Protein AF-A0A1U9ZYJ4-F1 (afdb_monomer)

Organism: NCBI:txid1909395

Foldseek 3Di:
DFDQDALLCLLVVLCVVLVHDLVQLCVQLVHDSVQNVCSNVLQAFPQFLLSLQSNCQSSVHASCSRLHAFGDDPDCLQHLLVVLLVLLLVLLVADLQHAPDQDADQLVVLLCCLVVPLLLCVLQQVSNRNSVPLSNSSRRLSNCCNDNPDLVSNLSSLLSLLSSLLSQLVSCVLRRVLVSNQSSLVSQCVSCVSNVDLLSNLSSLLSNLVSDGSYDDDPNDGSLNVSLVSLVVSLVSLVVVCVPVLSLVSNLSSLLSNLQSCLSVLNPPSNVVSLVVSLVSQVVDDQQLSPHVVNRHNLLSLLSVLQSVVSNVAADPVSVVSLVSHPLVSSPSRLVSSLSSLQSSLLRHLNDPVSNVVSLVSLVVSCVSNVNRSLSDSSNLSSLSNSQSVDPDPVSNVSSVVSNSSNSHDD

Secondary structure (DSSP, 8-state):
------HHHHHHHHHHHTT--HHHHHHHHT--HHHHHHHHTTSS----HHHHHHHHHHHTS-HHHHH------S-HHHHGGGGGHHHHHHHHHS-TTS-S-S----HHHHHHHIIIIIHHHHHTT-HHHHHHHHHHHHHHHHHHHHS-SSHHHHHHHHHHHHHHHHHHHHHHHHTT-HHHHHHHHHHHHHHHHHHT-HHHHHHHHHHHHHHS--S-EETTEEHHHHHHHHHHHHHHHHGGGTTSTTHHHHHHHHHHHHHHHHHHTT-HHHHHHHHHHHHHHHTSS-S-TTTSGGG-SHHHHHHHHHHHHHHHT--HHHHHHHHTT--GGGGTT-HHHHHHHHHHHHHHHHTSGGGHHHHHHHHHHHHHH-HHHHTT-HHHHHHHHHHHHT---HHHHHHHHHHHHHTT---

Structure (mmCIF, N/CA/C/O backbone):
data_AF-A0A1U9ZYJ4-F1
#
_entry.id   AF-A0A1U9ZYJ4-F1
#
loop_
_atom_site.group_PDB
_atom_site.id
_atom_site.type_symbol
_atom_site.label_atom_id
_atom_site.label_alt_id
_atom_site.label_comp_id
_atom_site.label_asym_id
_atom_site.label_entity_id
_atom_site.label_seq_id
_atom_site.pdbx_PDB_ins_code
_atom_site.Cartn_x
_atom_site.Cartn_y
_atom_site.Cartn_z
_atom_site.occupancy
_atom_site.B_iso_or_equiv
_atom_site.auth_seq_id
_atom_site.auth_comp_id
_atom_site.auth_asym_id
_atom_site.auth_atom_id
_atom_site.pdbx_PDB_model_num
ATOM 1 N N . MET A 1 1 ? -12.240 -23.732 6.004 1.00 37.50 1 MET A N 1
ATOM 2 C CA . MET A 1 1 ? -13.050 -23.161 7.099 1.00 37.50 1 MET A CA 1
ATOM 3 C C . MET A 1 1 ? -12.647 -21.702 7.177 1.00 37.50 1 MET A C 1
ATOM 5 O O . MET A 1 1 ? -11.498 -21.440 7.503 1.00 37.50 1 MET A O 1
ATOM 9 N N . TYR A 1 2 ? -13.490 -20.801 6.671 1.00 46.97 2 TYR A N 1
ATOM 10 C CA . TYR A 1 2 ? -13.140 -19.386 6.541 1.00 46.97 2 TYR A CA 1
ATOM 11 C C . TYR A 1 2 ? -13.144 -18.721 7.911 1.00 46.97 2 TYR A C 1
ATOM 13 O O . TYR A 1 2 ? -13.936 -19.072 8.781 1.00 46.97 2 TYR A O 1
ATOM 21 N N . ASP A 1 3 ? -12.188 -17.828 8.119 1.00 57.78 3 ASP A N 1
ATOM 22 C CA . ASP A 1 3 ? -11.904 -17.260 9.424 1.00 57.78 3 ASP A CA 1
ATOM 23 C C . ASP A 1 3 ? -12.904 -16.145 9.765 1.00 57.78 3 ASP A C 1
ATOM 25 O O . ASP A 1 3 ? -12.699 -14.967 9.476 1.00 57.78 3 ASP A O 1
ATOM 29 N N . GLU A 1 4 ? -14.023 -16.542 10.369 1.00 63.38 4 GLU A N 1
ATOM 30 C CA . GLU A 1 4 ? -15.103 -15.651 10.814 1.00 63.38 4 GLU A CA 1
ATOM 31 C C . GLU A 1 4 ? -14.743 -14.858 12.083 1.00 63.38 4 GLU A C 1
ATOM 33 O O . GLU A 1 4 ? -15.501 -14.003 12.544 1.00 63.38 4 GLU A O 1
ATOM 38 N N . THR A 1 5 ? -13.560 -15.090 12.648 1.00 77.62 5 THR A N 1
ATOM 39 C CA . THR A 1 5 ? -13.148 -14.518 13.928 1.00 77.62 5 THR A CA 1
ATOM 40 C C . THR A 1 5 ? -12.787 -13.031 13.782 1.00 77.62 5 THR A C 1
ATOM 42 O O . THR A 1 5 ? -12.220 -12.586 12.777 1.00 77.62 5 THR A O 1
ATOM 45 N N . THR A 1 6 ? -13.125 -12.211 14.780 1.00 84.62 6 THR A N 1
ATOM 46 C CA . THR A 1 6 ? -12.639 -10.821 14.868 1.00 84.62 6 THR A CA 1
ATOM 47 C C . THR A 1 6 ? -11.200 -10.792 15.385 1.00 84.62 6 THR A C 1
ATOM 49 O O . THR A 1 6 ? -10.755 -11.739 16.040 1.00 84.62 6 THR A O 1
ATOM 52 N N . ILE A 1 7 ? -10.466 -9.698 15.144 1.00 88.75 7 ILE A N 1
ATOM 53 C CA . ILE A 1 7 ? -9.084 -9.556 15.635 1.00 88.75 7 ILE A CA 1
ATOM 54 C C . ILE A 1 7 ? -9.054 -9.666 17.167 1.00 88.75 7 ILE A C 1
ATOM 56 O O . ILE A 1 7 ? -8.242 -10.403 17.723 1.00 88.75 7 ILE A O 1
ATOM 60 N N . GLY A 1 8 ? -9.993 -9.013 17.859 1.00 90.19 8 GLY A N 1
ATOM 61 C CA . GLY A 1 8 ? -10.134 -9.108 19.316 1.00 90.19 8 GLY A CA 1
ATOM 62 C C . GLY A 1 8 ? -10.382 -10.533 19.828 1.00 90.19 8 GLY A C 1
ATOM 63 O O . GLY A 1 8 ? -9.780 -10.960 20.817 1.00 90.19 8 GLY A O 1
ATOM 64 N N . ALA A 1 9 ? -11.216 -11.314 19.138 1.00 89.75 9 ALA A N 1
ATOM 65 C CA . ALA A 1 9 ? -11.446 -12.706 19.510 1.00 89.75 9 ALA A CA 1
ATOM 66 C C . ALA A 1 9 ? -10.196 -13.579 19.277 1.00 89.75 9 ALA A C 1
ATOM 68 O O . ALA A 1 9 ? -9.865 -14.395 20.144 1.00 89.75 9 ALA A O 1
ATOM 69 N N . ARG A 1 10 ? -9.439 -13.360 18.189 1.00 91.69 10 ARG A N 1
ATOM 70 C CA . ARG A 1 10 ? -8.139 -14.029 17.972 1.00 91.69 10 ARG A CA 1
ATOM 71 C C . ARG A 1 10 ? -7.115 -13.647 19.030 1.00 91.69 10 ARG A C 1
ATOM 73 O O . ARG A 1 10 ? -6.470 -14.535 19.580 1.00 91.69 10 ARG A O 1
ATOM 80 N N . LEU A 1 11 ? -7.026 -12.365 19.390 1.00 94.62 11 LEU A N 1
ATOM 81 C CA . LEU A 1 11 ? -6.168 -11.882 20.475 1.00 94.62 11 LEU A CA 1
ATOM 82 C C . LEU A 1 11 ? -6.418 -12.673 21.765 1.00 94.62 11 LEU A C 1
ATOM 84 O O . LEU A 1 11 ? -5.479 -13.185 22.376 1.00 94.62 11 LEU A O 1
ATOM 88 N N . ARG A 1 12 ? -7.692 -12.849 22.135 1.00 94.25 12 ARG A N 1
ATOM 89 C CA . ARG A 1 12 ? -8.087 -13.618 23.322 1.00 94.25 12 ARG A CA 1
ATOM 90 C C . ARG A 1 12 ? -7.686 -15.088 23.232 1.00 94.25 12 ARG A C 1
ATOM 92 O O . ARG A 1 12 ? -7.236 -15.655 24.231 1.00 94.25 12 ARG A O 1
ATOM 99 N N . ILE A 1 13 ? -7.870 -15.713 22.069 1.00 93.81 13 ILE A N 1
ATOM 100 C CA . ILE A 1 13 ? -7.485 -17.111 21.826 1.00 93.81 13 ILE A CA 1
ATOM 101 C C . ILE A 1 13 ? -5.969 -17.268 21.968 1.00 93.81 13 ILE A C 1
ATOM 103 O O . ILE A 1 13 ? -5.516 -18.107 22.745 1.00 93.81 13 ILE A O 1
ATOM 107 N N . LEU A 1 14 ? -5.190 -16.424 21.291 1.00 94.56 14 LEU A N 1
ATOM 108 C CA . LEU A 1 14 ? -3.728 -16.468 21.296 1.00 94.56 14 LEU A CA 1
ATOM 109 C C . LEU A 1 14 ? -3.147 -16.186 22.683 1.00 94.56 14 LEU A C 1
ATOM 111 O O . LEU A 1 14 ? -2.252 -16.905 23.131 1.00 94.56 14 LEU A O 1
ATOM 115 N N . ARG A 1 15 ? -3.692 -15.202 23.410 1.00 96.94 15 ARG A N 1
ATOM 116 C CA . ARG A 1 15 ? -3.285 -14.915 24.792 1.00 96.94 15 ARG A CA 1
ATOM 117 C C . ARG A 1 15 ? -3.524 -16.113 25.707 1.00 96.94 15 ARG A C 1
ATOM 119 O O . ARG A 1 15 ? -2.637 -16.480 26.478 1.00 96.94 15 ARG A O 1
ATOM 126 N N . LYS A 1 16 ? -4.704 -16.738 25.619 1.00 95.88 16 LYS A N 1
ATOM 127 C CA . LYS A 1 16 ? -5.028 -17.942 26.400 1.00 95.88 16 LYS A CA 1
ATOM 128 C C . LYS A 1 16 ? -4.141 -19.123 26.023 1.00 95.88 16 LYS A C 1
ATOM 130 O O . LYS A 1 16 ? -3.675 -19.820 26.916 1.00 95.88 16 LYS A O 1
ATOM 135 N N . TRP A 1 17 ? -3.874 -19.319 24.735 1.00 95.31 17 TRP A N 1
ATOM 136 C CA . TRP A 1 17 ? -2.960 -20.353 24.248 1.00 95.31 17 TRP A CA 1
ATOM 137 C C . TRP A 1 17 ? -1.530 -20.157 24.776 1.00 95.31 17 TRP A C 1
ATOM 139 O O . TRP A 1 17 ? -0.872 -21.126 25.145 1.00 95.31 17 TRP A O 1
ATOM 149 N N . ARG A 1 18 ? -1.073 -18.905 24.907 1.00 94.50 18 ARG A N 1
ATOM 150 C CA . ARG A 1 18 ? 0.198 -18.553 25.561 1.00 94.50 18 ARG A CA 1
ATOM 151 C C . ARG A 1 18 ? 0.157 -18.572 27.093 1.00 94.50 18 ARG A C 1
ATOM 153 O O . ARG A 1 18 ? 1.187 -18.321 27.710 1.00 94.50 18 ARG A O 1
ATOM 160 N N . GLY A 1 19 ? -0.992 -18.855 27.709 1.00 95.56 19 GLY A N 1
ATOM 161 C CA . GLY A 1 19 ? -1.145 -18.888 29.166 1.00 95.56 19 GLY A CA 1
ATOM 162 C C . GLY A 1 19 ? -0.957 -17.530 29.851 1.00 95.56 19 GLY A C 1
ATOM 163 O O . GLY A 1 19 ? -0.650 -17.495 31.038 1.00 95.56 19 GLY A O 1
ATOM 164 N N . MET A 1 20 ? -1.116 -16.418 29.125 1.00 97.38 20 MET A N 1
ATOM 165 C CA . MET A 1 20 ? -0.867 -15.071 29.647 1.00 97.38 20 MET A CA 1
ATOM 166 C C . MET A 1 20 ? -2.117 -14.444 30.284 1.00 97.38 20 MET A C 1
ATOM 168 O O . MET A 1 20 ? -3.226 -14.510 29.734 1.00 97.38 20 MET A O 1
ATOM 172 N N . THR A 1 21 ? -1.950 -13.756 31.414 1.00 97.56 21 THR A N 1
ATOM 173 C CA . THR A 1 21 ? -2.976 -12.840 31.942 1.00 97.56 21 THR A CA 1
ATOM 174 C C . THR A 1 21 ? -3.010 -11.535 31.136 1.00 97.56 21 THR A C 1
ATOM 176 O O . THR A 1 21 ? -2.126 -11.269 30.317 1.00 97.56 21 THR A O 1
ATOM 179 N N . LEU A 1 22 ? -4.045 -10.710 31.333 1.00 97.00 22 LEU A N 1
ATOM 180 C CA . LEU A 1 22 ? -4.110 -9.398 30.676 1.00 97.00 22 LEU A CA 1
ATOM 181 C C . LEU A 1 22 ? -3.010 -8.460 31.190 1.00 97.00 22 LEU A C 1
ATOM 183 O O . LEU A 1 22 ? -2.484 -7.669 30.416 1.00 97.00 22 LEU A O 1
ATOM 187 N N . GLU A 1 23 ? -2.636 -8.573 32.464 1.00 96.69 23 GLU A N 1
ATOM 188 C CA . GLU A 1 23 ? -1.552 -7.813 33.093 1.00 96.69 23 GLU A CA 1
ATOM 189 C C . GLU A 1 23 ? -0.198 -8.192 32.491 1.00 96.69 23 GLU A C 1
ATOM 191 O O . GLU A 1 23 ? 0.589 -7.315 32.147 1.00 96.69 23 GLU A O 1
ATOM 196 N N . GLN A 1 24 ? 0.057 -9.492 32.310 1.00 96.75 24 GLN A N 1
ATOM 197 C CA . GLN A 1 24 ? 1.294 -9.979 31.698 1.00 96.75 24 GLN A CA 1
ATOM 198 C C . GLN A 1 24 ? 1.418 -9.529 30.242 1.00 96.75 24 GLN A C 1
ATOM 200 O O . GLN A 1 24 ? 2.471 -9.033 29.844 1.00 96.75 24 GLN A O 1
ATOM 205 N N . LEU A 1 25 ? 0.346 -9.678 29.456 1.00 97.12 25 LEU A N 1
ATOM 206 C CA . LEU A 1 25 ? 0.345 -9.234 28.064 1.00 97.12 25 LEU A CA 1
ATOM 207 C C . LEU A 1 25 ? 0.477 -7.709 27.967 1.00 97.12 25 LEU A C 1
ATOM 209 O O . LEU A 1 25 ? 1.259 -7.219 27.159 1.00 97.12 25 LEU A O 1
ATOM 213 N N . GLY A 1 26 ? -0.249 -6.969 28.807 1.00 96.19 26 GLY A N 1
ATOM 214 C CA . GLY A 1 26 ? -0.197 -5.509 28.855 1.00 96.19 26 GLY A CA 1
ATOM 215 C C . GLY A 1 26 ? 1.185 -4.981 29.213 1.00 96.19 26 GLY A C 1
ATOM 216 O O . GLY A 1 26 ? 1.678 -4.084 28.539 1.00 96.19 26 GLY A O 1
ATOM 217 N N . GLY A 1 27 ? 1.849 -5.593 30.197 1.00 95.50 27 GLY A N 1
ATOM 218 C CA . GLY A 1 27 ? 3.217 -5.235 30.567 1.00 95.50 27 GLY A CA 1
ATOM 219 C C . GLY A 1 27 ? 4.244 -5.516 29.465 1.00 95.50 27 GLY A C 1
ATOM 220 O O . GLY A 1 27 ? 5.172 -4.736 29.296 1.00 95.50 27 GLY A O 1
ATOM 221 N N . GLN A 1 28 ? 4.083 -6.596 28.692 1.00 94.62 28 GLN A N 1
ATOM 222 C CA . GLN A 1 28 ? 5.009 -6.928 27.596 1.00 94.62 28 GLN A CA 1
ATOM 223 C C . GLN A 1 28 ? 4.763 -6.124 26.316 1.00 94.62 28 GLN A C 1
ATOM 225 O O . GLN A 1 28 ? 5.708 -5.863 25.578 1.00 94.62 28 GLN A O 1
ATOM 230 N N . ALA A 1 29 ? 3.510 -5.765 26.036 1.00 94.12 29 ALA A N 1
ATOM 231 C CA . ALA A 1 29 ? 3.133 -5.003 24.848 1.00 94.12 29 ALA A CA 1
ATOM 232 C C . ALA A 1 29 ? 3.083 -3.481 25.088 1.00 94.12 29 ALA A C 1
ATOM 234 O O . ALA A 1 29 ? 2.759 -2.751 24.157 1.00 94.12 29 ALA A O 1
ATOM 235 N N . ASP A 1 30 ? 3.354 -3.023 26.315 1.00 93.69 30 ASP A N 1
ATOM 236 C CA . ASP A 1 30 ? 3.187 -1.632 26.764 1.00 93.69 30 ASP A CA 1
ATOM 237 C C . ASP A 1 30 ? 1.775 -1.074 26.485 1.00 93.69 30 ASP A C 1
ATOM 239 O O . ASP A 1 30 ? 1.565 0.011 25.943 1.00 93.69 30 ASP A O 1
ATOM 243 N N . LEU A 1 31 ? 0.756 -1.871 26.823 1.00 95.31 31 LEU A N 1
ATOM 244 C CA . LEU A 1 31 ? -0.656 -1.537 26.628 1.00 95.31 31 LEU A CA 1
ATOM 245 C C . LEU A 1 31 ? -1.436 -1.691 27.930 1.00 95.31 31 LEU A C 1
ATOM 247 O O . LEU A 1 31 ? -1.264 -2.645 28.686 1.00 95.31 31 LEU A O 1
ATOM 251 N N . SER A 1 32 ? -2.374 -0.773 28.176 1.00 95.75 32 SER A N 1
ATOM 252 C CA . SER A 1 32 ? -3.202 -0.851 29.382 1.00 95.75 32 SER A CA 1
ATOM 253 C C . SER A 1 32 ? -4.103 -2.094 29.386 1.00 95.75 32 SER A C 1
ATOM 255 O O . SER A 1 32 ? -4.718 -2.452 28.378 1.00 95.75 32 SER A O 1
ATOM 257 N N . VAL A 1 33 ? -4.268 -2.699 30.565 1.00 95.81 33 VAL A N 1
ATOM 258 C CA . VAL A 1 33 ? -5.189 -3.831 30.792 1.00 95.81 33 VAL A CA 1
ATOM 259 C C . VAL A 1 33 ? -6.617 -3.489 30.358 1.00 95.81 33 VAL A C 1
ATOM 261 O O . VAL A 1 33 ? -7.308 -4.319 29.769 1.00 95.81 33 VAL A O 1
ATOM 264 N N . SER A 1 34 ? -7.050 -2.246 30.596 1.00 95.00 34 SER A N 1
ATOM 265 C CA . SER A 1 34 ? -8.363 -1.751 30.169 1.00 95.00 34 SER A CA 1
ATOM 266 C C . SER A 1 34 ? -8.511 -1.761 28.645 1.00 95.00 34 SER A C 1
ATOM 268 O O . SER A 1 34 ? -9.504 -2.278 28.129 1.00 95.00 34 SER A O 1
ATOM 270 N N . PHE A 1 35 ? -7.503 -1.270 27.910 1.00 94.50 35 PHE A N 1
ATOM 271 C CA . PHE A 1 35 ? -7.493 -1.327 26.447 1.00 94.50 35 PHE A CA 1
ATOM 272 C C . PHE A 1 35 ? -7.567 -2.773 25.946 1.00 94.50 35 PHE A C 1
ATOM 274 O O . PHE A 1 35 ? -8.428 -3.072 25.122 1.00 94.50 35 PHE A O 1
ATOM 281 N N . LEU A 1 36 ? -6.735 -3.675 26.481 1.00 95.06 36 LEU A N 1
ATOM 282 C CA . LEU A 1 36 ? -6.722 -5.087 26.080 1.00 95.06 36 LEU A CA 1
ATOM 283 C C . LEU A 1 36 ? -8.059 -5.783 26.366 1.00 95.06 36 LEU A C 1
ATOM 285 O O . LEU A 1 36 ? -8.604 -6.457 25.498 1.00 95.06 36 LEU A O 1
ATOM 289 N N . SER A 1 37 ? -8.635 -5.563 27.550 1.00 95.19 37 SER A N 1
ATOM 290 C CA . SER A 1 37 ? -9.953 -6.092 27.923 1.00 95.19 37 SER A CA 1
ATOM 291 C C . SER A 1 37 ? -11.067 -5.598 26.997 1.00 95.19 37 SER A C 1
ATOM 293 O O . SER A 1 37 ? -11.989 -6.344 26.662 1.00 95.19 37 SER A O 1
ATOM 295 N N . MET A 1 38 ? -11.017 -4.329 26.588 1.00 93.19 38 MET A N 1
ATOM 296 C CA . MET A 1 38 ? -11.969 -3.768 25.630 1.00 93.19 38 MET A CA 1
ATOM 297 C C . MET A 1 38 ? -11.747 -4.333 24.223 1.00 93.19 38 MET A C 1
ATOM 299 O O . MET A 1 38 ? -12.722 -4.689 23.567 1.00 93.19 38 MET A O 1
ATOM 303 N N . ALA A 1 39 ? -10.496 -4.467 23.781 1.00 93.62 39 ALA A N 1
ATOM 304 C CA . ALA A 1 39 ? -10.151 -5.021 22.474 1.00 93.62 39 ALA A CA 1
ATOM 305 C C . ALA A 1 39 ? -10.586 -6.490 22.339 1.00 93.62 39 ALA A C 1
ATOM 307 O O . ALA A 1 39 ? -11.262 -6.838 21.377 1.00 93.62 39 ALA A O 1
ATOM 308 N N . GLU A 1 40 ? -10.318 -7.340 23.338 1.00 94.56 40 GLU A N 1
ATOM 309 C CA . GLU A 1 40 ? -10.737 -8.754 23.328 1.00 94.56 40 GLU A CA 1
ATOM 310 C C . GLU A 1 40 ? -12.254 -8.960 23.279 1.00 94.56 40 GLU A C 1
ATOM 312 O O . GLU A 1 40 ? -12.729 -10.020 22.867 1.00 94.56 40 GLU A O 1
ATOM 317 N N . ARG A 1 41 ? -13.018 -7.960 23.723 1.00 91.38 41 ARG A N 1
ATOM 318 C CA . ARG A 1 41 ? -14.484 -7.954 23.682 1.00 91.38 41 ARG A CA 1
ATOM 319 C C . ARG A 1 41 ? -15.044 -7.271 22.433 1.00 91.38 41 ARG A C 1
ATOM 321 O O . ARG A 1 41 ? -16.250 -7.105 22.352 1.00 91.38 41 ARG A O 1
ATOM 328 N N . GLY A 1 42 ? -14.198 -6.827 21.501 1.00 86.12 42 GLY A N 1
ATOM 329 C CA . GLY A 1 42 ? -14.635 -6.080 20.315 1.00 86.12 42 GLY A CA 1
ATOM 330 C C . GLY A 1 42 ? -15.121 -4.659 20.621 1.00 86.12 42 GLY A C 1
ATOM 331 O O . GLY A 1 42 ? -15.692 -3.992 19.768 1.00 86.12 42 GLY A O 1
ATOM 332 N N . LEU A 1 43 ? -14.879 -4.152 21.831 1.00 89.12 43 LEU A N 1
ATOM 333 C CA . LEU A 1 43 ? -15.305 -2.819 22.257 1.00 89.12 43 LEU A CA 1
ATOM 334 C C . LEU A 1 43 ? -14.264 -1.736 21.954 1.00 89.12 43 LEU A C 1
ATOM 336 O O . LEU A 1 43 ? -14.493 -0.563 22.257 1.00 89.12 43 LEU A O 1
ATOM 340 N N . ARG A 1 44 ? -13.110 -2.094 21.389 1.00 89.06 44 ARG A N 1
ATOM 341 C CA . ARG A 1 44 ? -12.077 -1.155 20.946 1.00 89.06 44 ARG A CA 1
ATOM 342 C C . ARG A 1 44 ? -11.330 -1.751 19.759 1.00 89.06 44 ARG A C 1
ATOM 344 O O . ARG A 1 44 ? -10.894 -2.889 19.842 1.00 89.06 44 ARG A O 1
ATOM 351 N N . ALA A 1 45 ? -11.162 -0.961 18.701 1.00 86.31 45 ALA A N 1
ATOM 352 C CA . ALA A 1 45 ? -10.462 -1.398 17.500 1.00 86.31 45 ALA A CA 1
ATOM 353 C C . ALA A 1 45 ? -8.972 -1.603 17.748 1.00 86.31 45 ALA A C 1
ATOM 355 O O . ALA A 1 45 ? -8.302 -0.722 18.303 1.00 86.31 45 ALA A O 1
ATOM 356 N N . LEU A 1 46 ? -8.468 -2.744 17.282 1.00 89.19 46 LEU A N 1
ATOM 357 C CA . LEU A 1 46 ? -7.045 -3.023 17.166 1.00 89.19 46 LEU A CA 1
ATOM 358 C C . LEU A 1 46 ? -6.580 -2.786 15.723 1.00 89.19 46 LEU A C 1
ATOM 360 O O . LEU A 1 46 ? -6.371 -3.716 14.954 1.00 89.19 46 LEU A O 1
ATOM 364 N N . ASP A 1 47 ? -6.445 -1.512 15.351 1.00 83.94 47 ASP A N 1
ATOM 365 C CA . ASP A 1 47 ? -6.162 -1.081 13.973 1.00 83.94 47 ASP A CA 1
ATOM 366 C C . ASP A 1 47 ? -4.841 -0.298 13.811 1.00 83.94 47 ASP A C 1
ATOM 368 O O . ASP A 1 47 ? -4.476 0.088 12.694 1.00 83.94 47 ASP A O 1
ATOM 372 N N . ARG A 1 48 ? -4.131 -0.065 14.926 1.00 90.56 48 ARG A N 1
ATOM 373 C CA . ARG A 1 48 ? -2.790 0.537 14.973 1.00 90.56 48 ARG A CA 1
ATOM 374 C C . ARG A 1 48 ? -1.727 -0.540 14.779 1.00 90.56 48 ARG A C 1
ATOM 376 O O . ARG A 1 48 ? -1.693 -1.518 15.525 1.00 90.56 48 ARG A O 1
ATOM 383 N N . ARG A 1 49 ? -0.824 -0.329 13.824 1.00 88.56 49 ARG A N 1
ATOM 384 C CA . ARG A 1 49 ? 0.323 -1.196 13.522 1.00 88.56 49 ARG A CA 1
ATOM 385 C C . ARG A 1 49 ? 1.258 -1.329 14.714 1.00 88.56 49 ARG A C 1
ATOM 387 O O . ARG A 1 49 ? 1.705 -2.433 14.981 1.00 88.56 49 ARG A O 1
ATOM 394 N N . SER A 1 50 ? 1.488 -0.246 15.458 1.00 90.50 50 SER A N 1
ATOM 395 C CA . SER A 1 50 ? 2.306 -0.285 16.678 1.00 90.50 50 SER A CA 1
ATOM 396 C C . SER A 1 50 ? 1.739 -1.268 17.707 1.00 90.50 50 SER A C 1
ATOM 398 O O . SER A 1 50 ? 2.462 -2.110 18.230 1.00 90.50 50 SER A O 1
ATOM 400 N N . HIS A 1 51 ? 0.421 -1.232 17.935 1.00 93.56 51 HIS A N 1
ATOM 401 C CA . HIS A 1 51 ? -0.249 -2.146 18.860 1.00 93.56 51 HIS A CA 1
ATOM 402 C C . HIS A 1 51 ? -0.240 -3.590 18.343 1.00 93.56 51 HIS A C 1
ATOM 404 O O . HIS A 1 51 ? 0.033 -4.508 19.112 1.00 93.56 51 HIS A O 1
ATOM 410 N N . ILE A 1 52 ? -0.545 -3.800 17.056 1.00 92.56 52 ILE A N 1
ATOM 411 C CA . ILE A 1 52 ? -0.549 -5.132 16.430 1.00 92.56 52 ILE A CA 1
ATOM 412 C C . ILE A 1 52 ? 0.845 -5.762 16.530 1.00 92.56 52 ILE A C 1
ATOM 414 O O . ILE A 1 52 ? 0.963 -6.894 16.997 1.00 92.56 52 ILE A O 1
ATOM 418 N N . ALA A 1 53 ? 1.892 -5.014 16.175 1.00 89.25 53 ALA A N 1
ATOM 419 C CA . ALA A 1 53 ? 3.271 -5.481 16.225 1.00 89.25 53 ALA A CA 1
ATOM 420 C C . ALA A 1 53 ? 3.719 -5.802 17.659 1.00 89.25 53 ALA A C 1
ATOM 422 O O . ALA A 1 53 ? 4.292 -6.867 17.895 1.00 89.25 53 ALA A O 1
ATOM 423 N N . ALA A 1 54 ? 3.416 -4.927 18.627 1.00 91.12 54 ALA A N 1
ATOM 424 C CA . ALA A 1 54 ? 3.742 -5.142 20.037 1.00 91.12 54 ALA A CA 1
ATOM 425 C C . ALA A 1 54 ? 3.039 -6.386 20.609 1.00 91.12 54 ALA A C 1
ATOM 427 O O . ALA A 1 54 ? 3.671 -7.213 21.269 1.00 91.12 54 ALA A O 1
ATOM 428 N N . LEU A 1 55 ? 1.750 -6.569 20.305 1.00 94.75 55 LEU A N 1
ATOM 429 C CA . LEU A 1 55 ? 0.979 -7.736 20.742 1.00 94.75 55 LEU A CA 1
ATOM 430 C C . LEU A 1 55 ? 1.480 -9.029 20.097 1.00 94.75 55 LEU A C 1
ATOM 432 O O . LEU A 1 55 ? 1.651 -10.026 20.796 1.00 94.75 55 LEU A O 1
ATOM 436 N N . ALA A 1 56 ? 1.743 -9.027 18.791 1.00 92.38 56 ALA A N 1
ATOM 437 C CA . ALA A 1 56 ? 2.272 -10.191 18.087 1.00 92.38 56 ALA A CA 1
ATOM 438 C C . ALA A 1 56 ? 3.677 -10.572 18.590 1.00 92.38 56 ALA A C 1
ATOM 440 O O . ALA A 1 56 ? 3.956 -11.755 18.796 1.00 92.38 56 ALA A O 1
ATOM 441 N N . ALA A 1 57 ? 4.532 -9.584 18.883 1.00 90.62 57 ALA A N 1
ATOM 442 C CA . ALA A 1 57 ? 5.839 -9.808 19.496 1.00 90.62 57 ALA A CA 1
ATOM 443 C C . ALA A 1 57 ? 5.723 -10.415 20.907 1.00 90.62 57 ALA A C 1
ATOM 445 O O . ALA A 1 57 ? 6.356 -11.438 21.178 1.00 90.62 57 ALA A O 1
ATOM 446 N N . ALA A 1 58 ? 4.874 -9.851 21.776 1.00 92.88 58 ALA A N 1
ATOM 447 C CA . ALA A 1 58 ? 4.632 -10.369 23.127 1.00 92.88 58 ALA A CA 1
ATOM 448 C C . ALA A 1 58 ? 4.062 -11.801 23.102 1.00 92.88 58 ALA A C 1
ATOM 450 O O . ALA A 1 58 ? 4.508 -12.681 23.839 1.00 92.88 58 ALA A O 1
ATOM 451 N N . LEU A 1 59 ? 3.128 -12.070 22.187 1.00 93.44 59 LEU A N 1
ATOM 452 C CA . LEU A 1 59 ? 2.533 -13.393 21.987 1.00 93.44 59 LEU A CA 1
ATOM 453 C C . LEU A 1 59 ? 3.440 -14.357 21.212 1.00 93.44 59 LEU A C 1
ATOM 455 O O . LEU A 1 59 ? 3.133 -15.548 21.152 1.00 93.44 59 LEU A O 1
ATOM 459 N N . ARG A 1 60 ? 4.557 -13.891 20.642 1.00 90.69 60 ARG A N 1
ATOM 460 C CA . ARG A 1 60 ? 5.476 -14.674 19.798 1.00 90.69 60 ARG A CA 1
ATOM 461 C C . ARG A 1 60 ? 4.740 -15.393 18.666 1.00 90.69 60 ARG A C 1
ATOM 463 O O . ARG A 1 60 ? 4.825 -16.617 18.541 1.00 90.69 60 ARG A O 1
ATOM 470 N N . VAL A 1 61 ? 3.972 -14.631 17.903 1.00 90.31 61 VAL A N 1
ATOM 471 C CA . VAL A 1 61 ? 3.217 -15.074 16.721 1.00 90.31 61 VAL A CA 1
ATOM 472 C C . VAL A 1 61 ? 3.416 -14.068 15.590 1.00 90.31 61 VAL A C 1
ATOM 474 O O . VAL A 1 61 ? 3.977 -12.992 15.808 1.00 90.31 61 VAL A O 1
ATOM 477 N N . SER A 1 62 ? 2.988 -14.407 14.378 1.00 85.62 62 SER A N 1
ATOM 478 C CA . SER A 1 62 ? 2.984 -13.447 13.272 1.00 85.62 62 SER A CA 1
ATOM 479 C C . SER A 1 62 ? 1.816 -12.458 13.399 1.00 85.62 62 SER A C 1
ATOM 481 O O . SER A 1 62 ? 0.807 -12.756 14.040 1.00 85.62 62 SER A O 1
ATOM 483 N N . GLU A 1 63 ? 1.899 -11.290 12.749 1.00 85.75 63 GLU A N 1
ATOM 484 C CA . GLU A 1 63 ? 0.729 -10.393 12.651 1.00 85.75 63 GLU A CA 1
ATOM 485 C C . GLU A 1 63 ? -0.449 -11.066 11.946 1.00 85.75 63 GLU A C 1
ATOM 487 O O . GLU A 1 63 ? -1.594 -10.808 12.301 1.00 85.75 63 GLU A O 1
ATOM 492 N N . THR A 1 64 ? -0.179 -11.958 10.989 1.00 84.62 64 THR A N 1
ATOM 493 C CA . THR A 1 64 ? -1.216 -12.694 10.254 1.00 84.62 64 THR A CA 1
ATOM 494 C C . THR A 1 64 ? -2.005 -13.618 11.181 1.00 84.62 64 THR A C 1
ATOM 496 O O . THR A 1 64 ? -3.218 -13.729 11.031 1.00 84.62 64 THR A O 1
ATOM 499 N N . ASP A 1 65 ? -1.362 -14.216 12.190 1.00 86.56 65 ASP A N 1
ATOM 500 C CA . ASP A 1 65 ? -2.058 -15.034 13.196 1.00 86.56 65 ASP A CA 1
ATOM 501 C C . ASP A 1 65 ? -3.032 -14.192 14.038 1.00 86.56 65 ASP A C 1
ATOM 503 O O . ASP A 1 65 ? -4.081 -14.675 14.468 1.00 86.56 65 ASP A O 1
ATOM 507 N N . LEU A 1 66 ? -2.695 -12.919 14.273 1.00 87.06 66 LEU A N 1
ATOM 508 C CA . LEU A 1 66 ? -3.495 -11.995 15.076 1.00 87.06 66 LEU A CA 1
ATOM 509 C C . LEU A 1 66 ? -4.614 -11.327 14.259 1.00 87.06 66 LEU A C 1
ATOM 511 O O . LEU A 1 66 ? -5.778 -11.329 14.664 1.00 87.06 66 LEU A O 1
ATOM 515 N N . VAL A 1 67 ? -4.267 -10.751 13.110 1.00 84.50 67 VAL A N 1
ATOM 516 C CA . VAL A 1 67 ? -5.174 -9.986 12.238 1.00 84.50 67 VAL A CA 1
ATOM 517 C C . VAL A 1 67 ? -6.066 -10.913 11.403 1.00 84.50 67 VAL A C 1
ATOM 519 O O . VAL A 1 67 ? -7.218 -10.568 11.122 1.00 84.50 67 VAL A O 1
ATOM 522 N N . GLY A 1 68 ? -5.588 -12.120 11.103 1.00 77.69 68 GLY A N 1
ATOM 523 C CA . GLY A 1 68 ? -6.215 -13.073 10.193 1.00 77.69 68 GLY A CA 1
ATOM 524 C C . GLY A 1 68 ? -5.634 -12.989 8.781 1.00 77.69 68 GLY A C 1
ATOM 525 O O . GLY A 1 68 ? -5.110 -11.957 8.361 1.00 77.69 68 GLY A O 1
ATOM 526 N N . GLY A 1 69 ? -5.727 -14.100 8.051 1.00 77.19 69 GLY A N 1
ATOM 527 C CA . GLY A 1 69 ? -5.376 -14.168 6.634 1.00 77.19 69 GLY A CA 1
ATOM 528 C C . GLY A 1 69 ? -6.530 -13.747 5.711 1.00 77.19 69 GLY A C 1
ATOM 529 O O . GLY A 1 69 ? -7.517 -13.155 6.158 1.00 77.19 69 GLY A O 1
ATOM 530 N N . PRO A 1 70 ? -6.441 -14.084 4.413 1.00 79.81 70 PRO A N 1
ATOM 531 C CA . PRO A 1 70 ? -7.552 -13.940 3.480 1.00 79.81 70 PRO A CA 1
ATOM 532 C C . PRO A 1 70 ? -8.823 -14.607 4.028 1.00 79.81 70 PRO A C 1
ATOM 534 O O . PRO A 1 70 ? -8.792 -15.761 4.459 1.00 79.81 70 PRO A O 1
ATOM 537 N N . HIS A 1 71 ? -9.948 -13.898 3.984 1.00 77.81 71 HIS A N 1
ATOM 538 C CA . HIS A 1 71 ? -11.268 -14.451 4.281 1.00 77.81 71 HIS A CA 1
ATOM 539 C C . HIS A 1 71 ? -12.040 -14.533 2.968 1.00 77.81 71 HIS A C 1
ATOM 541 O O . HIS A 1 71 ? -11.908 -13.637 2.143 1.00 77.81 71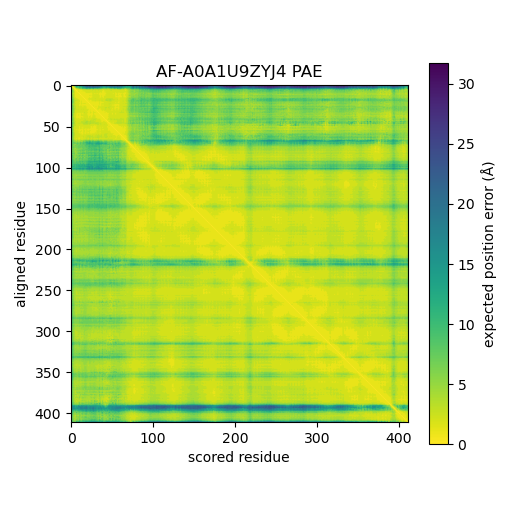 HIS A O 1
ATOM 547 N N . LEU A 1 72 ? -12.806 -15.598 2.740 1.00 80.75 72 LEU A N 1
ATOM 548 C CA . LEU A 1 72 ? -13.681 -15.685 1.571 1.00 80.75 72 LEU A CA 1
ATOM 549 C C . LEU A 1 72 ? -15.122 -15.762 2.048 1.00 80.75 72 LEU A C 1
ATOM 551 O O . LEU A 1 72 ? -15.448 -16.496 2.982 1.00 80.75 72 LEU A O 1
ATOM 555 N N . THR A 1 73 ? -15.970 -14.992 1.386 1.00 83.62 73 THR A N 1
ATOM 556 C CA . THR A 1 73 ? -17.415 -14.971 1.592 1.00 83.62 73 THR A CA 1
ATOM 557 C C . THR A 1 73 ? -18.123 -15.432 0.317 1.00 83.62 73 THR A C 1
ATOM 559 O O . THR A 1 73 ? -17.483 -15.694 -0.699 1.00 83.62 73 THR A O 1
ATOM 562 N N . ALA A 1 74 ? -19.452 -15.538 0.355 1.00 84.56 74 ALA A N 1
ATOM 563 C CA . ALA A 1 74 ? -20.252 -15.790 -0.847 1.00 84.56 74 ALA A CA 1
ATOM 564 C C . ALA A 1 74 ? -20.371 -14.556 -1.773 1.00 84.56 74 ALA A C 1
ATOM 566 O O . ALA A 1 74 ? -20.952 -14.656 -2.851 1.00 84.56 74 ALA A O 1
ATOM 567 N N . ASP A 1 75 ? -19.871 -13.390 -1.351 1.00 89.69 75 ASP A N 1
ATOM 568 C CA . ASP A 1 75 ? -19.871 -12.162 -2.145 1.00 89.69 75 ASP A CA 1
ATOM 569 C C . ASP A 1 75 ? -18.728 -12.192 -3.167 1.00 89.69 75 ASP A C 1
ATOM 571 O O . ASP A 1 75 ? -17.560 -12.010 -2.821 1.00 89.69 75 ASP A O 1
ATOM 575 N N . THR A 1 76 ? -19.078 -12.380 -4.439 1.00 92.38 76 THR A N 1
ATOM 576 C CA . THR A 1 76 ? -18.129 -12.470 -5.560 1.00 92.38 76 THR A CA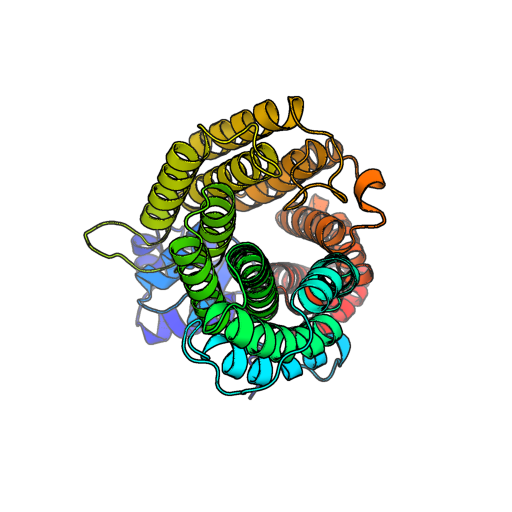 1
ATOM 577 C C . THR A 1 76 ? -17.262 -11.224 -5.705 1.00 92.38 76 THR A C 1
ATOM 579 O O . THR A 1 76 ? -16.088 -11.319 -6.045 1.00 92.38 76 THR A O 1
ATOM 582 N N . GLU A 1 77 ? -17.777 -10.036 -5.376 1.00 92.69 77 GLU A N 1
ATOM 583 C CA . GLU A 1 77 ? -16.976 -8.809 -5.463 1.00 92.69 77 GLU A CA 1
ATOM 584 C C . GLU A 1 77 ? -15.840 -8.802 -4.422 1.00 92.69 77 GLU A C 1
ATOM 586 O O . GLU A 1 77 ? -14.822 -8.137 -4.612 1.00 92.69 77 GLU A O 1
ATOM 591 N N . GLN A 1 78 ? -16.006 -9.540 -3.319 1.00 92.69 78 GLN A N 1
ATOM 592 C CA . GLN A 1 78 ? -14.971 -9.754 -2.313 1.00 92.69 78 GLN A CA 1
ATOM 593 C C . GLN A 1 78 ? -14.081 -10.951 -2.676 1.00 92.69 78 GLN A C 1
ATOM 595 O O . GLN A 1 78 ? -12.859 -10.814 -2.605 1.00 92.69 78 GLN A O 1
ATOM 600 N N . SER A 1 79 ? -14.663 -12.087 -3.081 1.00 91.00 79 SER A N 1
ATOM 601 C CA . SER A 1 79 ? -13.940 -13.351 -3.279 1.00 91.00 79 SER A CA 1
ATOM 602 C C . SER A 1 79 ? -13.220 -13.481 -4.625 1.00 91.00 79 SER A C 1
ATOM 604 O O . SER A 1 79 ? -12.131 -14.052 -4.668 1.00 91.00 79 SER A O 1
ATOM 606 N N . ASP A 1 80 ? -13.770 -12.955 -5.724 1.00 93.06 80 ASP A N 1
ATOM 607 C CA . ASP A 1 80 ? -13.220 -13.143 -7.078 1.00 93.06 80 ASP A CA 1
ATOM 608 C C . ASP A 1 80 ? -11.777 -12.638 -7.238 1.00 93.06 80 ASP A C 1
ATOM 610 O O . ASP A 1 80 ? -10.985 -13.317 -7.890 1.00 93.06 80 ASP A O 1
ATOM 614 N N . PRO A 1 81 ? -11.361 -11.492 -6.656 1.00 95.38 81 PRO A N 1
ATOM 615 C CA . PRO A 1 81 ? -9.966 -11.057 -6.707 1.00 95.38 81 PRO A CA 1
ATOM 616 C C . PRO A 1 81 ? -8.958 -12.100 -6.209 1.00 95.38 81 PRO A C 1
ATOM 618 O O . PRO A 1 81 ? -7.821 -12.110 -6.670 1.00 95.38 81 PRO A O 1
ATOM 621 N N . HIS A 1 82 ? -9.348 -13.000 -5.302 1.00 94.38 82 HIS A N 1
ATOM 622 C CA . HIS A 1 82 ? -8.450 -14.026 -4.767 1.00 94.38 82 HIS A CA 1
ATOM 623 C C . HIS A 1 82 ? -8.093 -15.101 -5.800 1.00 94.38 82 HIS A C 1
ATOM 625 O O . HIS A 1 82 ? -7.056 -15.755 -5.663 1.00 94.38 82 HIS A O 1
ATOM 631 N N . SER A 1 83 ? -8.896 -15.272 -6.857 1.00 93.62 83 SER A N 1
ATOM 632 C CA . SER A 1 83 ? -8.665 -16.304 -7.875 1.00 93.62 83 SER A CA 1
ATOM 633 C C . SER A 1 83 ? -7.396 -16.066 -8.700 1.00 93.62 83 SER A C 1
ATOM 635 O O . SER A 1 83 ? -6.885 -17.003 -9.306 1.00 93.62 83 SER A O 1
ATOM 637 N N . VAL A 1 84 ? -6.877 -14.832 -8.731 1.00 95.94 84 VAL A N 1
ATOM 638 C CA . VAL A 1 84 ? -5.670 -14.468 -9.499 1.00 95.94 84 VAL A CA 1
ATOM 639 C C . VAL A 1 84 ? -4.365 -14.804 -8.768 1.00 95.94 84 VAL A C 1
ATOM 641 O O . VAL A 1 84 ? -3.294 -14.838 -9.371 1.00 95.94 84 VAL A O 1
ATOM 644 N N . ILE A 1 85 ? -4.435 -15.077 -7.463 1.00 96.62 85 ILE A N 1
ATOM 645 C CA . ILE A 1 85 ? -3.260 -15.249 -6.599 1.00 96.62 85 ILE A CA 1
ATOM 646 C C . ILE A 1 85 ? -2.384 -16.450 -6.989 1.00 96.62 85 ILE A C 1
ATOM 648 O O . ILE A 1 85 ? -1.162 -16.290 -6.978 1.00 96.62 85 ILE A O 1
ATOM 652 N N . PRO A 1 86 ? -2.927 -17.630 -7.355 1.00 94.12 86 PRO A N 1
ATOM 653 C CA . PRO A 1 86 ? -2.095 -18.746 -7.799 1.00 94.12 86 PRO A CA 1
ATOM 654 C C . PRO A 1 86 ? -1.239 -18.411 -9.029 1.00 94.12 86 PRO A C 1
ATOM 656 O O . PRO A 1 86 ? -0.048 -18.712 -9.028 1.00 94.12 86 PRO A O 1
ATOM 659 N N . GLY A 1 87 ? -1.809 -17.731 -10.032 1.00 94.81 87 GLY A N 1
ATOM 660 C CA . GLY A 1 87 ? -1.079 -17.317 -11.237 1.00 94.81 87 GLY A CA 1
ATOM 661 C C . GLY A 1 87 ? 0.022 -16.304 -10.928 1.00 94.81 87 GLY A C 1
ATOM 662 O O . GLY A 1 87 ? 1.165 -16.485 -11.340 1.00 94.81 87 GLY A O 1
ATOM 663 N N . LEU A 1 88 ? -0.284 -15.296 -10.103 1.00 98.19 88 LEU A N 1
ATOM 664 C CA . LEU A 1 88 ? 0.713 -14.326 -9.636 1.00 98.19 88 LEU A CA 1
ATOM 665 C C . LEU A 1 88 ? 1.852 -15.002 -8.861 1.00 98.19 88 LEU A C 1
ATOM 667 O O . LEU A 1 88 ? 3.011 -14.632 -9.022 1.00 98.19 88 LEU A O 1
ATOM 671 N N . ARG A 1 89 ? 1.546 -16.007 -8.031 1.00 96.75 89 ARG A N 1
ATOM 672 C CA . ARG A 1 89 ? 2.561 -16.748 -7.270 1.00 96.75 89 ARG A CA 1
ATOM 673 C C . ARG A 1 89 ? 3.517 -17.507 -8.187 1.00 96.75 89 ARG A C 1
ATOM 675 O O . ARG A 1 89 ? 4.715 -17.488 -7.924 1.00 96.75 89 ARG A O 1
ATOM 682 N N . ILE A 1 90 ? 3.000 -18.143 -9.238 1.00 94.62 90 ILE A N 1
ATOM 683 C CA . ILE A 1 90 ? 3.825 -18.833 -10.239 1.00 94.62 90 ILE A CA 1
ATOM 684 C C . ILE A 1 90 ? 4.751 -17.825 -10.930 1.00 94.62 90 ILE A C 1
ATOM 686 O O . ILE A 1 90 ? 5.967 -17.978 -10.844 1.00 94.62 90 ILE A O 1
ATOM 690 N N . ALA A 1 91 ? 4.197 -16.749 -11.494 1.00 96.44 91 ALA A N 1
ATOM 691 C CA . ALA A 1 91 ? 4.972 -15.759 -12.244 1.00 96.44 91 ALA A CA 1
ATOM 692 C C . ALA A 1 91 ? 6.036 -15.040 -11.390 1.00 96.44 91 ALA A C 1
ATOM 694 O O . ALA A 1 91 ? 7.146 -14.775 -11.845 1.00 96.44 91 ALA A O 1
ATOM 695 N N . VAL A 1 92 ? 5.740 -14.744 -10.120 1.00 96.94 92 VAL A N 1
ATOM 696 C CA . VAL A 1 92 ? 6.710 -14.119 -9.202 1.00 96.94 92 VAL A CA 1
ATOM 697 C C . VAL A 1 92 ? 7.863 -15.067 -8.852 1.00 96.94 92 VAL A C 1
ATOM 699 O O . VAL A 1 92 ? 8.985 -14.609 -8.625 1.00 96.94 92 VAL A O 1
ATOM 702 N N . LEU A 1 93 ? 7.624 -16.380 -8.797 1.00 93.50 93 LEU A N 1
ATOM 703 C CA . LEU A 1 93 ? 8.678 -17.357 -8.514 1.00 93.50 93 LEU A CA 1
ATOM 704 C C . LEU A 1 93 ? 9.655 -17.521 -9.684 1.00 93.50 93 LEU A C 1
ATOM 706 O O . LEU A 1 93 ? 10.816 -17.865 -9.438 1.00 93.50 93 LEU A O 1
ATOM 710 N N . THR A 1 94 ? 9.241 -17.199 -10.912 1.00 89.88 94 THR A N 1
ATOM 711 C CA . THR A 1 94 ? 10.104 -17.237 -12.098 1.00 89.88 94 THR A CA 1
ATOM 712 C C . THR A 1 94 ? 11.359 -16.370 -11.891 1.00 89.88 94 THR A C 1
ATOM 714 O O . THR A 1 94 ? 11.274 -15.210 -11.458 1.00 89.88 94 THR A O 1
ATOM 717 N N . PRO A 1 95 ? 12.574 -16.922 -12.075 1.00 93.62 95 PRO A N 1
ATOM 718 C CA . PRO A 1 95 ? 13.803 -16.139 -12.002 1.00 93.62 95 PRO A CA 1
ATOM 719 C C . PRO A 1 95 ? 13.877 -15.116 -13.140 1.00 93.62 95 PRO A C 1
ATOM 721 O O . PRO A 1 95 ? 13.697 -15.471 -14.298 1.00 93.62 95 PRO A O 1
ATOM 724 N N . ILE A 1 96 ? 14.234 -13.866 -12.825 1.00 94.56 96 ILE A N 1
ATOM 725 C CA . ILE A 1 96 ? 14.316 -12.773 -13.813 1.00 94.56 96 ILE A CA 1
ATOM 726 C C . ILE A 1 96 ? 15.260 -13.121 -14.975 1.00 94.56 96 ILE A C 1
ATOM 728 O O . ILE A 1 96 ? 15.001 -12.760 -16.113 1.00 94.56 96 ILE A O 1
ATOM 732 N N . THR A 1 97 ? 16.341 -13.849 -14.688 1.00 90.50 97 THR A N 1
ATOM 733 C CA . THR A 1 97 ? 17.380 -14.217 -15.662 1.00 90.50 97 THR A CA 1
ATOM 734 C C . THR A 1 97 ? 17.222 -15.626 -16.237 1.00 90.50 97 THR A C 1
ATOM 736 O O . THR A 1 97 ? 18.089 -16.080 -16.981 1.00 90.50 97 THR A O 1
ATOM 739 N N . ARG A 1 98 ? 16.163 -16.360 -15.866 1.00 92.44 98 ARG A N 1
ATOM 740 C CA . ARG A 1 98 ? 15.891 -17.725 -16.351 1.00 92.44 98 ARG A CA 1
ATOM 741 C C . ARG A 1 98 ? 14.382 -17.903 -16.564 1.00 92.44 98 ARG A C 1
ATOM 743 O O . ARG A 1 98 ? 13.726 -18.453 -15.676 1.00 92.44 98 ARG A O 1
ATOM 750 N N . PRO A 1 99 ? 13.838 -17.409 -17.690 1.00 92.62 99 PRO A N 1
ATOM 751 C CA . PRO A 1 99 ? 12.416 -17.511 -17.998 1.00 92.62 99 PRO A CA 1
ATOM 752 C C . PRO A 1 99 ? 12.001 -18.975 -18.183 1.00 92.62 99 PRO A C 1
ATOM 754 O O . PRO A 1 99 ? 12.815 -19.815 -18.573 1.00 92.62 99 PRO A O 1
ATOM 757 N N . ASN A 1 100 ? 10.725 -19.275 -17.929 1.00 89.94 100 ASN A N 1
ATOM 758 C CA . ASN A 1 100 ? 10.147 -20.606 -18.159 1.00 89.94 100 ASN A CA 1
ATOM 759 C C . ASN A 1 100 ? 9.488 -20.744 -19.543 1.00 89.94 100 ASN A C 1
ATOM 761 O O . ASN A 1 100 ? 9.020 -21.826 -19.899 1.00 89.94 100 ASN A O 1
ATOM 765 N N . ILE A 1 101 ? 9.451 -19.657 -20.315 1.00 93.31 101 ILE A N 1
ATOM 766 C CA . ILE A 1 101 ? 8.938 -19.600 -21.683 1.00 93.31 101 ILE A CA 1
ATOM 767 C C . ILE A 1 101 ? 10.019 -19.069 -22.630 1.00 93.31 101 ILE A C 1
ATOM 769 O O . ILE A 1 101 ? 10.939 -18.369 -22.210 1.00 93.31 101 ILE A O 1
ATOM 773 N N . GLU A 1 102 ? 9.903 -19.396 -23.916 1.00 90.25 102 GLU A N 1
ATOM 774 C CA . GLU A 1 102 ? 10.885 -18.999 -24.939 1.00 90.25 102 GLU A CA 1
ATOM 775 C C . GLU A 1 102 ? 10.418 -17.824 -25.808 1.00 90.25 102 GLU A C 1
ATOM 777 O O . GLU A 1 102 ? 11.231 -17.132 -26.416 1.00 90.25 102 GLU A O 1
ATOM 782 N N . GLN A 1 103 ? 9.105 -17.604 -25.898 1.00 91.69 103 GLN A N 1
ATOM 783 C CA . GLN A 1 103 ? 8.506 -16.602 -26.776 1.00 91.69 103 GLN A CA 1
ATOM 784 C C . GLN A 1 103 ? 7.873 -15.484 -25.955 1.00 91.69 103 GLN A C 1
ATOM 786 O O . GLN A 1 103 ? 7.171 -15.748 -24.984 1.00 91.69 103 GLN A O 1
ATOM 791 N N . ALA A 1 104 ? 8.086 -14.244 -26.387 1.00 97.12 104 ALA A N 1
ATOM 792 C CA . ALA A 1 104 ? 7.484 -13.059 -25.795 1.00 97.12 104 ALA A CA 1
ATOM 793 C C . ALA A 1 104 ? 7.063 -12.073 -26.887 1.00 97.12 104 ALA A C 1
ATOM 795 O O . ALA A 1 104 ? 7.733 -11.933 -27.918 1.00 97.12 104 ALA A O 1
ATOM 796 N N . ARG A 1 105 ? 5.967 -11.347 -26.649 1.00 98.25 105 ARG A N 1
ATOM 797 C CA . ARG A 1 105 ? 5.598 -10.159 -27.429 1.00 98.25 105 ARG A CA 1
ATOM 798 C C . ARG A 1 105 ? 6.724 -9.117 -27.351 1.00 98.25 105 ARG A C 1
ATOM 800 O O . ARG A 1 105 ? 7.513 -9.137 -26.405 1.00 98.25 105 ARG A O 1
ATOM 807 N N . PRO A 1 106 ? 6.815 -8.169 -28.302 1.00 98.38 106 PRO A N 1
ATOM 808 C CA . PRO A 1 106 ? 7.818 -7.108 -28.240 1.00 98.38 106 PRO A CA 1
ATOM 809 C C . PRO A 1 106 ? 7.760 -6.328 -26.920 1.00 98.38 106 PRO A C 1
ATOM 811 O O . PRO A 1 106 ? 6.674 -5.972 -26.461 1.00 98.38 106 PRO A O 1
ATOM 814 N N . VAL A 1 107 ? 8.919 -5.993 -26.345 1.00 98.56 107 VAL A N 1
ATOM 815 C CA . VAL A 1 107 ? 9.006 -5.298 -25.046 1.00 98.56 107 VAL A CA 1
ATOM 816 C C . VAL A 1 107 ? 8.222 -3.978 -25.015 1.00 98.56 107 VAL A C 1
ATOM 818 O O . VAL A 1 107 ? 7.643 -3.619 -23.995 1.00 98.56 107 VAL A O 1
ATOM 821 N N . SER A 1 108 ? 8.126 -3.273 -26.147 1.00 98.44 108 SER A N 1
ATOM 822 C CA . SER A 1 108 ? 7.351 -2.034 -26.269 1.00 98.44 108 SER A CA 1
ATOM 823 C C . SER A 1 108 ? 5.844 -2.259 -26.120 1.00 98.44 108 SER A C 1
ATOM 825 O O . SER A 1 108 ? 5.148 -1.403 -25.575 1.00 98.44 108 SER A O 1
ATOM 827 N N . VAL A 1 109 ? 5.338 -3.416 -26.556 1.00 98.69 109 VAL A N 1
ATOM 828 C CA . VAL A 1 109 ? 3.939 -3.820 -26.361 1.00 98.69 109 VAL A CA 1
ATOM 829 C C . VAL A 1 109 ? 3.687 -4.110 -24.885 1.00 98.69 109 VAL A C 1
ATOM 831 O O . VAL A 1 109 ? 2.695 -3.627 -24.348 1.00 98.69 109 VAL A O 1
ATOM 834 N N . LEU A 1 110 ? 4.604 -4.814 -24.216 1.00 98.75 110 LEU A N 1
ATOM 835 C CA . LEU A 1 110 ? 4.507 -5.122 -22.783 1.00 98.75 110 LEU A CA 1
ATOM 836 C C . LEU A 1 110 ? 4.551 -3.843 -21.930 1.00 98.75 110 LEU A C 1
ATOM 838 O O . LEU A 1 110 ? 3.693 -3.630 -21.075 1.00 98.75 110 LEU A O 1
ATOM 842 N N . ALA A 1 111 ? 5.494 -2.941 -22.210 1.00 98.69 111 ALA A N 1
ATOM 843 C CA . ALA A 1 111 ? 5.579 -1.644 -21.538 1.00 98.69 111 ALA A CA 1
ATOM 844 C C . ALA A 1 111 ? 4.312 -0.797 -21.767 1.00 98.69 111 ALA A C 1
ATOM 846 O O . ALA A 1 111 ? 3.780 -0.195 -20.835 1.00 98.69 111 ALA A O 1
ATOM 847 N N . SER A 1 112 ? 3.771 -0.801 -22.990 1.00 98.62 112 SER A N 1
ATOM 848 C CA . SER A 1 112 ? 2.505 -0.131 -23.299 1.00 98.62 112 SER A CA 1
ATOM 849 C C . SER A 1 112 ? 1.315 -0.759 -22.564 1.00 98.62 112 SER A C 1
ATOM 851 O O . SER A 1 112 ? 0.468 -0.031 -22.057 1.00 98.62 112 SER A O 1
ATOM 853 N N . GLU A 1 113 ? 1.239 -2.088 -22.453 1.00 98.69 113 GLU A N 1
ATOM 854 C CA . GLU A 1 113 ? 0.187 -2.789 -21.702 1.00 98.69 113 GLU A CA 1
ATOM 855 C C . GLU A 1 113 ? 0.248 -2.454 -20.204 1.00 98.69 113 GLU A C 1
ATOM 857 O O . GLU A 1 113 ? -0.787 -2.179 -19.584 1.00 98.69 113 GLU A O 1
ATOM 862 N N . MET A 1 114 ? 1.460 -2.364 -19.649 1.00 98.50 114 MET A N 1
ATOM 863 C CA . MET A 1 114 ? 1.698 -1.915 -18.279 1.00 98.50 114 MET A CA 1
ATOM 864 C C . MET A 1 114 ? 1.130 -0.505 -18.040 1.00 98.50 114 MET A C 1
ATOM 866 O O . MET A 1 114 ? 0.344 -0.296 -17.112 1.00 98.50 114 MET A O 1
ATOM 870 N N . THR A 1 115 ? 1.466 0.458 -18.904 1.00 97.56 115 THR A N 1
ATOM 871 C CA . THR A 1 115 ? 1.050 1.865 -18.758 1.00 97.56 115 THR A CA 1
ATOM 872 C C . THR A 1 115 ? -0.415 2.111 -19.121 1.00 97.56 115 THR A C 1
ATOM 874 O O . THR A 1 115 ? -1.107 2.846 -18.420 1.00 97.56 115 THR A O 1
ATOM 877 N N . ASN A 1 116 ? -0.904 1.522 -20.211 1.00 97.94 116 ASN A N 1
ATOM 878 C CA . ASN A 1 116 ? -2.198 1.872 -20.803 1.00 97.94 116 ASN A CA 1
ATOM 879 C C . ASN A 1 116 ? -3.338 0.938 -20.379 1.00 97.94 116 ASN A C 1
ATOM 881 O O . ASN A 1 116 ? -4.500 1.284 -20.582 1.00 97.94 116 ASN A O 1
ATOM 885 N N . THR A 1 117 ? -3.032 -0.219 -19.781 1.00 98.44 117 THR A N 1
ATOM 886 C CA . THR A 1 117 ? -4.048 -1.188 -19.334 1.00 98.44 117 THR A CA 1
ATOM 887 C C . THR A 1 117 ? -3.943 -1.479 -17.841 1.00 98.44 117 THR A C 1
ATOM 889 O O . THR A 1 117 ? -4.908 -1.251 -17.107 1.00 98.44 117 THR A O 1
ATOM 892 N N . ILE A 1 118 ? -2.784 -1.933 -17.358 1.00 98.44 118 ILE A N 1
ATOM 893 C CA . ILE A 1 118 ? -2.622 -2.351 -15.956 1.00 98.44 118 ILE A CA 1
ATOM 894 C C . ILE A 1 118 ? -2.718 -1.152 -15.004 1.00 98.44 118 ILE A C 1
ATOM 896 O O . ILE A 1 118 ? -3.479 -1.205 -14.036 1.00 98.44 118 ILE A O 1
ATOM 900 N N . GLU A 1 119 ? -2.024 -0.046 -15.288 1.00 96.50 119 GLU A N 1
ATOM 901 C CA . GLU A 1 119 ? -2.058 1.148 -14.432 1.00 96.50 119 GLU A CA 1
ATOM 902 C C . GLU A 1 119 ? -3.485 1.736 -14.280 1.00 96.50 119 GLU A C 1
ATOM 904 O O . GLU A 1 119 ? -3.906 1.984 -13.143 1.00 96.50 119 GLU A O 1
ATOM 909 N N . PRO A 1 120 ? -4.299 1.906 -15.346 1.00 97.50 120 PRO A N 1
ATOM 910 C CA . PRO A 1 120 ? -5.703 2.296 -15.200 1.00 97.50 120 PRO A CA 1
ATOM 911 C C . PRO A 1 120 ? -6.554 1.312 -14.385 1.00 97.50 120 PRO A C 1
ATOM 913 O O . PRO A 1 120 ? -7.355 1.750 -13.553 1.00 97.50 120 PRO A O 1
ATOM 916 N N . LEU A 1 121 ? -6.386 -0.005 -14.577 1.00 98.06 121 LEU A N 1
ATOM 917 C CA . LEU A 1 121 ? -7.103 -1.024 -13.795 1.00 98.06 121 LEU A CA 1
ATOM 918 C C . LEU A 1 121 ? -6.758 -0.927 -12.306 1.00 98.06 121 LEU A C 1
ATOM 920 O O . LEU A 1 121 ? -7.658 -0.966 -11.458 1.00 98.06 121 LEU A O 1
ATOM 924 N N . HIS A 1 122 ? -5.479 -0.712 -12.001 1.00 96.38 122 HIS A N 1
ATOM 925 C CA . HIS A 1 122 ? -4.997 -0.495 -10.647 1.00 96.38 122 HIS A CA 1
ATOM 926 C C . HIS A 1 122 ? -5.629 0.748 -10.014 1.00 96.38 122 HIS A C 1
ATOM 928 O O . HIS A 1 122 ? -6.217 0.683 -8.927 1.00 96.38 122 HIS A O 1
ATOM 934 N N . LYS A 1 123 ? -5.579 1.889 -10.718 1.00 96.06 123 LYS A N 1
ATOM 935 C CA . LYS A 1 123 ? -6.196 3.157 -10.284 1.00 96.06 123 LYS A CA 1
ATOM 936 C C . LYS A 1 123 ? -7.706 3.021 -10.074 1.00 96.06 123 LYS A C 1
ATOM 938 O O . LYS A 1 123 ? -8.266 3.725 -9.230 1.00 96.06 123 LYS A O 1
ATOM 943 N N . ALA A 1 124 ? -8.357 2.099 -10.781 1.00 96.88 124 ALA A N 1
ATOM 944 C CA . ALA A 1 124 ? -9.776 1.782 -10.655 1.00 96.88 124 ALA A CA 1
ATOM 945 C C . ALA A 1 124 ? -10.112 0.697 -9.604 1.00 96.88 124 ALA A C 1
ATOM 947 O O . ALA A 1 124 ? -11.297 0.410 -9.419 1.00 96.88 124 ALA A O 1
ATOM 948 N N . CYS A 1 125 ? -9.121 0.111 -8.913 1.00 96.00 125 CYS A N 1
ATOM 949 C CA . CYS A 1 125 ? -9.284 -1.031 -7.996 1.00 96.00 125 CYS A CA 1
ATOM 950 C C . CYS A 1 125 ? -9.936 -2.267 -8.648 1.00 96.00 125 CYS A C 1
ATOM 952 O O . CYS A 1 125 ? -10.807 -2.906 -8.055 1.00 96.00 125 CYS A O 1
ATOM 954 N N . LYS A 1 126 ? -9.534 -2.604 -9.878 1.00 96.94 126 LYS A N 1
ATOM 955 C CA . LYS A 1 126 ? -10.012 -3.787 -10.613 1.00 96.94 126 LYS A CA 1
ATOM 956 C C . LYS A 1 126 ? -9.022 -4.949 -10.512 1.00 96.94 126 LYS A C 1
ATOM 958 O O . LYS A 1 126 ? -8.517 -5.429 -11.525 1.00 96.94 126 LYS A O 1
ATOM 963 N N . TYR A 1 127 ? -8.789 -5.425 -9.290 1.00 95.75 127 TYR A N 1
ATOM 964 C CA . TYR A 1 127 ? -7.784 -6.446 -8.973 1.00 95.75 127 TYR A CA 1
ATOM 965 C C . TYR A 1 127 ? -7.980 -7.753 -9.743 1.00 95.75 127 TYR A C 1
ATOM 967 O O . TYR A 1 127 ? -7.006 -8.308 -10.242 1.00 95.75 127 TYR A O 1
ATOM 975 N N . SER A 1 128 ? -9.222 -8.218 -9.926 1.00 95.94 128 SER A N 1
ATOM 976 C CA . SER A 1 128 ? -9.474 -9.442 -10.705 1.00 95.94 128 SER A CA 1
ATOM 977 C C . SER A 1 128 ? -9.090 -9.306 -12.182 1.00 95.94 128 SER A C 1
ATOM 979 O O . SER A 1 128 ? -8.784 -10.305 -12.822 1.00 95.94 128 SER A O 1
ATOM 981 N N . ALA A 1 129 ? -9.181 -8.104 -12.761 1.00 97.69 129 ALA A N 1
ATOM 982 C CA . ALA A 1 129 ? -8.793 -7.857 -14.151 1.00 97.69 129 ALA A CA 1
ATOM 983 C C . ALA A 1 129 ? -7.279 -7.632 -14.261 1.00 97.69 129 ALA A C 1
ATOM 985 O O . ALA A 1 129 ? -6.638 -8.223 -15.120 1.00 97.69 129 ALA A O 1
ATOM 986 N N . GLU A 1 130 ? -6.712 -6.846 -13.346 1.00 97.69 130 GLU A N 1
ATOM 987 C CA . GLU A 1 130 ? -5.273 -6.582 -13.239 1.00 97.69 130 GLU A CA 1
ATOM 988 C C . GLU A 1 130 ? -4.474 -7.887 -13.060 1.00 97.69 130 GLU A C 1
ATOM 990 O O . GLU A 1 130 ? -3.562 -8.185 -13.829 1.00 97.69 130 GLU A O 1
ATOM 995 N N . GLY A 1 131 ? -4.881 -8.728 -12.104 1.00 96.94 131 GLY A N 1
ATOM 996 C CA . GLY A 1 131 ? -4.222 -9.997 -11.794 1.00 96.94 131 GLY A CA 1
ATOM 997 C C . GLY A 1 131 ? -4.389 -11.091 -12.851 1.00 96.94 131 GLY A C 1
ATOM 998 O O . GLY A 1 131 ? -3.689 -12.094 -12.779 1.00 96.94 131 GLY A O 1
ATOM 999 N N . ARG A 1 132 ? -5.284 -10.917 -13.834 1.00 97.81 132 ARG A N 1
ATOM 1000 C CA . ARG A 1 132 ? -5.381 -11.816 -14.998 1.00 97.81 132 ARG A CA 1
ATOM 1001 C C . ARG A 1 132 ? -4.326 -11.525 -16.064 1.00 97.81 132 ARG A C 1
ATOM 1003 O O . ARG A 1 132 ? -4.025 -12.419 -16.836 1.00 97.81 132 ARG A O 1
ATOM 1010 N N . ILE A 1 133 ? -3.801 -10.300 -16.110 1.00 98.50 133 ILE A N 1
ATOM 1011 C CA . ILE A 1 133 ? -2.841 -9.850 -17.132 1.00 98.50 133 ILE A CA 1
ATOM 1012 C C . ILE A 1 133 ? -1.407 -9.959 -16.603 1.00 98.50 133 ILE A C 1
ATOM 1014 O O . ILE A 1 133 ? -0.505 -10.390 -17.314 1.00 98.50 133 ILE A O 1
ATOM 1018 N N . LEU A 1 134 ? -1.198 -9.583 -15.337 1.00 98.25 134 LEU A N 1
ATOM 1019 C CA . LEU A 1 134 ? 0.130 -9.507 -14.724 1.00 98.25 134 LEU A CA 1
ATOM 1020 C C . LEU A 1 134 ? 0.980 -10.790 -14.826 1.00 98.25 134 LEU A C 1
ATOM 1022 O O . LEU A 1 134 ? 2.169 -10.638 -15.090 1.00 98.25 134 LEU A O 1
ATOM 1026 N N . PRO A 1 135 ? 0.452 -12.018 -14.622 1.00 97.94 135 PRO A N 1
ATOM 1027 C CA . PRO A 1 135 ? 1.277 -13.225 -14.686 1.00 97.94 135 PRO A CA 1
ATOM 1028 C C . PRO A 1 135 ? 1.978 -13.410 -16.037 1.00 97.94 135 PRO A C 1
ATOM 1030 O O . PRO A 1 135 ? 3.199 -13.550 -16.068 1.00 97.94 135 PRO A O 1
ATOM 1033 N N . ASP A 1 136 ? 1.223 -13.332 -17.136 1.00 97.50 136 ASP A N 1
ATOM 1034 C CA . ASP A 1 136 ? 1.755 -13.515 -18.491 1.00 97.50 136 ASP A CA 1
ATOM 1035 C C . ASP A 1 136 ? 2.707 -12.371 -18.861 1.00 97.50 136 ASP A C 1
ATOM 1037 O O . ASP A 1 136 ? 3.796 -12.610 -19.380 1.00 97.50 136 ASP A O 1
ATOM 1041 N N . LEU A 1 137 ? 2.355 -11.129 -18.498 1.00 98.50 137 LEU A N 1
ATOM 1042 C CA . LEU A 1 137 ? 3.231 -9.972 -18.692 1.00 98.50 137 LEU A CA 1
ATOM 1043 C C . LEU A 1 137 ? 4.591 -10.168 -17.998 1.00 98.50 137 LEU A C 1
ATOM 1045 O O . LEU A 1 137 ? 5.626 -9.874 -18.591 1.00 98.50 137 LEU A O 1
ATOM 1049 N N . ILE A 1 138 ? 4.601 -10.648 -16.749 1.00 98.50 138 ILE A N 1
ATOM 1050 C CA . ILE A 1 138 ? 5.836 -10.893 -15.992 1.00 98.50 138 ILE A CA 1
ATOM 1051 C C . ILE A 1 138 ? 6.682 -11.961 -16.690 1.00 98.50 138 ILE A C 1
ATOM 1053 O O . ILE A 1 138 ? 7.864 -11.713 -16.920 1.00 98.50 138 ILE A O 1
ATOM 1057 N N . GLU A 1 139 ? 6.098 -13.104 -17.061 1.00 97.50 139 GLU A N 1
ATOM 1058 C CA . GLU A 1 139 ? 6.809 -14.175 -17.780 1.00 97.50 139 GLU A CA 1
ATOM 1059 C C . GLU A 1 139 ? 7.441 -13.650 -19.079 1.00 97.50 139 GLU A C 1
ATOM 1061 O O . GLU A 1 139 ? 8.644 -13.810 -19.297 1.00 97.50 139 GLU A O 1
ATOM 1066 N N . GLU A 1 140 ? 6.681 -12.927 -19.903 1.00 98.25 140 GLU A N 1
ATOM 1067 C CA . GLU A 1 140 ? 7.184 -12.364 -21.159 1.00 98.25 140 GLU A CA 1
ATOM 1068 C C . GLU A 1 140 ? 8.282 -11.312 -20.946 1.00 98.25 140 GLU A C 1
ATOM 1070 O O . GLU A 1 140 ? 9.267 -11.276 -21.687 1.00 98.25 140 GLU A O 1
ATOM 1075 N N . LEU A 1 141 ? 8.166 -10.469 -19.916 1.00 98.38 141 LEU A N 1
ATOM 1076 C CA . LEU A 1 141 ? 9.214 -9.509 -19.568 1.00 98.38 141 LEU A CA 1
ATOM 1077 C C . LEU A 1 141 ? 10.503 -10.205 -19.107 1.00 98.38 141 LEU A C 1
ATOM 1079 O O . LEU A 1 141 ? 11.591 -9.709 -19.407 1.00 98.38 141 LEU A O 1
ATOM 1083 N N . THR A 1 142 ? 10.412 -11.352 -18.418 1.00 97.88 142 THR A N 1
ATOM 1084 C CA . THR A 1 142 ? 11.611 -12.115 -18.024 1.00 97.88 142 THR A CA 1
ATOM 1085 C C . THR A 1 142 ? 12.375 -12.685 -19.220 1.00 97.88 142 THR A C 1
ATOM 1087 O O . THR A 1 142 ? 13.598 -12.793 -19.149 1.00 97.88 142 THR A O 1
ATOM 1090 N N . VAL A 1 143 ? 11.712 -12.954 -20.354 1.00 97.94 143 VAL A N 1
ATOM 1091 C CA . VAL A 1 143 ? 12.395 -13.338 -21.605 1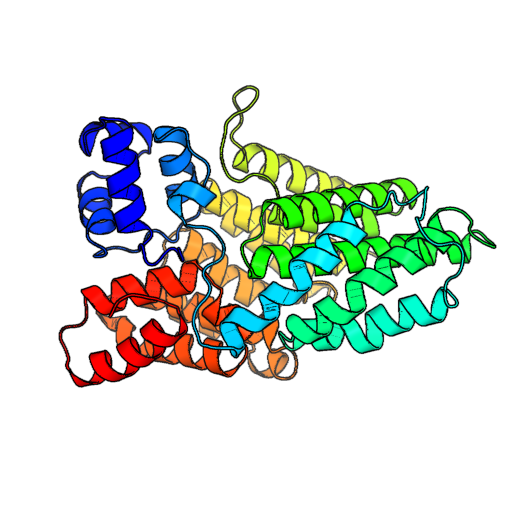.00 97.94 143 VAL A CA 1
ATOM 1092 C C . VAL A 1 143 ? 13.321 -12.219 -22.078 1.00 97.94 143 VAL A C 1
ATOM 1094 O O . VAL A 1 143 ? 14.507 -12.453 -22.316 1.00 97.94 143 VAL A O 1
ATOM 1097 N N . HIS A 1 144 ? 12.808 -10.986 -22.139 1.00 97.75 144 HIS A N 1
ATOM 1098 C CA . HIS A 1 144 ? 13.595 -9.814 -22.544 1.00 97.75 144 HIS A CA 1
ATOM 1099 C C . HIS A 1 144 ? 14.667 -9.432 -21.522 1.00 97.75 144 HIS A C 1
ATOM 1101 O O . HIS A 1 144 ? 15.698 -8.885 -21.901 1.00 97.75 144 HIS A O 1
ATOM 1107 N N . ALA A 1 145 ? 14.448 -9.717 -20.236 1.00 97.19 145 ALA A N 1
ATOM 1108 C CA . ALA A 1 145 ? 15.451 -9.494 -19.198 1.00 97.19 145 ALA A CA 1
ATOM 1109 C C . ALA A 1 145 ? 16.604 -10.514 -19.263 1.00 97.19 145 ALA A C 1
ATOM 1111 O O . ALA A 1 145 ? 17.751 -10.163 -19.006 1.00 97.19 145 ALA A O 1
ATOM 1112 N N . ALA A 1 146 ? 16.319 -11.771 -19.611 1.00 96.75 146 ALA A N 1
ATOM 1113 C CA . ALA A 1 146 ? 17.322 -12.833 -19.661 1.00 96.75 146 ALA A CA 1
ATOM 1114 C C . ALA A 1 146 ? 18.129 -12.860 -20.966 1.00 96.75 146 ALA A C 1
ATOM 1116 O O . ALA A 1 146 ? 19.316 -13.186 -20.946 1.00 96.75 146 ALA A O 1
ATOM 1117 N N . ALA A 1 147 ? 17.493 -12.534 -22.092 1.00 95.44 147 ALA A N 1
ATOM 1118 C CA . ALA A 1 147 ? 18.110 -12.529 -23.415 1.00 95.44 147 ALA A CA 1
ATOM 1119 C C . ALA A 1 147 ? 17.709 -11.264 -24.201 1.00 95.44 147 ALA A C 1
ATOM 1121 O O . ALA A 1 147 ? 16.967 -11.350 -25.183 1.00 95.44 147 ALA A O 1
ATOM 1122 N N . PRO A 1 148 ? 18.163 -10.072 -23.771 1.00 95.56 148 PRO A N 1
ATOM 1123 C CA . PRO A 1 148 ? 17.807 -8.824 -24.432 1.00 95.56 148 PRO A CA 1
ATOM 1124 C C . PRO A 1 148 ? 18.396 -8.737 -25.844 1.00 95.56 148 PRO A C 1
ATOM 1126 O O . PRO A 1 148 ? 19.545 -9.109 -26.076 1.00 95.56 148 PRO A O 1
ATOM 1129 N N . ALA A 1 149 ? 17.626 -8.175 -26.781 1.00 95.44 149 ALA A N 1
ATOM 1130 C CA . ALA A 1 149 ? 18.110 -7.887 -28.134 1.00 95.44 149 ALA A CA 1
ATOM 1131 C C . ALA A 1 149 ? 19.183 -6.780 -28.147 1.00 95.44 149 ALA A C 1
ATOM 1133 O O . ALA A 1 149 ? 20.123 -6.827 -28.938 1.00 95.44 149 ALA A O 1
ATOM 1134 N N . ASP A 1 150 ? 19.034 -5.791 -27.264 1.00 97.75 150 ASP A N 1
ATOM 1135 C CA . ASP A 1 150 ? 19.953 -4.677 -27.048 1.00 97.75 150 ASP A CA 1
ATOM 1136 C C . ASP A 1 150 ? 19.783 -4.091 -25.630 1.00 97.75 150 ASP A C 1
ATOM 1138 O O . ASP A 1 150 ? 18.880 -4.465 -24.877 1.00 97.75 150 ASP A O 1
ATOM 1142 N N . GLU A 1 151 ? 20.653 -3.149 -25.257 1.00 97.62 151 GLU A N 1
ATOM 1143 C CA . GLU A 1 151 ? 20.607 -2.494 -23.941 1.00 97.62 151 GLU A CA 1
ATOM 1144 C C . GLU A 1 151 ? 19.291 -1.731 -23.712 1.00 97.62 151 GLU A C 1
ATOM 1146 O O . GLU A 1 151 ? 18.763 -1.722 -22.603 1.00 97.62 151 GLU A O 1
ATOM 1151 N N . ALA A 1 152 ? 18.710 -1.118 -24.748 1.00 98.12 152 ALA A N 1
ATOM 1152 C CA . ALA A 1 152 ? 17.454 -0.380 -24.611 1.00 98.12 152 ALA A CA 1
ATOM 1153 C C . ALA A 1 152 ? 16.291 -1.316 -24.234 1.00 98.12 152 ALA A C 1
ATOM 1155 O O . ALA A 1 152 ? 15.506 -1.010 -23.333 1.00 98.12 152 ALA A O 1
ATOM 1156 N N . THR A 1 153 ? 16.228 -2.481 -24.877 1.00 98.25 153 THR A N 1
ATOM 1157 C CA . THR A 1 153 ? 15.282 -3.564 -24.590 1.00 98.25 153 THR A CA 1
ATOM 1158 C C . THR A 1 153 ? 15.470 -4.088 -23.174 1.00 98.25 153 THR A C 1
ATOM 1160 O O . THR A 1 153 ? 14.491 -4.215 -22.439 1.00 98.25 153 THR A O 1
ATOM 1163 N N . HIS A 1 154 ? 16.719 -4.322 -22.765 1.00 98.31 154 HIS A N 1
ATOM 1164 C CA . HIS A 1 154 ? 17.049 -4.796 -21.423 1.00 98.31 154 HIS A CA 1
ATOM 1165 C C . HIS A 1 154 ? 16.552 -3.829 -20.342 1.00 98.31 154 HIS A C 1
ATOM 1167 O O . HIS A 1 154 ? 15.820 -4.221 -19.428 1.00 98.31 154 HIS A O 1
ATOM 1173 N N . ARG A 1 155 ? 16.882 -2.538 -20.479 1.00 98.62 155 ARG A N 1
ATOM 1174 C CA . ARG A 1 155 ? 16.477 -1.505 -19.516 1.00 98.62 155 ARG A CA 1
ATOM 1175 C C . ARG A 1 155 ? 14.964 -1.327 -19.464 1.00 98.62 155 ARG A C 1
ATOM 1177 O O . ARG A 1 155 ? 14.399 -1.181 -18.376 1.00 98.62 155 ARG A O 1
ATOM 1184 N N . LEU A 1 156 ? 14.291 -1.351 -20.616 1.00 98.69 156 LEU A N 1
ATOM 1185 C CA . LEU A 1 156 ? 12.833 -1.241 -20.671 1.00 98.69 156 LEU A CA 1
ATOM 1186 C C . LEU A 1 156 ? 12.158 -2.456 -20.021 1.00 98.69 156 LEU A C 1
ATOM 1188 O O . LEU A 1 156 ? 11.223 -2.281 -19.243 1.00 98.69 156 LEU A O 1
ATOM 1192 N N . ALA A 1 157 ? 12.654 -3.669 -20.270 1.00 98.62 157 ALA A N 1
ATOM 1193 C CA . ALA A 1 157 ? 12.129 -4.882 -19.652 1.00 98.62 157 ALA A CA 1
ATOM 1194 C C . ALA A 1 157 ? 12.275 -4.850 -18.124 1.00 98.62 157 ALA A C 1
ATOM 1196 O O . ALA A 1 157 ? 11.293 -5.038 -17.408 1.00 98.62 157 ALA A O 1
ATOM 1197 N N . LEU A 1 158 ? 13.471 -4.539 -17.614 1.00 98.81 158 LEU A N 1
ATOM 1198 C CA . LEU A 1 158 ? 13.735 -4.490 -16.173 1.00 98.81 158 LEU A CA 1
ATOM 1199 C C . LEU A 1 158 ? 12.957 -3.379 -15.462 1.00 98.81 158 LEU A C 1
ATOM 1201 O O . LEU A 1 158 ? 12.381 -3.617 -14.404 1.00 98.81 158 LEU A O 1
ATOM 1205 N N . SER A 1 159 ? 12.892 -2.176 -16.040 1.00 98.69 159 SER A N 1
ATOM 1206 C CA . SER A 1 159 ? 12.097 -1.083 -15.458 1.00 98.69 159 SER A CA 1
ATOM 1207 C C . SER A 1 159 ? 10.601 -1.410 -15.446 1.00 98.69 159 SER A C 1
ATOM 1209 O O . SER A 1 159 ? 9.923 -1.139 -14.455 1.00 98.69 159 SER A O 1
ATOM 1211 N N . THR A 1 160 ? 10.097 -2.080 -16.487 1.00 98.81 160 THR A N 1
ATOM 1212 C CA . THR A 1 160 ? 8.709 -2.568 -16.522 1.00 98.81 160 THR A CA 1
ATOM 1213 C C . THR A 1 160 ? 8.485 -3.695 -15.505 1.00 98.81 160 THR A C 1
ATOM 1215 O O . THR A 1 160 ? 7.441 -3.717 -14.856 1.00 98.81 160 THR A O 1
ATOM 1218 N N . LEU A 1 161 ? 9.463 -4.585 -15.282 1.00 98.81 161 LEU A N 1
ATOM 1219 C CA . LEU A 1 161 ? 9.405 -5.606 -14.225 1.00 98.81 161 LEU A CA 1
ATOM 1220 C C . LEU A 1 161 ? 9.315 -4.985 -12.828 1.00 98.81 161 LEU A C 1
ATOM 1222 O O . LEU A 1 161 ? 8.534 -5.466 -12.011 1.00 98.81 161 LEU A O 1
ATOM 1226 N N . VAL A 1 162 ? 10.054 -3.904 -12.549 1.00 98.88 162 VAL A N 1
ATOM 1227 C CA . VAL A 1 162 ? 9.948 -3.178 -11.268 1.00 98.88 162 VAL A CA 1
ATOM 1228 C C . VAL A 1 162 ? 8.508 -2.708 -11.030 1.00 98.88 162 VAL A C 1
ATOM 1230 O O . VAL A 1 162 ? 7.962 -2.933 -9.948 1.00 98.88 162 VAL A O 1
ATOM 1233 N N . GLU A 1 163 ? 7.860 -2.122 -12.041 1.00 98.62 163 GLU A N 1
ATOM 1234 C CA . GLU A 1 163 ? 6.460 -1.685 -11.948 1.00 98.62 163 GLU A CA 1
ATOM 1235 C C . GLU A 1 163 ? 5.483 -2.872 -11.835 1.00 98.62 163 GLU A C 1
ATOM 1237 O O . GLU A 1 163 ? 4.573 -2.854 -11.001 1.00 98.62 163 GLU A O 1
ATOM 1242 N N . ALA A 1 164 ? 5.682 -3.944 -12.607 1.00 98.75 164 ALA A N 1
ATOM 1243 C CA . ALA A 1 164 ? 4.831 -5.137 -12.568 1.00 98.75 164 ALA A CA 1
ATOM 1244 C C . ALA A 1 164 ? 4.896 -5.850 -11.204 1.00 98.75 164 ALA A C 1
ATOM 1246 O O . ALA A 1 164 ? 3.866 -6.239 -10.636 1.00 98.75 164 ALA A O 1
ATOM 1247 N N . TYR A 1 165 ? 6.091 -5.968 -10.623 1.00 98.81 165 TYR A N 1
ATOM 1248 C CA . TYR A 1 165 ? 6.277 -6.509 -9.280 1.00 98.81 165 TYR A CA 1
ATOM 1249 C C . TYR A 1 165 ? 5.733 -5.569 -8.198 1.00 98.81 165 TYR A C 1
ATOM 1251 O O . TYR A 1 165 ? 5.116 -6.049 -7.243 1.00 98.81 165 TYR A O 1
ATOM 1259 N N . HIS A 1 166 ? 5.856 -4.247 -8.365 1.00 98.56 166 HIS A N 1
ATOM 1260 C CA . HIS A 1 166 ? 5.200 -3.270 -7.493 1.00 98.56 166 HIS A CA 1
ATOM 1261 C C . HIS A 1 166 ? 3.674 -3.464 -7.463 1.00 98.56 166 HIS A C 1
ATOM 1263 O O . HIS A 1 166 ? 3.077 -3.536 -6.380 1.00 98.56 166 HIS A O 1
ATOM 1269 N N . ARG A 1 167 ? 3.032 -3.615 -8.630 1.00 98.12 167 ARG A N 1
ATOM 1270 C CA . ARG A 1 167 ? 1.584 -3.875 -8.723 1.00 98.12 167 ARG A CA 1
ATOM 1271 C C . ARG A 1 167 ? 1.192 -5.224 -8.145 1.00 98.12 167 ARG A C 1
ATOM 1273 O O . ARG A 1 167 ? 0.251 -5.293 -7.354 1.00 98.12 167 ARG A O 1
ATOM 1280 N N . THR A 1 168 ? 1.962 -6.267 -8.434 1.00 98.62 168 THR A N 1
ATOM 1281 C CA . THR A 1 168 ? 1.739 -7.598 -7.855 1.00 98.62 168 THR A CA 1
ATOM 1282 C C . THR A 1 168 ? 1.808 -7.563 -6.329 1.00 98.62 168 THR A C 1
ATOM 1284 O O . THR A 1 168 ? 0.916 -8.088 -5.659 1.00 98.62 168 THR A O 1
ATOM 1287 N N . ALA A 1 169 ? 2.803 -6.872 -5.762 1.00 98.56 169 ALA A N 1
ATOM 1288 C CA . ALA A 1 169 ? 2.915 -6.686 -4.320 1.00 98.56 169 ALA A CA 1
ATOM 1289 C C . ALA A 1 169 ? 1.715 -5.915 -3.745 1.00 98.56 169 ALA A C 1
ATOM 1291 O O . ALA A 1 169 ? 1.191 -6.271 -2.688 1.00 98.56 169 ALA A O 1
ATOM 1292 N N . ALA A 1 170 ? 1.235 -4.888 -4.452 1.00 97.31 170 ALA A N 1
ATOM 1293 C CA . ALA A 1 170 ? 0.074 -4.109 -4.038 1.00 97.31 170 ALA A CA 1
ATOM 1294 C C . ALA A 1 170 ? -1.228 -4.933 -4.025 1.00 97.31 170 ALA A C 1
ATOM 1296 O O . ALA A 1 170 ? -1.977 -4.825 -3.050 1.00 97.31 170 ALA A O 1
ATOM 1297 N N . ILE A 1 171 ? -1.484 -5.765 -5.045 1.00 97.56 171 ILE A N 1
ATOM 1298 C CA . ILE A 1 171 ? -2.640 -6.681 -5.084 1.00 97.56 171 ILE A CA 1
ATOM 1299 C C . ILE A 1 171 ? -2.531 -7.713 -3.963 1.00 97.56 171 ILE A C 1
ATOM 1301 O O . ILE A 1 171 ? -3.457 -7.854 -3.166 1.00 97.56 171 ILE A O 1
ATOM 1305 N N . ALA A 1 172 ? -1.391 -8.403 -3.864 1.00 97.19 172 ALA A N 1
ATOM 1306 C CA . ALA A 1 172 ? -1.178 -9.439 -2.859 1.00 97.19 172 ALA A CA 1
ATOM 1307 C C . ALA A 1 172 ? -1.384 -8.886 -1.441 1.00 97.19 172 ALA A C 1
ATOM 1309 O O . ALA A 1 172 ? -2.101 -9.487 -0.642 1.00 97.19 172 ALA A O 1
ATOM 1310 N N . ARG A 1 173 ? -0.858 -7.689 -1.150 1.00 95.25 173 ARG A N 1
ATOM 1311 C CA . ARG A 1 173 ? -1.082 -7.007 0.130 1.00 95.25 173 ARG A CA 1
ATOM 1312 C C . ARG A 1 173 ? -2.542 -6.607 0.335 1.00 95.25 173 ARG A C 1
ATOM 1314 O O . ARG A 1 173 ? -3.039 -6.763 1.444 1.00 95.25 173 ARG A O 1
ATOM 1321 N N . ALA A 1 174 ? -3.218 -6.078 -0.685 1.00 94.69 174 ALA A N 1
ATOM 1322 C CA . ALA A 1 174 ? -4.628 -5.690 -0.584 1.00 94.69 174 ALA A CA 1
ATOM 1323 C C . ALA A 1 174 ? -5.556 -6.889 -0.320 1.00 94.69 174 ALA A C 1
ATOM 1325 O O . ALA A 1 174 ? -6.599 -6.719 0.302 1.00 94.69 174 ALA A O 1
ATOM 1326 N N . LEU A 1 175 ? -5.159 -8.086 -0.760 1.00 94.56 175 LEU A N 1
ATOM 1327 C CA . LEU A 1 175 ? -5.889 -9.341 -0.566 1.00 94.56 175 LEU A CA 1
ATOM 1328 C C . LEU A 1 175 ? -5.361 -10.182 0.612 1.00 94.56 175 LEU A C 1
ATOM 1330 O O . LEU A 1 175 ? -5.807 -11.311 0.801 1.00 94.56 175 LEU A O 1
ATOM 1334 N N . ASN A 1 176 ? -4.456 -9.625 1.428 1.00 92.81 176 ASN A N 1
ATOM 1335 C CA . ASN A 1 176 ? -3.885 -10.232 2.640 1.00 92.81 176 ASN A CA 1
ATOM 1336 C C . ASN A 1 176 ? -2.973 -11.462 2.407 1.00 92.81 176 ASN A C 1
ATOM 1338 O O . ASN A 1 176 ? -2.802 -12.293 3.295 1.00 92.81 176 ASN A O 1
ATOM 1342 N N . TYR A 1 177 ? -2.327 -11.562 1.239 1.00 93.25 177 TYR A N 1
ATOM 1343 C CA . TYR A 1 177 ? -1.245 -12.520 0.948 1.00 93.25 177 TYR A CA 1
ATOM 1344 C C . TYR A 1 177 ? 0.124 -11.863 1.159 1.00 93.25 177 TYR A C 1
ATOM 1346 O O . TYR A 1 177 ? 0.838 -11.524 0.211 1.00 93.25 177 TYR A O 1
ATOM 1354 N N . HIS A 1 178 ? 0.472 -11.619 2.423 1.00 91.75 178 HIS A N 1
ATOM 1355 C CA . HIS A 1 178 ? 1.685 -10.883 2.797 1.00 91.75 178 HIS A CA 1
ATOM 1356 C C . HIS A 1 178 ? 2.986 -11.591 2.392 1.00 91.75 178 HIS A C 1
ATOM 1358 O O . HIS A 1 178 ? 3.962 -10.920 2.069 1.00 91.75 178 HIS A O 1
ATOM 1364 N N . ASP A 1 179 ? 2.987 -12.925 2.350 1.00 92.31 179 ASP A N 1
ATOM 1365 C CA . ASP A 1 179 ? 4.108 -13.737 1.863 1.00 92.31 179 ASP A CA 1
ATOM 1366 C C . ASP A 1 179 ? 4.409 -13.450 0.385 1.00 92.31 179 ASP A C 1
ATOM 1368 O O . ASP A 1 179 ? 5.548 -13.167 0.014 1.00 92.31 179 ASP A O 1
ATOM 1372 N N . LEU A 1 180 ? 3.369 -13.453 -0.453 1.00 95.81 180 LEU A N 1
ATOM 1373 C CA . LEU A 1 180 ? 3.492 -13.147 -1.873 1.00 95.81 180 LEU A CA 1
ATOM 1374 C C . LEU A 1 180 ? 3.842 -11.673 -2.097 1.00 95.81 180 LEU A C 1
ATOM 1376 O O . LEU A 1 180 ? 4.653 -11.365 -2.966 1.00 95.81 180 LEU A O 1
ATOM 1380 N N . ALA A 1 181 ? 3.272 -10.764 -1.300 1.00 97.31 181 ALA A N 1
ATOM 1381 C CA . ALA A 1 181 ? 3.592 -9.343 -1.384 1.00 97.31 181 ALA A CA 1
ATOM 1382 C C . ALA A 1 181 ? 5.074 -9.066 -1.084 1.00 97.31 181 ALA A C 1
ATOM 1384 O O . ALA A 1 181 ? 5.708 -8.281 -1.790 1.00 97.31 181 ALA A O 1
ATOM 1385 N N . LEU A 1 182 ? 5.629 -9.735 -0.069 1.00 96.38 182 LEU A N 1
ATOM 1386 C CA . LEU A 1 182 ? 7.048 -9.665 0.277 1.00 96.38 182 LEU A CA 1
ATOM 1387 C C . LEU A 1 182 ? 7.929 -10.234 -0.840 1.00 96.38 182 LEU A C 1
ATOM 1389 O O . LEU A 1 182 ? 8.918 -9.610 -1.220 1.00 96.38 182 LEU A O 1
ATOM 1393 N N . LEU A 1 183 ? 7.561 -11.394 -1.391 1.00 97.94 183 LEU A N 1
ATOM 1394 C CA . LEU A 1 183 ? 8.312 -12.019 -2.477 1.00 97.94 183 LEU A CA 1
ATOM 1395 C C . LEU A 1 183 ? 8.330 -11.139 -3.737 1.00 97.94 183 LEU A C 1
ATOM 1397 O O . LEU A 1 183 ? 9.389 -10.937 -4.326 1.00 97.94 183 LEU A O 1
ATOM 1401 N N . ALA A 1 184 ? 7.184 -10.572 -4.120 1.00 98.62 184 ALA A N 1
ATOM 1402 C CA . ALA A 1 184 ? 7.094 -9.643 -5.243 1.00 98.62 184 ALA A CA 1
ATOM 1403 C C . ALA A 1 184 ? 7.928 -8.375 -4.996 1.00 98.62 184 ALA A C 1
ATOM 1405 O O . ALA A 1 184 ? 8.646 -7.935 -5.887 1.00 98.62 184 ALA A O 1
ATOM 1406 N N . ALA A 1 185 ? 7.917 -7.826 -3.777 1.00 98.50 185 ALA A N 1
ATOM 1407 C CA . ALA A 1 185 ? 8.772 -6.691 -3.433 1.00 98.50 185 ALA A CA 1
ATOM 1408 C C . ALA A 1 185 ? 10.270 -7.022 -3.575 1.00 98.50 185 ALA A C 1
ATOM 1410 O O . ALA A 1 185 ? 11.006 -6.237 -4.164 1.00 98.50 185 ALA A O 1
ATOM 1411 N N . SER A 1 186 ? 10.703 -8.207 -3.132 1.00 98.19 186 SER A N 1
ATOM 1412 C CA . SER A 1 186 ? 12.089 -8.664 -3.317 1.00 98.19 186 SER A CA 1
ATOM 1413 C C . SER A 1 186 ? 12.453 -8.847 -4.795 1.00 98.19 186 SER A C 1
ATOM 1415 O O . SER A 1 186 ? 13.577 -8.561 -5.201 1.00 98.19 186 SER A O 1
ATOM 1417 N N . LYS A 1 187 ? 11.509 -9.289 -5.632 1.00 98.56 187 LYS A N 1
ATOM 1418 C CA . LYS A 1 187 ? 11.714 -9.372 -7.084 1.00 98.56 187 LYS A CA 1
ATOM 1419 C C . LYS A 1 187 ? 11.817 -7.992 -7.739 1.00 98.56 187 LYS A C 1
ATOM 1421 O O . LYS A 1 187 ? 12.625 -7.827 -8.649 1.00 98.56 187 LYS A O 1
ATOM 1426 N N . ALA A 1 188 ? 11.076 -6.995 -7.249 1.00 98.69 188 ALA A N 1
ATOM 1427 C CA . ALA A 1 188 ? 11.249 -5.607 -7.676 1.00 98.69 188 ALA A CA 1
ATOM 1428 C C . ALA A 1 188 ? 12.652 -5.077 -7.326 1.00 98.69 188 ALA A C 1
ATOM 1430 O O . ALA A 1 188 ? 13.277 -4.434 -8.165 1.00 98.69 188 ALA A O 1
ATOM 1431 N N . GLU A 1 189 ? 13.167 -5.378 -6.128 1.00 98.44 189 GLU A N 1
ATOM 1432 C CA . GLU A 1 189 ? 14.542 -5.028 -5.731 1.00 98.44 189 GLU A CA 1
ATOM 1433 C C . GLU A 1 189 ? 15.574 -5.695 -6.643 1.00 98.44 189 GLU A C 1
ATOM 1435 O O . GLU A 1 189 ? 16.413 -4.999 -7.202 1.00 98.44 189 GLU A O 1
ATOM 1440 N N . GLN A 1 190 ? 15.452 -7.001 -6.900 1.00 98.50 190 GLN A N 1
ATOM 1441 C CA . GLN A 1 190 ? 16.348 -7.719 -7.818 1.00 98.50 190 GLN A CA 1
ATOM 1442 C C . GLN A 1 190 ? 16.337 -7.117 -9.232 1.00 98.50 190 GLN A C 1
ATOM 1444 O O . GLN A 1 190 ? 17.393 -6.917 -9.827 1.00 98.50 190 GLN A O 1
ATOM 1449 N N . ALA A 1 191 ? 15.159 -6.795 -9.778 1.00 98.69 191 ALA A N 1
ATOM 1450 C CA . ALA A 1 191 ? 15.055 -6.155 -11.090 1.00 98.69 191 ALA A CA 1
ATOM 1451 C C . ALA A 1 191 ? 15.728 -4.769 -11.106 1.00 98.69 191 ALA A C 1
ATOM 1453 O O . ALA A 1 191 ? 16.457 -4.447 -12.044 1.00 98.69 191 ALA A O 1
ATOM 1454 N N . ALA A 1 192 ? 15.521 -3.965 -10.059 1.00 98.62 192 ALA A N 1
ATOM 1455 C CA . ALA A 1 192 ? 16.127 -2.642 -9.922 1.00 98.62 192 ALA A CA 1
ATOM 1456 C C . ALA A 1 192 ? 17.649 -2.697 -9.695 1.00 98.62 192 ALA A C 1
ATOM 1458 O O . ALA A 1 192 ? 18.375 -1.811 -10.147 1.00 98.62 192 ALA A O 1
ATOM 1459 N N . GLU A 1 193 ? 18.145 -3.727 -9.007 1.00 98.06 193 GLU A N 1
ATOM 1460 C CA . GLU A 1 193 ? 19.574 -3.985 -8.828 1.00 98.06 193 GLU A CA 1
ATOM 1461 C C . GLU A 1 193 ? 20.253 -4.285 -10.162 1.00 98.06 193 GLU A C 1
ATOM 1463 O O . GLU A 1 193 ? 21.250 -3.634 -10.468 1.00 98.06 193 GLU A O 1
ATOM 1468 N N . ILE A 1 194 ? 19.683 -5.196 -10.965 1.00 98.31 194 ILE A N 1
ATOM 1469 C CA . ILE A 1 194 ? 20.193 -5.538 -12.305 1.00 98.31 194 ILE A CA 1
ATOM 1470 C C . ILE A 1 194 ? 20.146 -4.314 -13.231 1.00 98.31 194 ILE A C 1
ATOM 1472 O O . ILE A 1 194 ? 21.082 -4.083 -13.991 1.00 98.31 194 ILE A O 1
ATOM 1476 N N . LEU A 1 195 ? 19.074 -3.517 -13.161 1.00 98.38 195 LEU A N 1
ATOM 1477 C CA . LEU A 1 195 ? 18.905 -2.315 -13.985 1.00 98.38 195 LEU A CA 1
ATOM 1478 C C . LEU A 1 195 ? 19.930 -1.213 -13.668 1.00 98.38 195 LEU A C 1
ATOM 1480 O O . LEU A 1 195 ? 20.222 -0.379 -14.530 1.00 98.38 195 LEU A O 1
ATOM 1484 N N . ASP A 1 196 ? 20.427 -1.190 -12.429 1.00 97.50 196 ASP A N 1
ATOM 1485 C CA . ASP A 1 196 ? 21.347 -0.175 -11.909 1.00 97.50 196 ASP A CA 1
ATOM 1486 C C . ASP A 1 196 ? 20.858 1.263 -12.180 1.00 97.50 196 ASP A C 1
ATOM 1488 O O . ASP A 1 196 ? 21.605 2.145 -12.600 1.00 97.50 196 ASP A O 1
ATOM 1492 N N . ASP A 1 197 ? 19.555 1.501 -11.979 1.00 97.94 197 ASP A N 1
ATOM 1493 C CA . ASP A 1 197 ? 18.948 2.830 -12.076 1.00 97.94 197 ASP A CA 1
ATOM 1494 C C . ASP A 1 197 ? 18.479 3.314 -10.691 1.00 97.94 197 ASP A C 1
ATOM 1496 O O . ASP A 1 197 ? 17.719 2.611 -10.015 1.00 97.94 197 ASP A O 1
ATOM 1500 N N . PRO A 1 198 ? 18.903 4.510 -10.239 1.00 97.62 198 PRO A N 1
ATOM 1501 C CA . PRO A 1 198 ? 18.596 4.993 -8.894 1.00 97.62 198 PRO A CA 1
ATOM 1502 C C . PRO A 1 198 ? 17.103 5.264 -8.676 1.00 97.62 198 PRO A C 1
ATOM 1504 O O . PRO A 1 198 ? 16.597 5.007 -7.584 1.00 97.62 198 PRO A O 1
ATOM 1507 N N . VAL A 1 199 ? 16.375 5.715 -9.706 1.00 98.38 199 VAL A N 1
ATOM 1508 C CA . VAL A 1 199 ? 14.925 5.944 -9.607 1.00 98.38 199 VAL A CA 1
ATOM 1509 C C . VAL A 1 199 ? 14.221 4.600 -9.432 1.00 98.38 199 VAL A C 1
ATOM 1511 O O . VAL A 1 199 ? 13.402 4.447 -8.525 1.00 98.38 199 VAL A O 1
ATOM 1514 N N . ALA A 1 200 ? 14.581 3.593 -10.232 1.00 98.62 200 ALA A N 1
ATOM 1515 C CA . ALA A 1 200 ? 14.042 2.241 -10.104 1.00 98.62 200 ALA A CA 1
ATOM 1516 C C . ALA A 1 200 ? 14.342 1.613 -8.732 1.00 98.62 200 ALA A C 1
ATOM 1518 O O . ALA A 1 200 ? 13.453 1.003 -8.132 1.00 98.62 200 ALA A O 1
ATOM 1519 N N . ARG A 1 201 ? 15.551 1.815 -8.189 1.00 98.56 201 ARG A N 1
ATOM 1520 C CA . ARG A 1 201 ? 15.893 1.397 -6.817 1.00 98.56 201 ARG A CA 1
ATOM 1521 C C . ARG A 1 201 ? 15.032 2.100 -5.775 1.00 98.56 201 ARG A C 1
ATOM 1523 O O . ARG A 1 201 ? 14.527 1.436 -4.875 1.00 98.56 201 ARG A O 1
ATOM 1530 N N . GLY A 1 202 ? 14.777 3.399 -5.923 1.00 98.62 202 GLY A N 1
ATOM 1531 C CA . GLY A 1 202 ? 13.859 4.132 -5.049 1.00 98.62 202 GLY A CA 1
ATOM 1532 C C . GLY A 1 202 ? 12.421 3.592 -5.105 1.00 98.62 202 GLY A C 1
ATOM 1533 O O . GLY A 1 202 ? 11.790 3.395 -4.062 1.00 98.62 202 GLY A O 1
ATOM 1534 N N . LYS A 1 203 ? 11.915 3.260 -6.302 1.00 98.69 203 LYS A N 1
ATOM 1535 C CA . LYS A 1 203 ? 10.599 2.614 -6.492 1.00 98.69 203 LYS A CA 1
ATOM 1536 C C . LYS A 1 203 ? 10.534 1.233 -5.824 1.00 98.69 203 LYS A C 1
ATOM 1538 O O . LYS A 1 203 ? 9.553 0.909 -5.139 1.00 98.69 203 LYS A O 1
ATOM 1543 N N . ALA A 1 204 ? 11.583 0.428 -5.981 1.00 98.69 204 ALA A N 1
ATOM 1544 C CA . ALA A 1 204 ? 11.700 -0.877 -5.339 1.00 98.69 204 ALA A CA 1
ATOM 1545 C C . ALA A 1 204 ? 11.779 -0.752 -3.808 1.00 98.69 204 ALA A C 1
ATOM 1547 O O . ALA A 1 204 ? 11.006 -1.405 -3.109 1.00 98.69 204 ALA A O 1
ATOM 1548 N N . ALA A 1 205 ? 12.591 0.169 -3.282 1.00 98.38 205 ALA A N 1
ATOM 1549 C CA . ALA A 1 205 ? 12.711 0.433 -1.848 1.00 98.38 205 ALA A CA 1
ATOM 1550 C C . ALA A 1 205 ? 11.380 0.886 -1.226 1.00 98.38 205 ALA A C 1
ATOM 1552 O O . ALA A 1 205 ? 10.986 0.415 -0.156 1.00 98.38 205 ALA A O 1
ATOM 1553 N N . PHE A 1 206 ? 10.627 1.750 -1.915 1.00 98.50 206 PHE A N 1
ATOM 1554 C CA . PHE A 1 206 ? 9.277 2.129 -1.496 1.00 98.50 206 PHE A CA 1
ATOM 1555 C C . PHE A 1 206 ? 8.354 0.907 -1.370 1.00 98.50 206 PHE A C 1
ATOM 1557 O O . PHE A 1 206 ? 7.601 0.782 -0.395 1.00 98.50 206 PHE A O 1
ATOM 1564 N N . THR A 1 207 ? 8.435 -0.010 -2.336 1.00 98.25 207 THR A N 1
ATOM 1565 C CA . THR A 1 207 ? 7.669 -1.263 -2.361 1.00 98.25 207 THR A CA 1
ATOM 1566 C C . THR A 1 207 ? 8.095 -2.201 -1.231 1.00 98.25 207 THR A C 1
ATOM 1568 O O . THR A 1 207 ? 7.236 -2.725 -0.516 1.00 98.25 207 THR A O 1
ATOM 1571 N N . ALA A 1 208 ? 9.396 -2.374 -1.014 1.00 97.25 208 ALA A N 1
ATOM 1572 C CA . ALA A 1 208 ? 9.953 -3.212 0.042 1.00 97.25 208 ALA A CA 1
ATOM 1573 C C . ALA A 1 208 ? 9.541 -2.726 1.434 1.00 97.25 208 ALA A C 1
ATOM 1575 O O . ALA A 1 208 ? 9.038 -3.505 2.241 1.00 97.25 208 ALA A O 1
ATOM 1576 N N . VAL A 1 209 ? 9.623 -1.421 1.705 1.00 95.88 209 VAL A N 1
ATOM 1577 C CA . VAL A 1 209 ? 9.224 -0.850 3.003 1.00 95.88 209 VAL A CA 1
ATOM 1578 C C . VAL A 1 209 ? 7.736 -1.080 3.291 1.00 95.88 209 VAL A C 1
ATOM 1580 O O . VAL A 1 209 ? 7.364 -1.363 4.432 1.00 95.88 209 VAL A O 1
ATOM 1583 N N . GLN A 1 210 ? 6.860 -1.030 2.284 1.00 93.56 210 GLN A N 1
ATOM 1584 C CA . GLN A 1 210 ? 5.433 -1.303 2.491 1.00 93.56 210 GLN A CA 1
ATOM 1585 C C . GLN A 1 210 ? 5.122 -2.767 2.803 1.00 93.56 210 GLN A C 1
ATOM 1587 O O . GLN A 1 210 ? 4.215 -3.027 3.597 1.00 93.56 210 GLN A O 1
ATOM 1592 N N . ASN A 1 211 ? 5.849 -3.696 2.185 1.00 95.06 211 ASN A N 1
ATOM 1593 C CA . ASN A 1 211 ? 5.536 -5.128 2.209 1.00 95.06 211 ASN A CA 1
ATOM 1594 C C . ASN A 1 211 ? 6.500 -5.955 3.079 1.00 95.06 211 ASN A C 1
ATOM 1596 O O . ASN A 1 211 ? 6.301 -7.154 3.241 1.00 95.06 211 ASN A O 1
ATOM 1600 N N . GLY A 1 212 ? 7.520 -5.315 3.656 1.00 90.50 212 GLY A N 1
ATOM 1601 C CA . GLY A 1 212 ? 8.486 -5.929 4.559 1.00 90.50 212 GLY A CA 1
ATOM 1602 C C . GLY A 1 212 ? 7.860 -6.445 5.860 1.00 90.50 212 GLY A C 1
ATOM 1603 O O . GLY A 1 212 ? 6.752 -6.024 6.217 1.00 90.50 212 GLY A O 1
ATOM 1604 N N . PRO A 1 213 ? 8.577 -7.305 6.608 1.00 86.19 213 PRO A N 1
ATOM 1605 C CA . PRO A 1 213 ? 8.134 -7.794 7.910 1.00 86.19 213 PRO A CA 1
ATOM 1606 C C . PRO A 1 213 ? 7.764 -6.647 8.851 1.00 86.19 213 PRO A C 1
ATOM 1608 O O . PRO A 1 213 ? 8.437 -5.616 8.876 1.00 86.19 213 PRO A O 1
ATOM 1611 N N . LYS A 1 214 ? 6.690 -6.830 9.623 1.00 82.06 214 LYS A N 1
ATOM 1612 C CA . LYS A 1 214 ? 6.162 -5.828 10.568 1.00 82.06 214 LYS A CA 1
ATOM 1613 C C . LYS A 1 214 ? 6.317 -6.234 12.039 1.00 82.06 214 LYS A C 1
ATOM 1615 O O . LYS A 1 214 ? 6.197 -5.401 12.930 1.00 82.06 214 LYS A O 1
ATOM 1620 N N . THR A 1 215 ? 6.709 -7.485 12.280 1.00 81.62 215 THR A N 1
ATOM 1621 C CA . THR A 1 215 ? 6.974 -8.063 13.604 1.00 81.62 215 THR A CA 1
ATOM 1622 C C . THR A 1 215 ? 8.326 -8.740 13.684 1.00 81.62 215 THR A C 1
ATOM 1624 O O . THR A 1 215 ? 8.872 -9.197 12.680 1.00 81.62 215 THR A O 1
ATOM 1627 N N . GLY A 1 216 ? 8.796 -8.905 14.918 1.00 83.56 216 GLY A N 1
ATOM 1628 C CA . GLY A 1 216 ? 10.024 -9.615 15.237 1.00 83.56 216 GLY A CA 1
ATOM 1629 C C . GLY A 1 216 ? 11.194 -8.671 15.474 1.00 83.56 216 GLY A C 1
ATOM 1630 O O . GLY A 1 216 ? 11.169 -7.500 15.092 1.00 83.56 216 GLY A O 1
ATOM 1631 N N . THR A 1 217 ? 12.220 -9.220 16.117 1.00 85.56 217 THR A N 1
ATOM 1632 C CA . THR A 1 217 ? 13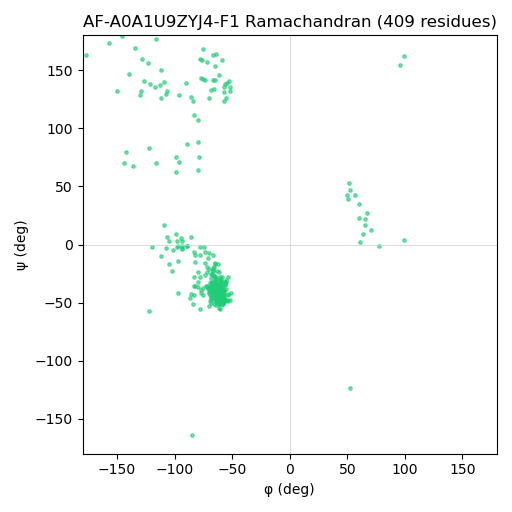.441 -8.508 16.482 1.00 85.56 217 THR A CA 1
ATOM 1633 C C . THR A 1 217 ? 14.631 -9.327 16.022 1.00 85.56 217 THR A C 1
ATOM 1635 O O . THR A 1 217 ? 14.737 -10.512 16.335 1.00 85.56 217 THR A O 1
ATOM 1638 N N . VAL A 1 218 ? 15.541 -8.690 15.294 1.00 86.56 218 VAL A N 1
ATOM 1639 C CA . VAL A 1 218 ? 16.807 -9.293 14.863 1.00 86.56 218 VAL A CA 1
ATOM 1640 C C . VAL A 1 218 ? 17.913 -8.325 15.244 1.00 86.56 218 VAL A C 1
ATOM 1642 O O . VAL A 1 218 ? 17.797 -7.130 14.971 1.00 86.56 218 VAL A O 1
ATOM 1645 N N . SER A 1 219 ? 18.979 -8.814 15.877 1.00 89.75 219 SER A N 1
ATOM 1646 C CA . SER A 1 219 ? 20.115 -7.990 16.331 1.00 89.75 219 SER A CA 1
ATOM 1647 C C . SER A 1 219 ? 19.697 -6.760 17.158 1.00 89.75 219 SER A C 1
ATOM 1649 O O . SER A 1 219 ? 20.244 -5.680 16.976 1.00 89.75 219 SER A O 1
ATOM 1651 N N . GLY A 1 220 ? 18.686 -6.908 18.021 1.00 86.50 220 GLY A N 1
ATOM 1652 C CA . GLY A 1 220 ? 18.198 -5.835 18.898 1.00 86.50 220 GLY A CA 1
ATOM 1653 C C . GLY A 1 220 ? 17.316 -4.770 18.233 1.00 86.50 220 GLY A C 1
ATOM 1654 O O . GLY A 1 220 ? 16.827 -3.896 18.934 1.00 86.50 220 GLY A O 1
ATOM 1655 N N . LEU A 1 221 ? 17.071 -4.853 16.922 1.00 87.44 221 LEU A N 1
ATOM 1656 C CA . LEU A 1 221 ? 16.210 -3.921 16.188 1.00 87.44 221 LEU A CA 1
ATOM 1657 C C . LEU A 1 221 ? 14.887 -4.587 15.823 1.00 87.44 221 LEU A C 1
ATOM 1659 O O . LEU A 1 221 ? 14.890 -5.702 15.280 1.00 87.44 221 LEU A O 1
ATOM 1663 N N . SER A 1 222 ? 13.775 -3.898 16.087 1.00 90.25 222 SER A N 1
ATOM 1664 C CA . SER A 1 222 ? 12.459 -4.351 15.641 1.00 90.25 222 SER A CA 1
ATOM 1665 C C . SER A 1 222 ? 12.358 -4.301 14.115 1.00 90.25 222 SER A C 1
ATOM 1667 O O . SER A 1 222 ? 13.137 -3.640 13.418 1.00 90.25 222 SER A O 1
ATOM 1669 N N . ALA A 1 223 ? 11.367 -4.995 13.567 1.00 90.62 223 ALA A N 1
ATOM 1670 C CA . ALA A 1 223 ? 11.074 -4.938 12.142 1.00 90.62 223 ALA A CA 1
ATOM 1671 C C . ALA A 1 223 ? 10.765 -3.503 11.658 1.00 90.62 223 ALA A C 1
ATOM 1673 O O . ALA A 1 223 ? 11.199 -3.112 10.572 1.00 90.62 223 ALA A O 1
ATOM 1674 N N . TRP A 1 224 ? 10.098 -2.689 12.486 1.00 92.31 224 TRP A N 1
ATOM 1675 C CA . TRP A 1 224 ? 9.825 -1.282 12.181 1.00 92.31 224 TRP A CA 1
ATOM 1676 C C . TRP A 1 224 ? 11.077 -0.402 12.237 1.00 92.31 224 TRP A C 1
ATOM 1678 O O . TRP A 1 224 ? 11.244 0.434 11.350 1.00 92.31 224 TRP A O 1
ATOM 1688 N N . ASP A 1 225 ? 12.002 -0.640 13.175 1.00 93.94 225 ASP A N 1
ATOM 1689 C CA . ASP A 1 225 ? 13.300 0.060 13.202 1.00 93.94 225 ASP A CA 1
ATOM 1690 C C . ASP A 1 225 ? 14.088 -0.205 11.916 1.00 93.94 225 ASP A C 1
ATOM 1692 O O . ASP A 1 225 ? 14.655 0.699 11.302 1.00 93.94 225 ASP A O 1
ATOM 1696 N N . ARG A 1 226 ? 14.091 -1.462 11.457 1.00 94.25 226 ARG A N 1
ATOM 1697 C CA . ARG A 1 226 ? 14.759 -1.856 10.209 1.00 94.25 226 ARG A CA 1
ATOM 1698 C C . ARG A 1 226 ? 14.112 -1.217 8.987 1.00 94.25 226 ARG A C 1
ATOM 1700 O O . ARG A 1 226 ? 14.831 -0.742 8.107 1.00 94.25 226 ARG A O 1
ATOM 1707 N N . ALA A 1 227 ? 12.781 -1.179 8.936 1.00 95.00 227 ALA A N 1
ATOM 1708 C CA . ALA A 1 227 ? 12.052 -0.503 7.868 1.00 95.00 227 ALA A CA 1
ATOM 1709 C C . ALA A 1 227 ? 12.357 1.004 7.848 1.00 95.00 227 ALA A C 1
ATOM 1711 O O . ALA A 1 227 ? 12.584 1.564 6.775 1.00 95.00 227 ALA A O 1
ATOM 1712 N N . TYR A 1 228 ? 12.429 1.644 9.020 1.00 96.56 228 TYR A N 1
ATOM 1713 C CA . TYR A 1 228 ? 12.758 3.062 9.144 1.00 96.56 228 TYR A CA 1
ATOM 1714 C C . TYR A 1 228 ? 14.198 3.375 8.709 1.00 96.56 228 TYR A C 1
ATOM 1716 O O . TYR A 1 228 ? 14.428 4.297 7.929 1.00 96.56 228 TYR A O 1
ATOM 1724 N N . THR A 1 229 ? 15.171 2.561 9.119 1.00 96.00 229 THR A N 1
ATOM 1725 C CA . THR A 1 229 ? 16.559 2.687 8.644 1.00 96.00 229 THR A CA 1
ATOM 1726 C C . THR A 1 229 ? 16.660 2.491 7.130 1.00 96.00 229 THR A C 1
ATOM 1728 O O . THR A 1 229 ? 17.376 3.230 6.458 1.00 96.00 229 THR A O 1
ATOM 1731 N N . SER A 1 230 ? 15.932 1.517 6.579 1.00 96.00 230 SER A N 1
ATOM 1732 C CA . SER A 1 230 ? 15.980 1.210 5.144 1.00 96.00 230 SER A CA 1
ATOM 1733 C C . SER A 1 230 ? 15.385 2.335 4.297 1.00 96.00 230 SER A C 1
ATOM 1735 O O . SER A 1 230 ? 15.992 2.727 3.305 1.00 96.00 230 SER A O 1
ATOM 1737 N N . VAL A 1 231 ? 14.245 2.913 4.704 1.00 97.81 231 VAL A N 1
ATOM 1738 C CA . VAL A 1 231 ? 13.648 4.039 3.965 1.00 97.81 231 VAL A CA 1
ATOM 1739 C C . VAL A 1 231 ? 14.510 5.298 4.044 1.00 97.81 231 VAL A C 1
ATOM 1741 O O . VAL A 1 231 ? 14.644 5.989 3.042 1.00 97.81 231 VAL A O 1
ATOM 1744 N N . ARG A 1 232 ? 15.157 5.573 5.185 1.00 98.06 232 ARG A N 1
ATOM 1745 C CA . ARG A 1 232 ? 16.095 6.700 5.307 1.00 98.06 232 ARG A CA 1
ATOM 1746 C C . ARG A 1 232 ? 17.292 6.555 4.375 1.00 98.06 232 ARG A C 1
ATOM 1748 O O . ARG A 1 232 ? 17.615 7.498 3.668 1.00 98.06 232 ARG A O 1
ATOM 1755 N N . ARG A 1 233 ? 17.882 5.359 4.306 1.00 98.00 233 ARG A N 1
ATOM 1756 C CA . ARG A 1 233 ? 18.955 5.074 3.345 1.00 98.00 233 ARG A CA 1
ATOM 1757 C C . ARG A 1 233 ? 18.495 5.312 1.905 1.00 98.00 233 ARG A C 1
ATOM 1759 O O . ARG A 1 233 ? 19.196 5.972 1.153 1.00 98.00 233 ARG A O 1
ATOM 1766 N N . ALA A 1 234 ? 17.310 4.823 1.542 1.00 98.06 234 ALA A N 1
ATOM 1767 C CA . ALA A 1 234 ? 16.766 5.025 0.201 1.00 98.06 234 ALA A CA 1
ATOM 1768 C C . ALA A 1 234 ? 16.527 6.513 -0.119 1.00 98.06 234 ALA A C 1
ATOM 1770 O O . ALA A 1 234 ? 16.734 6.931 -1.253 1.00 98.06 234 ALA A O 1
ATOM 1771 N N . ILE A 1 235 ? 16.117 7.324 0.865 1.00 98.50 235 ILE A N 1
ATOM 1772 C CA . ILE A 1 235 ? 16.000 8.786 0.722 1.00 98.50 235 ILE A CA 1
ATOM 1773 C C . ILE A 1 235 ? 17.371 9.406 0.436 1.00 98.50 235 ILE A C 1
ATOM 1775 O O . ILE A 1 235 ? 17.496 10.179 -0.514 1.00 98.50 235 ILE A O 1
ATOM 1779 N N . ASP A 1 236 ? 18.396 9.047 1.210 1.00 98.00 236 ASP A N 1
ATOM 1780 C CA . ASP A 1 236 ? 19.756 9.573 1.037 1.00 98.00 236 ASP A CA 1
ATOM 1781 C C . ASP A 1 236 ? 20.332 9.201 -0.342 1.00 98.00 236 ASP A C 1
ATOM 1783 O O . ASP A 1 236 ? 20.888 10.048 -1.039 1.00 98.00 236 ASP A O 1
ATOM 1787 N N . GLU A 1 237 ? 20.142 7.951 -0.773 1.00 97.00 237 GLU A N 1
ATOM 1788 C CA . GLU A 1 237 ? 20.582 7.446 -2.082 1.00 97.00 237 GLU A CA 1
ATOM 1789 C C . GLU A 1 237 ? 19.823 8.086 -3.254 1.00 97.00 237 GLU A C 1
ATOM 1791 O O . GLU A 1 237 ? 20.405 8.311 -4.315 1.00 97.00 237 GLU A O 1
ATOM 1796 N N . MET A 1 238 ? 18.535 8.394 -3.074 1.00 97.19 238 MET A N 1
ATOM 1797 C CA . MET A 1 238 ? 17.675 8.964 -4.114 1.00 97.19 238 MET A CA 1
ATOM 1798 C C . MET A 1 238 ? 17.813 10.489 -4.241 1.00 97.19 238 MET A C 1
ATOM 1800 O O . MET A 1 238 ? 17.627 11.038 -5.328 1.00 97.19 238 MET A O 1
ATOM 1804 N N . SER A 1 239 ? 18.169 11.184 -3.156 1.00 96.38 239 SER A N 1
ATOM 1805 C CA . SER A 1 239 ? 18.239 12.655 -3.093 1.00 96.38 239 SER A CA 1
ATOM 1806 C C . SER A 1 239 ? 19.050 13.315 -4.225 1.00 96.38 239 SER A C 1
ATOM 1808 O O . SER A 1 239 ? 18.568 14.303 -4.786 1.00 96.38 239 SER A O 1
ATOM 1810 N N . PRO A 1 240 ? 20.220 12.788 -4.652 1.00 98.06 240 PRO A N 1
ATOM 1811 C CA . PRO A 1 240 ? 20.985 13.357 -5.767 1.00 98.06 240 PRO A CA 1
ATOM 1812 C C . PRO A 1 240 ? 20.278 13.296 -7.131 1.00 98.06 240 PRO A C 1
ATOM 1814 O O . PRO A 1 240 ? 20.689 13.981 -8.066 1.00 98.06 240 PRO A O 1
ATOM 1817 N N . TYR A 1 241 ? 19.229 12.481 -7.265 1.00 97.50 241 TYR A N 1
ATOM 1818 C CA . TYR A 1 241 ? 18.562 12.172 -8.532 1.00 97.50 241 TYR A CA 1
ATOM 1819 C C . TYR A 1 241 ? 17.164 12.792 -8.650 1.00 97.50 241 TYR A C 1
ATOM 1821 O O . TYR A 1 241 ? 16.391 12.399 -9.521 1.00 97.50 241 TYR A O 1
ATOM 1829 N N . ILE A 1 242 ? 16.838 13.782 -7.813 1.00 96.38 242 ILE A N 1
ATOM 1830 C CA . ILE A 1 242 ? 15.523 14.445 -7.778 1.00 96.38 242 ILE A CA 1
ATOM 1831 C C . ILE A 1 242 ? 15.084 15.040 -9.129 1.00 96.38 242 ILE A C 1
ATOM 1833 O O . ILE A 1 242 ? 13.896 15.083 -9.423 1.00 96.38 242 ILE A O 1
ATOM 1837 N N . SER A 1 243 ? 16.031 15.474 -9.969 1.00 96.31 243 SER A N 1
ATOM 1838 C CA . SER A 1 243 ? 15.762 16.080 -11.283 1.00 96.31 243 SER A CA 1
ATOM 1839 C C . SER A 1 243 ? 15.533 15.067 -12.408 1.00 96.31 243 SER A C 1
ATOM 1841 O O . SER A 1 243 ? 15.224 15.457 -13.536 1.00 96.31 243 SER A O 1
ATOM 1843 N N . ARG A 1 244 ? 15.716 13.769 -12.141 1.00 96.81 244 ARG A N 1
ATOM 1844 C CA . ARG A 1 244 ? 15.422 12.703 -13.106 1.00 96.81 244 ARG A CA 1
ATOM 1845 C C . ARG A 1 244 ? 13.903 12.543 -13.263 1.00 96.81 244 ARG A C 1
ATOM 1847 O O . ARG A 1 244 ? 13.167 12.901 -12.346 1.00 96.81 244 ARG A O 1
ATOM 1854 N N . PRO A 1 245 ? 13.421 11.978 -14.386 1.00 96.06 245 PRO A N 1
ATOM 1855 C CA . PRO A 1 245 ? 12.017 11.584 -14.507 1.00 96.06 245 PRO A CA 1
ATOM 1856 C C . PRO A 1 245 ? 11.584 10.708 -13.322 1.00 96.06 245 PRO A C 1
ATOM 1858 O O . PRO A 1 245 ? 12.339 9.823 -12.918 1.00 96.06 245 PRO A O 1
ATOM 1861 N N . ASP A 1 246 ? 10.404 10.982 -12.764 1.00 97.19 246 ASP A N 1
ATOM 1862 C CA . ASP A 1 246 ? 9.857 10.408 -11.521 1.00 97.19 246 ASP A CA 1
ATOM 1863 C C . ASP A 1 246 ? 10.685 10.670 -10.241 1.00 97.19 246 ASP A C 1
ATOM 1865 O O . ASP A 1 246 ? 10.358 10.162 -9.165 1.00 97.19 246 ASP A O 1
ATOM 1869 N N . GLY A 1 247 ? 11.787 11.420 -10.325 1.00 98.12 247 GLY A N 1
ATOM 1870 C CA . GLY A 1 247 ? 12.769 11.522 -9.251 1.00 98.12 247 GLY A CA 1
ATOM 1871 C C . GLY A 1 247 ? 12.205 12.174 -7.989 1.00 98.12 247 GLY A C 1
ATOM 1872 O O . GLY A 1 247 ? 12.382 11.663 -6.877 1.00 98.12 247 GLY A O 1
ATOM 1873 N N . ILE A 1 248 ? 11.479 13.279 -8.160 1.00 98.31 248 ILE A N 1
ATOM 1874 C CA . ILE A 1 248 ? 10.838 13.990 -7.054 1.00 98.31 248 ILE A CA 1
ATOM 1875 C C . ILE A 1 248 ? 9.646 13.222 -6.488 1.00 98.31 248 ILE A C 1
ATOM 1877 O O . ILE A 1 248 ? 9.443 13.202 -5.271 1.00 98.31 248 ILE A O 1
ATOM 1881 N N . GLU A 1 249 ? 8.895 12.537 -7.346 1.00 98.62 249 GLU A N 1
ATOM 1882 C CA . GLU A 1 249 ? 7.772 11.695 -6.962 1.00 98.62 249 GLU A CA 1
ATOM 1883 C C . GLU A 1 249 ? 8.238 10.541 -6.076 1.00 98.62 249 GLU A C 1
ATOM 1885 O O . GLU A 1 249 ? 7.671 10.306 -5.006 1.00 98.62 249 GLU A O 1
ATOM 1890 N N . VAL A 1 250 ? 9.300 9.844 -6.481 1.00 98.75 250 VAL A N 1
ATOM 1891 C CA . VAL A 1 250 ? 9.866 8.718 -5.731 1.00 98.75 250 VAL A CA 1
ATOM 1892 C C . VAL A 1 250 ? 10.422 9.179 -4.387 1.00 98.75 250 VAL A C 1
ATOM 1894 O O . VAL A 1 250 ? 10.071 8.595 -3.358 1.00 98.75 250 VAL A O 1
ATOM 1897 N N . LEU A 1 251 ? 11.223 10.250 -4.365 1.00 98.69 251 LEU A N 1
ATOM 1898 C CA . LEU A 1 251 ? 11.768 10.811 -3.124 1.00 98.69 251 LEU A CA 1
ATOM 1899 C C . LEU A 1 251 ? 10.651 11.231 -2.157 1.00 98.69 251 LEU A C 1
ATOM 1901 O O . LEU A 1 251 ? 10.674 10.895 -0.971 1.00 98.69 251 LEU A O 1
ATOM 1905 N N . GLY A 1 252 ? 9.624 11.898 -2.680 1.00 98.75 252 GLY A N 1
ATOM 1906 C CA . GLY A 1 252 ? 8.457 12.314 -1.921 1.00 98.75 252 GLY A CA 1
ATOM 1907 C C . GLY A 1 252 ? 7.664 11.145 -1.331 1.00 98.75 252 GLY A C 1
ATOM 1908 O O . GLY A 1 252 ? 7.285 11.168 -0.159 1.00 98.75 252 GLY A O 1
ATOM 1909 N N . MET A 1 253 ? 7.450 10.077 -2.100 1.00 98.75 253 MET A N 1
ATOM 1910 C CA . MET A 1 253 ? 6.789 8.864 -1.605 1.00 98.75 253 MET A CA 1
ATOM 1911 C C . MET A 1 253 ? 7.628 8.111 -0.563 1.00 98.75 253 MET A C 1
ATOM 1913 O O . MET A 1 253 ? 7.060 7.548 0.377 1.00 98.75 253 MET A O 1
ATOM 1917 N N . LEU A 1 254 ? 8.960 8.119 -0.679 1.00 98.81 254 LEU A N 1
ATOM 1918 C CA . LEU A 1 254 ? 9.854 7.577 0.349 1.00 98.81 254 LEU A CA 1
ATOM 1919 C C . LEU A 1 254 ? 9.759 8.382 1.653 1.00 98.81 254 LEU A C 1
ATOM 1921 O O . LEU A 1 254 ? 9.622 7.779 2.718 1.00 98.81 254 LEU A O 1
ATOM 1925 N N . ALA A 1 255 ? 9.719 9.716 1.587 1.00 98.81 255 ALA A N 1
ATOM 1926 C CA . ALA A 1 255 ? 9.493 10.565 2.762 1.00 98.81 255 ALA A CA 1
ATOM 1927 C C . ALA A 1 255 ? 8.144 10.260 3.445 1.00 98.81 255 ALA A C 1
ATOM 1929 O O . ALA A 1 255 ? 8.062 10.163 4.670 1.00 98.81 255 ALA A O 1
ATOM 1930 N N . LEU A 1 256 ? 7.084 10.007 2.670 1.00 98.81 256 LEU A N 1
ATOM 1931 C CA . LEU A 1 256 ? 5.783 9.592 3.213 1.00 98.81 256 LEU A CA 1
ATOM 1932 C C . LEU A 1 256 ? 5.824 8.197 3.869 1.00 98.81 256 LEU A C 1
ATOM 1934 O O . LEU A 1 256 ? 5.198 7.989 4.912 1.00 98.81 256 LEU A O 1
ATOM 1938 N N . ASN A 1 257 ? 6.597 7.252 3.321 1.00 98.12 257 ASN A N 1
ATOM 1939 C CA . ASN A 1 257 ? 6.872 5.975 3.989 1.00 98.12 257 ASN A CA 1
ATOM 1940 C C . ASN A 1 257 ? 7.651 6.182 5.301 1.00 98.12 257 ASN A C 1
ATOM 1942 O O . ASN A 1 257 ? 7.335 5.525 6.294 1.00 98.12 257 ASN A O 1
ATOM 1946 N N . ALA A 1 258 ? 8.629 7.092 5.334 1.00 98.56 258 ALA A N 1
ATOM 1947 C CA . ALA A 1 258 ? 9.386 7.419 6.543 1.00 98.56 258 ALA A CA 1
ATOM 1948 C C . ALA A 1 258 ? 8.485 7.999 7.642 1.00 98.56 258 ALA A C 1
ATOM 1950 O O . ALA A 1 258 ? 8.558 7.541 8.783 1.00 98.56 258 ALA A O 1
ATOM 1951 N N . ALA A 1 259 ? 7.557 8.896 7.288 1.00 98.69 259 ALA A N 1
ATOM 1952 C CA . ALA A 1 259 ? 6.541 9.400 8.213 1.00 98.69 259 ALA A CA 1
ATOM 1953 C C . ALA A 1 259 ? 5.681 8.275 8.808 1.00 98.69 259 ALA A C 1
ATOM 1955 O O . ALA A 1 259 ? 5.386 8.268 10.005 1.00 98.69 259 ALA A O 1
ATOM 1956 N N . LEU A 1 260 ? 5.287 7.300 7.984 1.00 97.25 260 LEU A N 1
ATOM 1957 C CA . LEU A 1 260 ? 4.501 6.164 8.448 1.00 97.25 260 LEU A CA 1
ATOM 1958 C C . LEU A 1 260 ? 5.307 5.221 9.353 1.00 97.25 260 LEU A C 1
ATOM 1960 O O . LEU A 1 260 ? 4.765 4.728 10.342 1.00 97.25 260 LEU A O 1
ATOM 1964 N N . CYS A 1 261 ? 6.577 4.969 9.033 1.00 96.75 261 CYS A N 1
ATOM 1965 C CA . CYS A 1 261 ? 7.471 4.186 9.884 1.00 96.75 261 CYS A CA 1
ATOM 1966 C C . CYS A 1 261 ? 7.668 4.857 11.251 1.00 96.75 261 CYS A C 1
ATOM 1968 O O . CYS A 1 261 ? 7.524 4.184 12.268 1.00 96.75 261 CYS A O 1
ATOM 1970 N N . ALA A 1 262 ? 7.905 6.173 11.288 1.00 97.62 262 ALA A N 1
ATOM 1971 C CA . ALA A 1 262 ? 7.994 6.932 12.537 1.00 97.62 262 ALA A CA 1
ATOM 1972 C C . ALA A 1 262 ? 6.697 6.818 13.359 1.00 97.62 262 ALA A C 1
ATOM 1974 O O . ALA A 1 262 ? 6.731 6.486 14.542 1.00 97.62 262 ALA A O 1
ATOM 1975 N N . ALA A 1 263 ? 5.530 6.951 12.718 1.00 96.50 263 ALA A N 1
ATOM 1976 C CA . ALA A 1 263 ? 4.248 6.762 13.395 1.00 96.50 263 ALA A CA 1
ATOM 1977 C C . ALA A 1 263 ? 4.042 5.337 13.939 1.00 96.50 263 ALA A C 1
ATOM 1979 O O . ALA A 1 263 ? 3.505 5.170 15.036 1.00 96.50 263 ALA A O 1
ATOM 1980 N N . ALA A 1 264 ? 4.488 4.308 13.212 1.00 93.19 264 ALA A N 1
ATOM 1981 C CA . ALA A 1 264 ? 4.440 2.919 13.670 1.00 93.19 264 ALA A CA 1
ATOM 1982 C C . ALA A 1 264 ? 5.390 2.645 14.853 1.00 93.19 264 ALA A C 1
ATOM 1984 O O . ALA A 1 264 ? 5.109 1.762 15.661 1.00 93.19 264 ALA A O 1
ATOM 1985 N N . LEU A 1 265 ? 6.459 3.433 14.990 1.00 93.94 265 LEU A N 1
ATOM 1986 C CA . LEU A 1 265 ? 7.362 3.454 16.147 1.00 93.94 265 LEU A CA 1
ATOM 1987 C C . LEU A 1 265 ? 6.866 4.368 17.284 1.00 93.94 265 LEU A C 1
ATOM 1989 O O . LEU A 1 265 ? 7.568 4.558 18.271 1.00 93.94 265 LEU A O 1
ATOM 1993 N N . ASN A 1 266 ? 5.653 4.924 17.166 1.00 93.50 266 ASN A N 1
ATOM 1994 C CA . ASN A 1 266 ? 5.071 5.887 18.107 1.00 93.50 266 ASN A CA 1
ATOM 1995 C C . ASN A 1 266 ? 5.894 7.190 18.256 1.00 93.50 266 ASN A C 1
ATOM 1997 O O . ASN A 1 266 ? 5.745 7.909 19.243 1.00 93.50 266 ASN A O 1
ATOM 2001 N N . ASP A 1 267 ? 6.715 7.520 17.255 1.00 96.56 267 ASP A N 1
ATOM 2002 C CA . ASP A 1 267 ? 7.441 8.784 17.134 1.00 96.56 267 ASP A CA 1
ATOM 2003 C C . ASP A 1 267 ? 6.581 9.812 16.382 1.00 96.56 267 ASP A C 1
ATOM 2005 O O . ASP A 1 267 ? 6.627 9.956 15.156 1.00 96.56 267 ASP A O 1
ATOM 2009 N N . GLY A 1 268 ? 5.734 10.513 17.139 1.00 97.06 268 GLY A N 1
ATOM 2010 C CA . GLY A 1 268 ? 4.843 11.536 16.595 1.00 97.06 268 GLY A CA 1
ATOM 2011 C C . GLY A 1 268 ? 5.580 12.747 16.022 1.00 97.06 268 GLY A C 1
ATOM 2012 O O . GLY A 1 268 ? 5.118 13.316 15.033 1.00 97.06 268 GLY A O 1
ATOM 2013 N N . GLN A 1 269 ? 6.720 13.127 16.607 1.00 98.06 269 GLN A N 1
ATOM 2014 C CA . GLN A 1 269 ? 7.504 14.271 16.145 1.00 98.06 269 GLN A CA 1
ATOM 2015 C C . GLN A 1 269 ? 8.167 13.956 14.802 1.00 98.06 269 GLN A C 1
ATOM 2017 O O . GLN A 1 269 ? 7.922 14.676 13.832 1.00 98.06 269 GLN A O 1
ATOM 2022 N N . GLY A 1 270 ? 8.906 12.846 14.709 1.00 98.25 270 GLY A N 1
ATOM 2023 C CA . GLY A 1 270 ? 9.542 12.419 13.463 1.00 98.25 270 GLY A CA 1
ATOM 2024 C C . GLY A 1 270 ? 8.524 12.178 12.347 1.00 98.25 270 GLY A C 1
ATOM 2025 O O . GLY A 1 270 ? 8.764 12.526 11.190 1.00 98.25 270 GLY A O 1
ATOM 2026 N N . ALA A 1 271 ? 7.329 11.678 12.681 1.00 98.50 271 ALA A N 1
ATOM 2027 C CA . ALA A 1 271 ? 6.241 11.562 11.714 1.00 98.50 271 ALA A CA 1
ATOM 2028 C C . ALA A 1 271 ? 5.817 12.926 11.131 1.00 98.50 271 ALA A C 1
ATOM 2030 O O . ALA A 1 271 ? 5.594 13.026 9.922 1.00 98.50 271 ALA A O 1
ATOM 2031 N N . GLN A 1 272 ? 5.713 13.982 11.950 1.00 98.38 272 GLN A N 1
ATOM 2032 C CA . GLN A 1 272 ? 5.391 15.327 11.453 1.00 98.38 272 GLN A CA 1
ATOM 2033 C C . GLN A 1 272 ? 6.540 15.955 10.661 1.00 98.38 272 GLN A C 1
ATOM 2035 O O . GLN A 1 272 ? 6.266 16.614 9.658 1.00 98.38 272 GLN A O 1
ATOM 2040 N N . GLU A 1 273 ? 7.791 15.738 11.068 1.00 98.56 273 GLU A N 1
ATOM 2041 C CA . GLU A 1 273 ? 8.978 16.222 10.349 1.00 98.56 273 GLU A CA 1
ATOM 2042 C C . GLU A 1 273 ? 9.019 15.657 8.921 1.00 98.56 273 GLU A C 1
ATOM 2044 O O . GLU A 1 273 ? 9.085 16.418 7.955 1.00 98.56 273 GLU A O 1
ATOM 2049 N N . TRP A 1 274 ? 8.841 14.342 8.757 1.00 98.69 274 TRP A N 1
ATOM 2050 C CA . TRP A 1 274 ? 8.790 13.713 7.432 1.00 98.69 274 TRP A CA 1
ATOM 2051 C C . TRP A 1 274 ? 7.579 14.140 6.595 1.00 98.69 274 TRP A C 1
ATOM 2053 O O . TRP A 1 274 ? 7.699 14.310 5.381 1.00 98.69 274 TRP A O 1
ATOM 2063 N N . LEU A 1 275 ? 6.414 14.359 7.216 1.00 98.81 275 LEU A N 1
ATOM 2064 C CA . LEU A 1 275 ? 5.253 14.934 6.523 1.00 98.81 275 LEU A CA 1
ATOM 2065 C C . LEU A 1 275 ? 5.497 16.384 6.078 1.00 98.81 275 LEU A C 1
ATOM 2067 O O . LEU A 1 275 ? 4.936 16.806 5.066 1.00 98.81 275 LEU A O 1
ATOM 2071 N N . GLY A 1 276 ? 6.274 17.153 6.844 1.00 98.69 276 GLY A N 1
ATOM 2072 C CA . GLY A 1 276 ? 6.730 18.495 6.481 1.00 98.69 276 GLY A CA 1
ATOM 2073 C C . GLY A 1 276 ? 7.663 18.450 5.278 1.00 98.69 276 GLY A C 1
ATOM 2074 O O . GLY A 1 276 ? 7.377 19.083 4.266 1.00 98.69 276 GLY A O 1
ATOM 2075 N N . HIS A 1 277 ? 8.684 17.598 5.334 1.00 98.56 277 HIS A N 1
ATOM 2076 C CA . HIS A 1 277 ? 9.621 17.408 4.231 1.00 98.56 277 HIS A CA 1
ATOM 2077 C C . HIS A 1 277 ? 8.927 16.953 2.934 1.00 98.56 277 HIS A C 1
ATOM 2079 O O . HIS A 1 277 ? 9.158 17.507 1.861 1.00 98.56 277 HIS A O 1
ATOM 2085 N N . ALA A 1 278 ? 7.992 16.001 3.018 1.00 98.75 278 ALA A N 1
ATOM 2086 C CA . ALA A 1 278 ? 7.194 15.593 1.861 1.00 98.75 278 ALA A CA 1
ATOM 2087 C C . ALA A 1 278 ? 6.329 16.742 1.305 1.00 98.75 278 ALA A C 1
ATOM 2089 O O . ALA A 1 278 ? 6.122 16.825 0.096 1.00 98.75 278 ALA A O 1
ATOM 2090 N N . ALA A 1 279 ? 5.826 17.636 2.163 1.00 98.75 279 ALA A N 1
ATOM 2091 C CA . ALA A 1 279 ? 5.078 18.812 1.723 1.00 98.75 279 ALA A CA 1
ATOM 2092 C C . ALA A 1 279 ? 5.975 19.827 0.998 1.00 98.75 279 ALA A C 1
ATOM 2094 O O . ALA A 1 279 ? 5.550 20.379 -0.013 1.00 98.75 279 ALA A O 1
ATOM 2095 N N . GLU A 1 280 ? 7.209 20.032 1.464 1.00 98.44 280 GLU A N 1
ATOM 2096 C CA . GLU A 1 280 ? 8.209 20.877 0.795 1.00 98.44 280 GLU A CA 1
ATOM 2097 C C . GLU A 1 280 ? 8.551 20.338 -0.598 1.00 98.44 280 GLU A C 1
ATOM 2099 O O . GLU A 1 280 ? 8.519 21.088 -1.574 1.00 98.44 280 GLU A O 1
ATOM 2104 N N . LEU A 1 281 ? 8.792 19.028 -0.719 1.00 98.38 281 LEU A N 1
ATOM 2105 C CA . LEU A 1 281 ? 9.007 18.370 -2.013 1.00 98.38 281 LEU A CA 1
ATOM 2106 C C . LEU A 1 281 ? 7.795 18.539 -2.940 1.00 98.38 281 LEU A C 1
ATOM 2108 O O . LEU A 1 281 ? 7.949 18.848 -4.119 1.00 98.38 281 LEU A O 1
ATOM 2112 N N . ALA A 1 282 ? 6.577 18.423 -2.411 1.00 98.31 282 ALA A N 1
ATOM 2113 C CA . ALA A 1 282 ? 5.359 18.597 -3.196 1.00 98.31 282 ALA A CA 1
ATOM 2114 C C . ALA A 1 282 ? 5.161 20.028 -3.736 1.00 98.31 282 ALA A C 1
ATOM 2116 O O . ALA A 1 282 ? 4.375 20.200 -4.663 1.00 98.31 282 ALA A O 1
ATOM 2117 N N . THR A 1 283 ? 5.863 21.046 -3.215 1.00 97.94 283 THR A N 1
ATOM 2118 C CA . THR A 1 283 ? 5.840 22.405 -3.803 1.00 97.94 283 THR A CA 1
ATOM 2119 C C . THR A 1 283 ? 6.598 22.503 -5.128 1.00 97.94 283 THR A C 1
ATOM 2121 O O . THR A 1 283 ? 6.368 23.433 -5.899 1.00 97.94 283 THR A O 1
ATOM 2124 N N . GLN A 1 284 ? 7.484 21.543 -5.397 1.00 96.62 284 GLN A N 1
ATOM 2125 C CA . GLN A 1 284 ? 8.327 21.483 -6.591 1.00 96.62 284 GLN A CA 1
ATOM 2126 C C . GLN A 1 284 ? 7.787 20.497 -7.644 1.00 96.62 284 GLN A C 1
ATOM 2128 O O . GLN A 1 284 ? 8.338 20.415 -8.738 1.00 96.62 284 GLN A O 1
ATOM 2133 N N . ALA A 1 285 ? 6.714 19.760 -7.334 1.00 95.62 285 ALA A N 1
ATOM 2134 C CA . ALA A 1 285 ? 6.052 18.831 -8.247 1.00 95.62 285 ALA A CA 1
ATOM 2135 C C . ALA A 1 285 ? 4.653 19.350 -8.633 1.00 95.62 285 ALA A C 1
ATOM 2137 O O . ALA A 1 285 ? 3.999 20.016 -7.824 1.00 95.62 285 ALA A O 1
ATOM 2138 N N . PRO A 1 286 ? 4.136 19.030 -9.834 1.00 96.56 286 PRO A N 1
ATOM 2139 C CA . PRO A 1 286 ? 2.743 19.301 -10.168 1.00 96.56 286 PRO A CA 1
ATOM 2140 C C . PRO A 1 286 ? 1.800 18.648 -9.151 1.00 96.56 286 PRO A C 1
ATOM 2142 O O . PRO A 1 286 ? 1.977 17.491 -8.776 1.00 96.56 286 PRO A O 1
ATOM 2145 N N . ASP A 1 287 ? 0.749 19.351 -8.727 1.00 97.62 287 ASP A N 1
ATOM 2146 C CA . ASP A 1 287 ? -0.311 18.757 -7.903 1.00 97.62 287 ASP A CA 1
ATOM 2147 C C . ASP A 1 287 ? -1.285 17.954 -8.787 1.00 97.62 287 ASP A C 1
ATOM 2149 O O . ASP A 1 287 ? -2.458 18.323 -8.937 1.00 97.62 287 ASP A O 1
ATOM 2153 N N . ASP A 1 288 ? -0.745 16.895 -9.399 1.00 97.00 288 ASP A N 1
ATOM 2154 C CA . ASP A 1 288 ? -1.397 15.939 -10.296 1.00 97.00 288 ASP A CA 1
ATOM 2155 C C . ASP A 1 288 ? -1.258 14.505 -9.743 1.00 97.00 288 ASP A C 1
ATOM 2157 O O . ASP A 1 288 ? -0.381 13.737 -10.148 1.00 97.00 288 ASP A O 1
ATOM 2161 N N . PRO A 1 289 ? -2.129 14.096 -8.804 1.00 96.56 289 PRO A N 1
ATOM 2162 C CA . PRO A 1 289 ? -2.096 12.739 -8.267 1.00 96.56 289 PRO A CA 1
ATOM 2163 C C . PRO A 1 289 ? -2.373 11.655 -9.322 1.00 96.56 289 PRO A C 1
ATOM 2165 O O . PRO A 1 289 ? -2.121 10.486 -9.040 1.00 96.56 289 PRO A O 1
ATOM 2168 N N . VAL A 1 290 ? -2.935 11.986 -10.491 1.00 95.38 290 VAL A N 1
ATOM 2169 C CA . VAL A 1 290 ? -3.278 11.004 -11.532 1.00 95.38 290 VAL A CA 1
ATOM 2170 C C . VAL A 1 290 ? -2.077 10.729 -12.431 1.00 95.38 290 VAL A C 1
ATOM 2172 O O . VAL A 1 290 ? -1.853 9.564 -12.769 1.00 95.38 290 VAL A O 1
ATOM 2175 N N . GLY A 1 291 ? -1.333 11.766 -12.814 1.00 95.06 291 GLY A N 1
ATOM 2176 C CA . GLY A 1 291 ? -0.143 11.666 -13.660 1.00 95.06 291 GLY A CA 1
ATOM 2177 C C . GLY A 1 291 ? 1.112 11.222 -12.912 1.00 95.06 291 GLY A C 1
ATOM 2178 O O . GLY A 1 291 ? 1.885 10.430 -13.444 1.00 95.06 291 GLY A O 1
ATOM 2179 N N . ASN A 1 292 ? 1.286 11.659 -11.664 1.00 97.31 292 ASN A N 1
ATOM 2180 C CA . ASN A 1 292 ? 2.535 11.456 -10.933 1.00 97.31 292 ASN A CA 1
ATOM 2181 C C . ASN A 1 292 ? 2.692 10.027 -10.393 1.00 97.31 292 ASN A C 1
ATOM 2183 O O . ASN A 1 292 ? 1.739 9.412 -9.885 1.00 97.31 292 ASN A O 1
ATOM 2187 N N . TRP A 1 293 ? 3.927 9.514 -10.410 1.00 97.25 293 TRP A N 1
ATOM 2188 C CA . TRP A 1 293 ? 4.245 8.207 -9.838 1.00 97.25 293 TRP A CA 1
ATOM 2189 C C . TRP A 1 293 ? 3.861 8.141 -8.350 1.00 97.25 293 TRP A C 1
ATOM 2191 O O . TRP A 1 293 ? 4.039 9.084 -7.576 1.00 97.25 293 TRP A O 1
ATOM 2201 N N . GLY A 1 294 ? 3.238 7.034 -7.938 1.00 95.81 294 GLY A N 1
ATOM 2202 C CA . GLY A 1 294 ? 2.756 6.857 -6.562 1.00 95.81 294 GLY A CA 1
ATOM 2203 C C . GLY A 1 294 ? 1.654 7.839 -6.121 1.00 95.81 294 GLY A C 1
ATOM 2204 O O . GLY A 1 294 ? 1.270 7.829 -4.945 1.00 95.81 294 GLY A O 1
ATOM 2205 N N . ALA A 1 295 ? 1.105 8.630 -7.052 1.00 97.75 295 ALA A N 1
ATOM 2206 C CA . ALA A 1 295 ? 0.234 9.779 -6.810 1.00 97.75 295 ALA A CA 1
ATOM 2207 C C . ALA A 1 295 ? 0.916 10.955 -6.090 1.00 97.75 295 ALA A C 1
ATOM 2209 O O . ALA A 1 295 ? 0.210 11.787 -5.512 1.00 97.75 295 ALA A O 1
ATOM 2210 N N . PHE A 1 296 ? 2.253 11.019 -6.039 1.00 98.62 296 PHE A N 1
ATOM 2211 C CA . PHE A 1 296 ? 2.944 12.055 -5.269 1.00 98.62 296 PHE A CA 1
ATOM 2212 C C . PHE A 1 296 ? 2.530 13.453 -5.723 1.00 98.62 296 PHE A C 1
ATOM 2214 O O . PHE A 1 296 ? 2.579 13.773 -6.899 1.00 98.62 296 PHE A O 1
ATOM 2221 N N . SER A 1 297 ? 2.036 14.258 -4.793 1.00 98.62 297 SER A N 1
ATOM 2222 C CA . SER A 1 297 ? 1.424 15.562 -5.057 1.00 98.62 297 SER A CA 1
ATOM 2223 C C . SER A 1 297 ? 1.059 16.205 -3.721 1.00 98.62 297 SER A C 1
ATOM 2225 O O . SER A 1 297 ? 0.938 15.501 -2.710 1.00 98.62 297 SER A O 1
ATOM 2227 N N . ALA A 1 298 ? 0.803 17.515 -3.701 1.00 98.62 298 ALA A N 1
ATOM 2228 C CA . ALA A 1 298 ? 0.328 18.198 -2.496 1.00 98.62 298 ALA A CA 1
ATOM 2229 C C . ALA A 1 298 ? -0.982 17.576 -1.968 1.00 98.62 298 ALA A C 1
ATOM 2231 O O . ALA A 1 298 ? -1.140 17.357 -0.764 1.00 98.62 298 ALA A O 1
ATOM 2232 N N . THR A 1 299 ? -1.887 17.192 -2.874 1.00 98.56 299 THR A N 1
ATOM 2233 C CA . THR A 1 299 ? -3.135 16.489 -2.544 1.00 98.56 299 THR A CA 1
ATOM 2234 C C . THR A 1 299 ? -2.870 15.143 -1.870 1.00 98.56 299 THR A C 1
ATOM 2236 O O . THR A 1 299 ? -3.505 14.816 -0.867 1.00 98.56 299 THR A O 1
ATOM 2239 N N . ASN A 1 300 ? -1.922 14.352 -2.373 1.00 98.56 300 ASN A N 1
ATOM 2240 C CA . ASN A 1 300 ? -1.592 13.060 -1.774 1.00 98.56 300 ASN A CA 1
ATOM 2241 C C . ASN A 1 300 ? -0.871 13.217 -0.430 1.00 98.56 300 ASN A C 1
ATOM 2243 O O . ASN A 1 300 ? -1.185 12.477 0.498 1.00 98.56 300 ASN A O 1
ATOM 2247 N N . VAL A 1 301 ? 0.007 14.212 -0.265 1.00 98.81 301 VAL A N 1
ATOM 2248 C CA . VAL A 1 301 ? 0.618 14.523 1.042 1.00 98.81 301 VAL A CA 1
ATOM 2249 C C . VAL A 1 301 ? -0.462 14.819 2.092 1.00 98.81 301 VAL A C 1
ATOM 2251 O O . VAL A 1 301 ? -0.381 14.311 3.212 1.00 98.81 301 VAL A O 1
ATOM 2254 N N . ALA A 1 302 ? -1.519 15.556 1.735 1.00 98.69 302 ALA A N 1
ATOM 2255 C CA . ALA A 1 302 ? -2.658 15.793 2.626 1.00 98.69 302 ALA A CA 1
ATOM 2256 C C . ALA A 1 302 ? -3.397 14.491 3.011 1.00 98.69 302 ALA A C 1
ATOM 2258 O O . ALA A 1 302 ? -3.752 14.303 4.177 1.00 98.69 302 ALA A O 1
ATOM 2259 N N . ILE A 1 303 ? -3.568 13.548 2.076 1.00 98.69 303 ILE A N 1
ATOM 2260 C CA . ILE A 1 303 ? -4.163 12.224 2.355 1.00 98.69 303 ILE A CA 1
ATOM 2261 C C . ILE A 1 303 ? -3.282 11.413 3.310 1.00 98.69 303 ILE A C 1
ATOM 2263 O O . ILE A 1 303 ? -3.778 10.837 4.280 1.00 98.69 303 ILE A O 1
ATOM 2267 N N . TRP A 1 304 ? -1.972 11.371 3.064 1.00 98.56 304 TRP A N 1
ATOM 2268 C CA . TRP A 1 304 ? -1.033 10.672 3.940 1.00 98.56 304 TRP A CA 1
ATOM 2269 C C . TRP A 1 304 ? -0.987 11.291 5.334 1.00 98.56 304 TRP A C 1
ATOM 2271 O O . TRP A 1 304 ? -0.929 10.553 6.314 1.00 98.56 304 TRP A O 1
ATOM 2281 N N . ARG A 1 305 ? -1.110 12.618 5.448 1.00 98.62 305 ARG A N 1
ATOM 2282 C CA . ARG A 1 305 ? -1.223 13.304 6.740 1.00 98.62 305 ARG A CA 1
ATOM 2283 C C . ARG A 1 305 ? -2.422 12.797 7.542 1.00 98.62 305 ARG A C 1
ATOM 2285 O O . ARG A 1 305 ? -2.272 12.566 8.739 1.00 98.62 305 ARG A O 1
ATOM 2292 N N . VAL A 1 306 ? -3.574 12.558 6.909 1.00 98.50 306 VAL A N 1
ATOM 2293 C CA . VAL A 1 306 ? -4.729 11.922 7.573 1.00 98.50 306 VAL A CA 1
ATOM 2294 C C . VAL A 1 306 ? -4.363 10.520 8.064 1.00 98.50 306 VAL A C 1
ATOM 2296 O O . VAL A 1 306 ? -4.472 10.254 9.259 1.00 98.50 306 VAL A O 1
ATOM 2299 N N . GLY A 1 307 ? -3.874 9.644 7.180 1.00 97.69 307 GLY A N 1
ATOM 2300 C CA . GLY A 1 307 ? -3.570 8.251 7.533 1.00 97.69 307 GLY A CA 1
ATOM 2301 C C . GLY A 1 307 ? -2.492 8.101 8.615 1.00 97.69 307 GLY A C 1
ATOM 2302 O O . GLY A 1 307 ? -2.639 7.295 9.531 1.00 97.69 307 GLY A O 1
ATOM 2303 N N . VAL A 1 308 ? -1.434 8.915 8.563 1.00 98.25 308 VAL A N 1
ATOM 2304 C CA . VAL A 1 308 ? -0.357 8.935 9.568 1.00 98.25 308 VAL A CA 1
ATOM 2305 C C . VAL A 1 308 ? -0.879 9.396 10.931 1.00 98.25 308 VAL A C 1
ATOM 2307 O O . VAL A 1 308 ? -0.561 8.783 11.944 1.00 98.25 308 VAL A O 1
ATOM 2310 N N . ASN A 1 309 ? -1.734 10.422 10.984 1.00 97.69 309 ASN A N 1
ATOM 2311 C CA . ASN A 1 309 ? -2.324 10.857 12.256 1.00 97.69 309 ASN A CA 1
ATOM 2312 C C . ASN A 1 309 ? -3.317 9.814 12.806 1.00 97.69 309 ASN A C 1
ATOM 2314 O O . ASN A 1 309 ? -3.331 9.553 14.007 1.00 97.69 309 ASN A O 1
ATOM 2318 N N . VAL A 1 310 ? -4.091 9.146 11.944 1.00 96.81 310 VAL A N 1
ATOM 2319 C CA . VAL A 1 310 ? -4.959 8.026 12.357 1.00 96.81 310 VAL A CA 1
ATOM 2320 C C . VAL A 1 310 ? -4.139 6.856 12.919 1.00 96.81 310 VAL A C 1
ATOM 2322 O O . VAL A 1 310 ? -4.577 6.211 13.875 1.00 96.81 310 VAL A O 1
ATOM 2325 N N . GLU A 1 311 ? -2.953 6.583 12.369 1.00 95.62 311 GLU A N 1
ATOM 2326 C CA . GLU A 1 311 ? -1.990 5.597 12.888 1.00 95.62 311 GLU A CA 1
ATOM 2327 C C . GLU A 1 311 ? -1.416 6.010 14.258 1.00 95.62 311 GLU A C 1
ATOM 2329 O O . GLU A 1 311 ? -1.321 5.183 15.170 1.00 95.62 311 GLU A O 1
ATOM 2334 N N . LEU A 1 312 ? -1.138 7.304 14.453 1.00 95.50 312 LEU A N 1
ATOM 2335 C CA . LEU A 1 312 ? -0.754 7.886 15.749 1.00 95.50 312 LEU A CA 1
ATOM 2336 C C . LEU A 1 312 ? -1.886 7.859 16.793 1.00 95.50 312 LEU A C 1
ATOM 2338 O O . LEU A 1 312 ? -1.639 8.086 17.972 1.00 95.50 312 LEU A O 1
ATOM 2342 N N . GLY A 1 313 ? -3.109 7.508 16.389 1.00 93.31 313 GLY A N 1
ATOM 2343 C CA . GLY A 1 313 ? -4.258 7.358 17.281 1.00 93.31 313 GLY A CA 1
ATOM 2344 C C . GLY A 1 313 ? -5.197 8.562 17.313 1.00 93.31 313 GLY A C 1
ATOM 2345 O O . GLY A 1 313 ? -6.180 8.520 18.054 1.00 93.31 313 GLY A O 1
ATOM 2346 N N . GLU A 1 314 ? -4.951 9.583 16.486 1.00 94.94 314 GLU A N 1
ATOM 2347 C CA . GLU A 1 314 ? -5.864 10.714 16.323 1.00 94.94 314 GLU A CA 1
ATOM 2348 C C . GLU A 1 314 ? -7.227 10.252 15.790 1.00 94.94 314 GLU A C 1
ATOM 2350 O O . GLU A 1 314 ? -7.342 9.306 14.998 1.00 94.94 314 GLU A O 1
ATOM 2355 N N . GLY A 1 315 ? -8.278 10.939 16.231 1.00 94.31 315 GLY A N 1
ATOM 2356 C CA . GLY A 1 315 ? -9.661 10.627 15.892 1.00 94.31 315 GLY A CA 1
ATOM 2357 C C . GLY A 1 315 ? -10.546 11.865 15.780 1.00 94.31 315 GLY A C 1
ATOM 2358 O O . GLY A 1 315 ? -10.095 13.004 15.919 1.00 94.31 315 GLY A O 1
ATOM 2359 N N . GLY A 1 316 ? -11.822 11.630 15.467 1.00 92.81 316 GLY A N 1
ATOM 2360 C CA . GLY A 1 316 ? -12.877 12.638 15.573 1.00 92.81 316 GLY A CA 1
ATOM 2361 C C . GLY A 1 316 ? -12.578 13.958 14.857 1.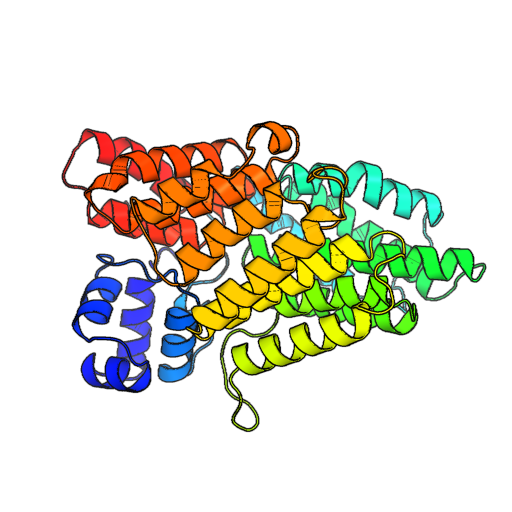00 92.81 316 GLY A C 1
ATOM 2362 O O . GLY A 1 316 ? -12.333 13.991 13.650 1.00 92.81 316 GLY A O 1
ATOM 2363 N N . ASN A 1 317 ? -12.627 15.065 15.605 1.00 91.94 317 ASN A N 1
ATOM 2364 C CA . ASN A 1 317 ? -12.502 16.419 15.050 1.00 91.94 317 ASN A CA 1
ATOM 2365 C C . ASN A 1 317 ? -11.145 16.664 14.380 1.00 91.94 317 ASN A C 1
ATOM 2367 O O . ASN A 1 317 ? -11.106 17.303 13.330 1.00 91.94 317 ASN A O 1
ATOM 2371 N N . ARG A 1 318 ? -10.055 16.116 14.931 1.00 95.00 318 ARG A N 1
ATOM 2372 C CA . ARG A 1 318 ? -8.717 16.293 14.358 1.00 95.00 318 ARG A CA 1
ATOM 2373 C C . ARG A 1 318 ? -8.629 15.695 12.954 1.00 95.00 318 ARG A C 1
ATOM 2375 O O . ARG A 1 318 ? -8.087 16.312 12.041 1.00 95.00 318 ARG A O 1
ATOM 2382 N N . VAL A 1 319 ? -9.226 14.521 12.760 1.00 97.06 319 VAL A N 1
ATOM 2383 C CA . VAL A 1 319 ? -9.305 13.858 11.450 1.00 97.06 319 VAL A CA 1
ATOM 2384 C C . VAL A 1 319 ? -10.165 14.665 10.470 1.00 97.06 319 VAL A C 1
ATOM 2386 O O . VAL A 1 319 ? -9.788 14.801 9.307 1.00 97.06 319 VAL A O 1
ATOM 2389 N N . LEU A 1 320 ? -11.272 15.270 10.926 1.00 96.25 320 LEU A N 1
ATOM 2390 C CA . LEU A 1 320 ? -12.086 16.171 10.091 1.00 96.25 320 LEU A CA 1
ATOM 2391 C C . LEU A 1 320 ? -11.305 17.402 9.623 1.00 96.25 320 LEU A C 1
ATOM 2393 O O . LEU A 1 320 ? -11.407 17.774 8.456 1.00 96.25 320 LEU A O 1
ATOM 2397 N N . GLU A 1 321 ? -10.542 18.034 10.514 1.00 97.06 321 GLU A N 1
ATOM 2398 C CA . GLU A 1 321 ? -9.706 19.192 10.179 1.00 97.06 321 GLU A CA 1
ATOM 2399 C C . GLU A 1 321 ? -8.661 18.842 9.124 1.00 97.06 321 GLU A C 1
ATOM 2401 O O . GLU A 1 321 ? -8.551 19.540 8.117 1.00 97.06 321 GLU A O 1
ATOM 2406 N N . LEU A 1 322 ? -7.944 17.732 9.314 1.00 97.62 322 LEU A N 1
ATOM 2407 C CA . LEU A 1 322 ? -6.959 17.254 8.346 1.00 97.62 322 LEU A CA 1
ATOM 2408 C C . LEU A 1 322 ? -7.612 16.939 6.994 1.00 97.62 322 LEU A C 1
ATOM 2410 O O . LEU A 1 322 ? -7.117 17.372 5.954 1.00 97.62 322 LEU A O 1
ATOM 2414 N N . GLY A 1 323 ? -8.761 16.260 6.998 1.00 97.38 323 GLY A N 1
ATOM 2415 C CA . GLY A 1 323 ? -9.492 15.900 5.782 1.00 97.38 323 GLY A CA 1
ATOM 2416 C C . GLY A 1 323 ? -9.943 17.095 4.936 1.00 97.38 323 GLY A C 1
ATOM 2417 O O . GLY A 1 323 ? -10.026 16.968 3.717 1.00 97.38 323 GLY A O 1
ATOM 2418 N N . ARG A 1 324 ? -10.171 18.272 5.539 1.00 97.38 324 ARG A N 1
ATOM 2419 C CA . ARG A 1 324 ? -10.529 19.507 4.808 1.00 97.38 324 ARG A CA 1
ATOM 2420 C C . ARG A 1 324 ? -9.411 20.030 3.906 1.00 97.38 324 ARG A C 1
ATOM 2422 O O . ARG A 1 324 ? -9.693 20.804 3.000 1.00 97.38 324 ARG A O 1
ATOM 2429 N N . THR A 1 325 ? -8.167 19.621 4.143 1.00 96.94 325 THR A N 1
ATOM 2430 C CA . THR A 1 325 ? -7.014 20.046 3.330 1.00 96.94 325 THR A CA 1
ATOM 2431 C C . THR A 1 325 ? -6.855 19.233 2.041 1.00 96.94 325 THR A C 1
ATOM 2433 O O . THR A 1 325 ? -6.064 19.598 1.175 1.00 96.94 325 THR A O 1
ATOM 2436 N N . VAL A 1 326 ? -7.614 18.143 1.880 1.00 98.12 326 VAL A N 1
ATOM 2437 C CA . VAL A 1 326 ? -7.532 17.268 0.707 1.00 98.12 326 VAL A CA 1
ATOM 2438 C C . VAL A 1 326 ? -8.380 17.825 -0.437 1.00 98.12 326 VAL A C 1
ATOM 2440 O O . VAL A 1 326 ? -9.597 17.972 -0.316 1.00 98.12 326 VAL A O 1
ATOM 2443 N N . GLN A 1 327 ? -7.761 18.055 -1.597 1.00 97.56 327 GLN A N 1
ATOM 2444 C CA . GLN A 1 327 ? -8.459 18.445 -2.826 1.00 97.56 327 GLN A CA 1
ATOM 2445 C C . GLN A 1 327 ? -9.106 17.226 -3.506 1.00 97.56 327 GLN A C 1
ATOM 2447 O O . GLN A 1 327 ? -8.625 16.711 -4.514 1.00 97.56 327 GLN A O 1
ATOM 2452 N N . VAL A 1 328 ? -10.221 16.749 -2.948 1.00 96.44 328 VAL A N 1
ATOM 2453 C CA . VAL A 1 328 ? -10.888 15.498 -3.367 1.00 96.44 328 VAL A CA 1
ATOM 2454 C C . VAL A 1 328 ? -11.252 15.461 -4.859 1.00 96.44 328 VAL A C 1
ATOM 2456 O O . VAL A 1 328 ? -11.202 14.389 -5.459 1.00 96.44 328 VAL A O 1
ATOM 2459 N N . ALA A 1 329 ? -11.578 16.606 -5.470 1.00 96.25 329 ALA A N 1
ATOM 2460 C CA . ALA A 1 329 ? -11.929 16.701 -6.893 1.00 96.25 329 ALA A CA 1
ATOM 2461 C C . ALA A 1 329 ? -10.790 16.247 -7.828 1.00 96.25 329 ALA A C 1
ATOM 2463 O O . ALA A 1 329 ? -11.040 15.676 -8.885 1.00 96.25 329 ALA A O 1
ATOM 2464 N N . LYS A 1 330 ? -9.525 16.401 -7.411 1.00 96.50 330 LYS A N 1
ATOM 2465 C CA . LYS A 1 330 ? -8.360 15.939 -8.186 1.00 96.50 330 LYS A CA 1
ATOM 2466 C C . LYS A 1 330 ? -8.230 14.413 -8.248 1.00 96.50 330 LYS A C 1
ATOM 2468 O O . LYS A 1 330 ? -7.378 13.895 -8.957 1.00 96.50 330 LYS A O 1
ATOM 2473 N N . LEU A 1 331 ? -9.062 13.683 -7.505 1.00 96.06 331 LEU A N 1
ATOM 2474 C CA . LEU A 1 331 ? -9.036 12.223 -7.414 1.00 96.06 331 LEU A CA 1
ATOM 2475 C C . LEU A 1 331 ? -10.197 11.557 -8.163 1.00 96.06 331 LEU A C 1
ATOM 2477 O O . LEU A 1 331 ? -10.382 10.347 -8.027 1.00 96.06 331 LEU A O 1
ATOM 2481 N N . ASP A 1 332 ? -11.009 12.305 -8.914 1.00 91.06 332 ASP A N 1
ATOM 2482 C CA . ASP A 1 332 ? -12.242 11.780 -9.521 1.00 91.06 332 ASP A CA 1
ATOM 2483 C C . ASP A 1 332 ? -11.997 10.609 -10.484 1.00 91.06 332 ASP A C 1
ATOM 2485 O O . ASP A 1 332 ? -12.804 9.678 -10.543 1.00 91.06 332 ASP A O 1
ATOM 2489 N N . THR A 1 333 ? -10.842 10.584 -11.151 1.00 92.25 333 THR A N 1
ATOM 2490 C CA . THR A 1 333 ? -10.398 9.480 -12.018 1.00 92.25 333 THR A CA 1
ATOM 2491 C C . THR A 1 333 ? -9.450 8.494 -11.322 1.00 92.25 333 THR A C 1
ATOM 2493 O O . THR A 1 333 ? -9.084 7.480 -11.910 1.00 92.25 333 THR A O 1
ATOM 2496 N N . TYR A 1 334 ? -9.100 8.721 -10.049 1.00 96.12 334 TYR A N 1
ATOM 2497 C CA . TYR A 1 334 ? -8.208 7.866 -9.254 1.00 96.12 334 TYR A CA 1
ATOM 2498 C C . TYR A 1 334 ? -8.944 7.241 -8.064 1.00 96.12 334 TYR A C 1
ATOM 2500 O O . TYR A 1 334 ? -8.686 7.535 -6.888 1.00 96.12 334 TYR A O 1
ATOM 2508 N N . ARG A 1 335 ? -9.846 6.306 -8.377 1.00 96.88 335 ARG A N 1
ATOM 2509 C CA . ARG A 1 335 ? -10.712 5.634 -7.396 1.00 96.88 335 ARG A CA 1
ATOM 2510 C C . ARG A 1 335 ? -9.936 5.004 -6.246 1.00 96.88 335 ARG A C 1
ATOM 2512 O O . ARG A 1 335 ? -10.334 5.194 -5.105 1.00 96.88 335 ARG A O 1
ATOM 2519 N N . ALA A 1 336 ? -8.819 4.333 -6.520 1.00 96.25 336 ALA A N 1
ATOM 2520 C CA . ALA A 1 336 ? -8.023 3.651 -5.503 1.00 96.25 336 ALA A CA 1
ATOM 2521 C C . ALA A 1 336 ? -7.464 4.604 -4.435 1.00 96.25 336 ALA A C 1
ATOM 2523 O O . ALA A 1 336 ? -7.437 4.266 -3.248 1.00 96.25 336 ALA A O 1
ATOM 2524 N N . ARG A 1 337 ? -7.035 5.810 -4.831 1.00 97.38 337 ARG A N 1
ATOM 2525 C CA . ARG A 1 337 ? -6.539 6.823 -3.891 1.00 97.38 337 ARG A CA 1
ATOM 2526 C C . ARG A 1 337 ? -7.688 7.506 -3.155 1.00 97.38 337 ARG A C 1
ATOM 2528 O O . ARG A 1 337 ? -7.614 7.673 -1.938 1.00 97.38 337 ARG A O 1
ATOM 2535 N N . LYS A 1 338 ? -8.769 7.833 -3.872 1.00 98.31 338 LYS A N 1
ATOM 2536 C CA . LYS A 1 338 ? -9.987 8.431 -3.305 1.00 98.31 338 LYS A CA 1
ATOM 2537 C C . LYS A 1 338 ? -10.636 7.521 -2.258 1.00 98.31 338 LYS A C 1
ATOM 2539 O O . LYS A 1 338 ? -10.953 7.974 -1.162 1.00 98.31 338 LYS A O 1
ATOM 2544 N N . SER A 1 339 ? -10.763 6.227 -2.553 1.00 98.00 339 SER A N 1
ATOM 2545 C CA . SER A 1 339 ? -11.306 5.236 -1.621 1.00 98.00 339 SER A CA 1
ATOM 2546 C C . SER A 1 339 ? -10.402 5.043 -0.405 1.00 98.00 339 SER A C 1
ATOM 2548 O O . SER A 1 339 ? -10.912 4.891 0.699 1.00 98.00 339 SER A O 1
ATOM 2550 N N . ALA A 1 340 ? -9.074 5.075 -0.578 1.00 97.06 340 ALA A N 1
ATOM 2551 C CA . ALA A 1 340 ? -8.134 4.999 0.540 1.00 97.06 340 ALA A CA 1
ATOM 2552 C C . ALA A 1 340 ? -8.292 6.195 1.491 1.00 97.06 340 ALA A C 1
ATOM 2554 O O . ALA A 1 340 ? -8.382 6.001 2.699 1.00 97.06 340 ALA A O 1
ATOM 2555 N N . PHE A 1 341 ? -8.408 7.415 0.955 1.00 98.44 341 PHE A N 1
ATOM 2556 C CA . PHE A 1 341 ? -8.703 8.603 1.759 1.00 98.44 341 PHE A CA 1
ATOM 2557 C C . PHE A 1 341 ? -10.025 8.454 2.530 1.00 98.44 341 PHE A C 1
ATOM 2559 O O . PHE A 1 341 ? -10.061 8.677 3.739 1.00 98.44 341 PHE A O 1
ATOM 2566 N N . PHE A 1 342 ? -11.097 8.018 1.862 1.00 98.56 342 PHE A N 1
ATOM 2567 C CA . PHE A 1 342 ? -12.399 7.821 2.507 1.00 98.56 342 PHE A CA 1
ATOM 2568 C C . PHE A 1 342 ? -12.350 6.745 3.601 1.00 98.56 342 PHE A C 1
ATOM 2570 O O . PHE A 1 342 ? -12.953 6.919 4.660 1.00 98.56 342 PHE A O 1
ATOM 2577 N N . ALA A 1 343 ? -11.598 5.664 3.384 1.00 98.06 343 ALA A N 1
ATOM 2578 C CA . ALA A 1 343 ? -11.393 4.624 4.384 1.00 98.06 343 ALA A CA 1
ATOM 2579 C C . ALA A 1 343 ? -10.650 5.159 5.621 1.00 98.06 343 ALA A C 1
ATOM 2581 O O . ALA A 1 343 ? -11.097 4.914 6.740 1.00 98.06 343 ALA A O 1
ATOM 2582 N N . GLU A 1 344 ? -9.577 5.940 5.448 1.00 97.81 344 GLU A N 1
ATOM 2583 C CA . GLU A 1 344 ? -8.845 6.546 6.572 1.00 97.81 344 GLU A CA 1
ATOM 2584 C C . GLU A 1 344 ? -9.702 7.558 7.347 1.00 97.81 344 GLU A C 1
ATOM 2586 O O . GLU A 1 344 ? -9.712 7.531 8.580 1.00 97.81 344 GLU A O 1
ATOM 2591 N N . MET A 1 345 ? -10.494 8.386 6.651 1.00 98.44 345 MET A N 1
ATOM 2592 C CA . MET A 1 345 ? -11.482 9.266 7.291 1.00 98.44 345 MET A CA 1
ATOM 2593 C C . MET A 1 345 ? -12.480 8.457 8.121 1.00 98.44 345 MET A C 1
ATOM 2595 O O . MET A 1 345 ? -12.701 8.750 9.296 1.00 98.44 345 MET A O 1
ATOM 2599 N N . GLY A 1 346 ? -13.053 7.405 7.535 1.00 97.50 346 GLY A N 1
ATOM 2600 C CA . GLY A 1 346 ? -13.988 6.516 8.214 1.00 97.50 346 GLY A CA 1
ATOM 2601 C C . GLY A 1 346 ? -13.392 5.885 9.472 1.00 97.50 346 GLY A C 1
ATOM 2602 O O . GLY A 1 346 ? -13.985 5.975 10.547 1.00 97.50 346 GLY A O 1
ATOM 2603 N N . ARG A 1 347 ? -12.186 5.321 9.369 1.00 96.62 347 ARG A N 1
ATOM 2604 C CA . ARG A 1 347 ? -11.467 4.712 10.497 1.00 96.62 347 ARG A CA 1
ATOM 2605 C C . ARG A 1 347 ? -11.171 5.708 11.617 1.00 96.62 347 ARG A C 1
ATOM 2607 O O . ARG A 1 347 ? -11.462 5.431 12.779 1.00 96.62 347 ARG A O 1
ATOM 2614 N N . GLY A 1 348 ? -10.645 6.885 11.282 1.00 96.69 348 GLY A N 1
ATOM 2615 C CA . GLY A 1 348 ? -10.345 7.927 12.265 1.00 96.69 348 GLY A CA 1
ATOM 2616 C C . GLY A 1 348 ? -11.593 8.423 13.003 1.00 96.69 348 GLY A C 1
ATOM 2617 O O . GLY A 1 348 ? -11.585 8.591 14.224 1.00 96.69 348 GLY A O 1
ATOM 2618 N N . LEU A 1 349 ? -12.708 8.587 12.288 1.00 96.56 349 LEU A N 1
ATOM 2619 C CA . LEU A 1 349 ? -13.983 9.014 12.871 1.00 96.56 349 LEU A CA 1
ATOM 2620 C C . LEU A 1 349 ? -14.668 7.918 13.695 1.00 96.56 349 LEU A C 1
ATOM 2622 O O . LEU A 1 349 ? -15.420 8.242 14.616 1.00 96.56 349 LEU A O 1
ATOM 2626 N N . ALA A 1 350 ? -14.416 6.640 13.403 1.00 93.88 350 ALA A N 1
ATOM 2627 C CA . ALA A 1 350 ? -14.983 5.514 14.146 1.00 93.88 350 ALA A CA 1
ATOM 2628 C C . ALA A 1 350 ? -14.456 5.422 15.591 1.00 93.88 350 ALA A C 1
ATOM 2630 O O . ALA A 1 350 ? -15.127 4.843 16.452 1.00 93.88 350 ALA A O 1
ATOM 2631 N N . ARG A 1 351 ? -13.289 6.023 15.879 1.00 90.56 351 ARG A N 1
ATOM 2632 C CA . ARG A 1 351 ? -12.650 6.015 17.209 1.00 90.56 351 ARG A CA 1
ATOM 2633 C C . ARG A 1 351 ? -13.474 6.720 18.293 1.00 90.56 351 ARG A C 1
ATOM 2635 O O . ARG A 1 351 ? -13.300 6.412 19.475 1.00 90.56 351 ARG A O 1
ATOM 2642 N N . GLU A 1 352 ? -14.367 7.633 17.910 1.00 90.31 352 GLU A N 1
ATOM 2643 C CA . GLU A 1 352 ? -15.177 8.442 18.823 1.00 90.31 352 GLU A CA 1
ATOM 2644 C C . GLU A 1 352 ? -1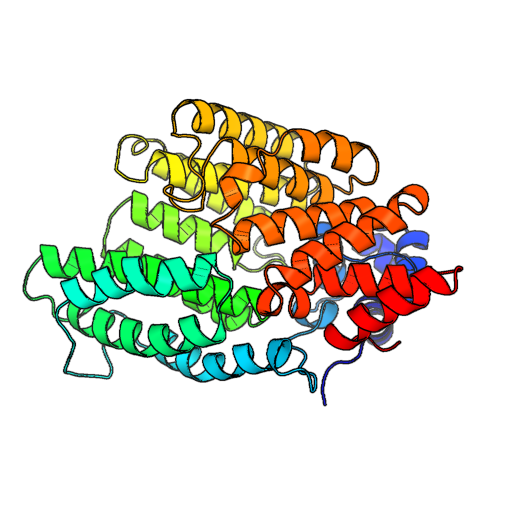6.678 8.237 18.586 1.00 90.31 352 GLU A C 1
ATOM 2646 O O . GLU A 1 352 ? -17.166 8.217 17.456 1.00 90.31 352 GLU A O 1
ATOM 2651 N N . SER A 1 353 ? -17.451 8.132 19.670 1.00 86.31 353 SER A N 1
ATOM 2652 C CA . SER A 1 353 ? -18.898 7.890 19.593 1.00 86.31 353 SER A CA 1
ATOM 2653 C C . SER A 1 353 ? -19.652 9.006 18.863 1.00 86.31 353 SER A C 1
ATOM 2655 O O . SER A 1 353 ? -20.556 8.715 18.082 1.00 86.31 353 SER A O 1
ATOM 2657 N N . LYS A 1 354 ? -19.258 10.270 19.071 1.00 89.44 354 LYS A N 1
ATOM 2658 C CA . LYS A 1 354 ? -19.907 11.453 18.476 1.00 89.44 354 LYS A CA 1
ATOM 2659 C C . LYS A 1 354 ? -19.764 11.544 16.951 1.00 89.44 354 LYS A C 1
ATOM 2661 O O . LYS A 1 354 ? -20.621 12.132 16.304 1.00 89.44 354 LYS A O 1
ATOM 2666 N N . THR A 1 355 ? -18.720 10.955 16.367 1.00 91.62 355 THR A N 1
ATOM 2667 C CA . THR A 1 355 ? -18.454 10.986 14.916 1.00 91.62 355 THR A CA 1
ATOM 2668 C C . THR A 1 355 ? -18.777 9.669 14.212 1.00 91.62 355 THR A C 1
ATOM 2670 O O . THR A 1 355 ? -18.588 9.558 13.001 1.00 91.62 355 THR A O 1
ATOM 2673 N N . ARG A 1 356 ? -19.310 8.673 14.931 1.00 87.44 356 ARG A N 1
ATOM 2674 C CA . ARG A 1 356 ? -19.558 7.324 14.403 1.00 87.44 356 ARG A CA 1
ATOM 2675 C C . ARG A 1 356 ? -20.533 7.286 13.225 1.00 87.44 356 ARG A C 1
ATOM 2677 O O . ARG A 1 356 ? -20.342 6.498 12.305 1.00 87.44 356 ARG A O 1
ATOM 2684 N N . GLN A 1 357 ? -21.555 8.141 13.226 1.00 88.44 357 GLN A N 1
ATOM 2685 C CA . GLN A 1 357 ? -22.477 8.216 12.090 1.00 88.44 357 GLN A CA 1
ATOM 2686 C C . GLN A 1 357 ? -21.754 8.702 10.828 1.00 88.44 357 GLN A C 1
ATOM 2688 O O . GLN A 1 357 ? -21.901 8.110 9.763 1.00 88.44 357 GLN A O 1
ATOM 2693 N N . SER A 1 358 ? -20.921 9.736 10.960 1.00 93.12 358 SER A N 1
ATOM 2694 C CA . SER A 1 358 ? -20.083 10.220 9.863 1.00 93.12 358 SER A CA 1
ATOM 2695 C C . SER A 1 358 ? -19.098 9.147 9.405 1.00 93.12 358 SER A C 1
ATOM 2697 O O . SER A 1 358 ? -18.919 8.974 8.203 1.00 93.12 358 SER A O 1
ATOM 2699 N N . ALA A 1 359 ? -18.509 8.387 10.336 1.00 94.94 359 ALA A N 1
ATOM 2700 C CA . ALA A 1 359 ? -17.619 7.271 10.021 1.00 94.94 359 ALA A CA 1
ATOM 2701 C C . ALA A 1 359 ? -18.279 6.262 9.069 1.00 94.94 359 ALA A C 1
ATOM 2703 O O . ALA A 1 359 ? -17.694 5.920 8.043 1.00 94.94 359 ALA A O 1
ATOM 2704 N N . LEU A 1 360 ? -19.522 5.854 9.356 1.00 93.56 360 LEU A N 1
ATOM 2705 C CA . LEU A 1 360 ? -20.283 4.948 8.491 1.00 93.56 360 LEU A CA 1
ATOM 2706 C C . LEU A 1 360 ? -20.481 5.526 7.082 1.00 93.56 360 LEU A C 1
ATOM 2708 O O . LEU A 1 360 ? -20.297 4.811 6.099 1.00 93.56 360 LEU A O 1
ATOM 2712 N N . THR A 1 361 ? -20.808 6.816 6.966 1.00 95.19 361 THR A N 1
ATOM 2713 C CA .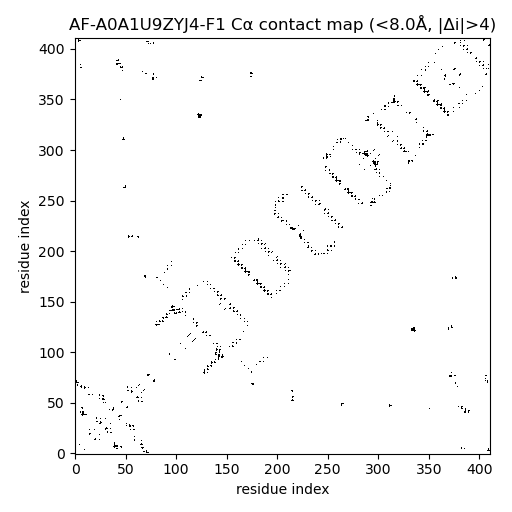 THR A 1 361 ? -20.957 7.483 5.662 1.00 95.19 361 THR A CA 1
ATOM 2714 C C . THR A 1 361 ? -19.666 7.419 4.844 1.00 95.19 361 THR A C 1
ATOM 2716 O O . THR A 1 361 ? -19.704 7.020 3.680 1.00 95.19 361 THR A O 1
ATOM 2719 N N . TRP A 1 362 ? -18.520 7.748 5.447 1.00 97.69 362 TRP A N 1
ATOM 2720 C CA . TRP A 1 362 ? -17.218 7.696 4.770 1.00 97.69 362 TRP A CA 1
ATOM 2721 C C . TRP A 1 362 ? -16.831 6.272 4.357 1.00 97.69 362 TRP A C 1
ATOM 2723 O O . TRP A 1 362 ? -16.424 6.053 3.217 1.00 97.69 362 TRP A O 1
ATOM 2733 N N . LEU A 1 363 ? -17.015 5.289 5.243 1.00 97.69 363 LEU A N 1
ATOM 2734 C CA . LEU A 1 363 ? -16.718 3.885 4.944 1.00 97.69 363 LEU A CA 1
ATOM 2735 C C . LEU A 1 363 ? -17.597 3.342 3.806 1.00 97.69 363 LEU A C 1
ATOM 2737 O O . LEU A 1 363 ? -17.095 2.644 2.926 1.00 97.69 363 LEU A O 1
ATOM 2741 N N . ARG A 1 364 ? -18.880 3.719 3.753 1.00 96.81 364 ARG A N 1
ATOM 2742 C CA . ARG A 1 364 ? -19.776 3.360 2.639 1.00 96.81 364 ARG A CA 1
ATOM 2743 C C . ARG A 1 364 ? -19.369 4.008 1.323 1.00 96.81 364 ARG A C 1
ATOM 2745 O O . ARG A 1 364 ? -19.448 3.363 0.282 1.00 96.81 364 ARG A O 1
ATOM 2752 N N . GLN A 1 365 ? -18.941 5.269 1.347 1.00 97.50 365 GLN A N 1
ATOM 2753 C CA . GLN A 1 365 ? -18.427 5.935 0.149 1.00 97.50 365 GLN A CA 1
ATOM 2754 C C . GLN A 1 365 ? -17.139 5.268 -0.346 1.00 97.50 365 GLN A C 1
ATOM 2756 O O . GLN A 1 365 ? -16.973 5.088 -1.552 1.00 97.50 365 GLN A O 1
ATOM 2761 N N . ALA A 1 366 ? -16.251 4.864 0.568 1.00 98.12 366 ALA A N 1
ATOM 2762 C CA . ALA A 1 366 ? -15.058 4.097 0.226 1.00 98.12 366 ALA A CA 1
ATOM 2763 C C . ALA A 1 366 ? -15.436 2.767 -0.443 1.00 98.12 366 ALA A C 1
ATOM 2765 O O . ALA A 1 366 ? -14.910 2.445 -1.509 1.00 98.12 366 ALA A O 1
ATOM 2766 N N . GLU A 1 367 ? -16.373 2.025 0.159 1.00 97.69 367 GLU A N 1
ATOM 2767 C CA . GLU A 1 367 ? -16.848 0.739 -0.358 1.00 97.69 367 GLU A CA 1
ATOM 2768 C C . GLU A 1 367 ? -17.480 0.881 -1.745 1.00 97.69 367 GLU A C 1
ATOM 2770 O O . GLU A 1 367 ? -17.154 0.118 -2.649 1.00 97.69 367 GLU A O 1
ATOM 2775 N N . ALA A 1 368 ? -18.344 1.877 -1.942 1.00 96.69 368 ALA A N 1
ATOM 2776 C CA . ALA A 1 368 ? -19.003 2.108 -3.223 1.00 96.69 368 ALA A CA 1
ATOM 2777 C C . ALA A 1 368 ? -18.007 2.445 -4.348 1.00 96.69 368 ALA A C 1
ATOM 2779 O O . ALA A 1 368 ? -18.231 2.079 -5.500 1.00 96.69 368 ALA A O 1
ATOM 2780 N N . LEU A 1 369 ? -16.905 3.134 -4.028 1.00 96.88 369 LEU A N 1
ATOM 2781 C CA . LEU A 1 369 ? -15.869 3.483 -5.003 1.00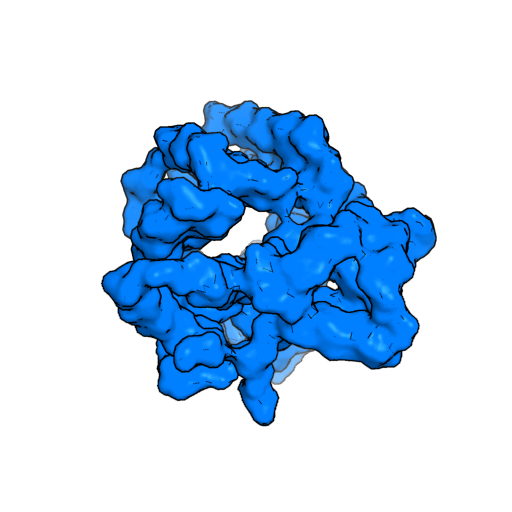 96.88 369 LEU A CA 1
ATOM 2782 C C . LEU A 1 369 ? -14.956 2.308 -5.366 1.00 96.88 369 LEU A C 1
ATOM 2784 O O . LEU A 1 369 ? -14.558 2.192 -6.528 1.00 96.88 369 LEU A O 1
ATOM 2788 N N . ALA A 1 370 ? -14.593 1.481 -4.385 1.00 97.12 370 ALA A N 1
ATOM 2789 C CA . ALA A 1 370 ? -13.612 0.409 -4.540 1.00 97.12 370 ALA A CA 1
ATOM 2790 C C . ALA A 1 370 ? -13.993 -0.830 -3.704 1.00 97.12 370 ALA A C 1
ATOM 2792 O O . ALA A 1 370 ? -13.319 -1.138 -2.714 1.00 97.12 370 ALA A O 1
ATOM 2793 N N . PRO A 1 371 ? -15.052 -1.566 -4.086 1.00 96.25 371 PRO A N 1
ATOM 2794 C CA . PRO A 1 371 ? -15.584 -2.656 -3.270 1.00 96.25 371 PRO A CA 1
ATOM 2795 C C . PRO A 1 371 ? -14.577 -3.797 -3.086 1.00 96.25 371 PRO A C 1
ATOM 2797 O O . PRO A 1 371 ? -14.364 -4.216 -1.952 1.00 96.25 371 PRO A O 1
ATOM 2800 N N . GLN A 1 372 ? -13.867 -4.209 -4.148 1.00 95.62 372 GLN A N 1
ATOM 2801 C CA . GLN A 1 372 ? -12.829 -5.254 -4.081 1.00 95.62 372 GLN A CA 1
ATOM 2802 C C . GLN A 1 372 ? -11.725 -4.934 -3.064 1.00 95.62 372 GLN A C 1
ATOM 2804 O O . GLN A 1 372 ? -11.180 -5.831 -2.427 1.00 95.62 372 GLN A O 1
ATOM 2809 N N . ARG A 1 373 ? -11.398 -3.646 -2.897 1.00 95.31 373 ARG A N 1
ATOM 2810 C CA . ARG A 1 373 ? -10.419 -3.178 -1.913 1.00 95.31 373 ARG A CA 1
ATOM 2811 C C . ARG A 1 373 ? -11.014 -3.150 -0.515 1.00 95.31 373 ARG A C 1
ATOM 2813 O O . ARG A 1 373 ? -10.446 -3.730 0.398 1.00 95.31 373 ARG A O 1
ATOM 2820 N N . VAL A 1 374 ? -12.125 -2.440 -0.337 1.00 96.50 374 VAL A N 1
ATOM 2821 C CA . VAL A 1 374 ? -12.669 -2.151 0.997 1.00 96.50 374 VAL A CA 1
ATOM 2822 C C . VAL A 1 374 ? -13.211 -3.407 1.665 1.00 96.50 374 VAL A C 1
ATOM 2824 O O . VAL A 1 374 ? -13.001 -3.575 2.862 1.00 96.50 374 VAL A O 1
ATOM 2827 N N . ARG A 1 375 ? -13.836 -4.317 0.906 1.00 95.00 375 ARG A N 1
ATOM 2828 C CA . ARG A 1 375 ? -14.324 -5.597 1.440 1.00 95.00 375 ARG A CA 1
ATOM 2829 C C . ARG A 1 375 ? -13.192 -6.528 1.887 1.00 95.00 375 ARG A C 1
ATOM 2831 O O . ARG A 1 375 ? -13.405 -7.359 2.758 1.00 95.00 375 ARG A O 1
ATOM 2838 N N . ASN A 1 376 ? -11.984 -6.338 1.355 1.00 93.62 376 ASN A N 1
ATOM 2839 C CA . ASN A 1 376 ? -10.782 -7.087 1.726 1.00 93.62 376 ASN A CA 1
ATOM 2840 C C . ASN A 1 376 ? -9.873 -6.365 2.738 1.00 93.62 376 ASN A C 1
ATOM 2842 O O . ASN A 1 376 ? -8.871 -6.929 3.180 1.00 93.62 376 ASN A O 1
ATOM 2846 N N . ASP A 1 377 ? -10.212 -5.140 3.148 1.00 93.62 377 ASP A N 1
ATOM 2847 C CA . ASP A 1 377 ? -9.382 -4.331 4.042 1.00 93.62 377 ASP A CA 1
ATOM 2848 C C . ASP A 1 377 ? -9.610 -4.712 5.515 1.00 93.62 377 ASP A C 1
ATOM 2850 O O . ASP A 1 377 ? -10.659 -4.434 6.104 1.00 93.62 377 ASP A O 1
ATOM 2854 N N . MET A 1 378 ? -8.595 -5.319 6.138 1.00 89.94 378 MET A N 1
ATOM 2855 C CA . MET A 1 378 ? -8.677 -5.787 7.529 1.00 89.94 378 MET A CA 1
ATOM 2856 C C . MET A 1 378 ? -8.873 -4.655 8.539 1.00 89.94 378 MET A C 1
ATOM 2858 O O . MET A 1 378 ? -9.529 -4.852 9.563 1.00 89.94 378 MET A O 1
ATOM 2862 N N . LYS A 1 379 ? -8.371 -3.449 8.255 1.00 92.06 379 LYS A N 1
ATOM 2863 C CA . LYS A 1 379 ? -8.528 -2.302 9.158 1.00 92.06 379 LYS A CA 1
ATOM 2864 C C . LYS A 1 379 ? -9.941 -1.733 9.093 1.00 92.06 379 LYS A C 1
ATOM 2866 O O . LYS A 1 379 ? -10.491 -1.314 10.117 1.00 92.06 379 LYS A O 1
ATOM 2871 N N . VAL A 1 380 ? -10.541 -1.719 7.900 1.00 94.75 380 VAL A N 1
ATOM 2872 C CA . VAL A 1 380 ? -11.959 -1.367 7.740 1.00 94.75 380 VAL A CA 1
ATOM 2873 C C . VAL A 1 380 ? -12.838 -2.418 8.409 1.00 94.75 380 VAL A C 1
ATOM 2875 O O . VAL A 1 380 ? -13.725 -2.045 9.178 1.00 94.75 380 VAL A O 1
ATOM 2878 N N . ARG A 1 381 ? -12.557 -3.709 8.187 1.00 92.56 381 ARG A N 1
ATOM 2879 C CA . ARG A 1 381 ? -13.274 -4.823 8.823 1.00 92.56 381 ARG A CA 1
ATOM 2880 C C . ARG A 1 381 ? -13.290 -4.687 10.347 1.00 92.56 381 ARG A C 1
ATOM 2882 O O . ARG A 1 381 ? -14.359 -4.733 10.948 1.00 92.56 381 ARG A O 1
ATOM 2889 N N . GLU A 1 382 ? -12.136 -4.435 10.960 1.00 91.56 382 GLU A N 1
ATOM 2890 C CA . GLU A 1 382 ? -12.022 -4.227 12.409 1.00 91.56 382 GLU A CA 1
ATOM 2891 C C . GLU A 1 382 ? -12.825 -3.010 12.893 1.00 91.56 382 GLU A C 1
ATOM 2893 O O . GLU A 1 382 ? -13.549 -3.081 13.886 1.00 91.56 382 GLU A O 1
ATOM 2898 N N . SER A 1 383 ? -12.757 -1.893 12.163 1.00 93.69 383 SER A N 1
ATOM 2899 C CA . SER A 1 383 ? -13.504 -0.680 12.521 1.00 93.69 383 SER A CA 1
ATOM 2900 C C . SER A 1 383 ? -15.017 -0.909 12.473 1.00 93.69 383 SER A C 1
ATOM 2902 O O . SER A 1 383 ? -15.734 -0.481 13.377 1.00 93.69 383 SER A O 1
ATOM 2904 N N . VAL A 1 384 ? -15.503 -1.622 11.452 1.00 93.88 384 VAL A N 1
ATOM 2905 C CA . VAL A 1 384 ? -16.921 -1.985 11.312 1.00 93.88 384 VAL A CA 1
ATOM 2906 C C . VAL A 1 384 ? -17.355 -2.964 12.402 1.00 93.88 384 VAL A C 1
ATOM 2908 O O . VAL A 1 384 ? -18.415 -2.754 12.991 1.00 93.88 384 VAL A O 1
ATOM 2911 N N . ALA A 1 385 ? -16.541 -3.976 12.721 1.00 91.00 385 ALA A N 1
ATOM 2912 C CA . ALA A 1 385 ? -16.835 -4.941 13.783 1.00 91.00 385 ALA A CA 1
ATOM 2913 C C . ALA A 1 385 ? -17.009 -4.247 15.143 1.00 91.00 385 ALA A C 1
ATOM 2915 O O . ALA A 1 385 ? -17.991 -4.473 15.847 1.00 91.00 385 ALA A O 1
ATOM 2916 N N . VAL A 1 386 ? -16.105 -3.326 15.477 1.00 90.69 386 VAL A N 1
ATOM 2917 C CA . VAL A 1 386 ? -16.169 -2.569 16.736 1.00 90.69 386 VAL A CA 1
ATOM 2918 C C . VAL A 1 386 ? -17.347 -1.611 16.758 1.00 90.69 386 VAL A C 1
ATOM 2920 O O . VAL A 1 386 ? -18.023 -1.473 17.778 1.00 90.69 386 VAL A O 1
ATOM 2923 N N . MET A 1 387 ? -17.621 -0.937 15.638 1.00 91.44 387 MET A N 1
ATOM 2924 C CA . MET A 1 387 ? -18.806 -0.094 15.539 1.00 91.44 387 MET A CA 1
ATOM 2925 C C . MET A 1 387 ? -20.072 -0.914 15.785 1.00 91.44 387 MET A C 1
ATOM 2927 O O . MET A 1 387 ? -20.938 -0.413 16.498 1.00 91.44 387 MET A O 1
ATOM 2931 N N . LEU A 1 388 ? -20.158 -2.136 15.239 1.00 90.00 388 LEU A N 1
ATOM 2932 C CA . LEU A 1 388 ? -21.323 -3.020 15.330 1.00 90.00 388 LEU A CA 1
ATOM 2933 C C . LEU A 1 388 ? -21.608 -3.425 16.773 1.00 90.00 388 LEU A C 1
ATOM 2935 O O . LEU A 1 388 ? -22.736 -3.246 17.230 1.00 90.00 388 LEU A O 1
ATOM 2939 N N . GLU A 1 389 ? -20.573 -3.837 17.504 1.00 86.88 389 GLU A N 1
ATOM 2940 C CA . GLU A 1 389 ? -20.664 -4.170 18.930 1.00 86.88 389 GLU A CA 1
ATOM 2941 C C . GLU A 1 389 ? -21.122 -2.969 19.779 1.00 86.88 389 GLU A C 1
ATOM 2943 O O . GLU A 1 389 ? -21.796 -3.099 20.799 1.00 86.88 389 GLU A O 1
ATOM 2948 N N . GLN A 1 390 ? -20.782 -1.753 19.348 1.00 84.81 390 GLN A N 1
ATOM 2949 C CA . GLN A 1 390 ? -21.093 -0.519 20.066 1.00 84.81 390 GLN A CA 1
ATOM 2950 C C . GLN A 1 390 ? -22.401 0.159 19.622 1.00 84.81 390 GLN A C 1
ATOM 2952 O O . GLN A 1 390 ? -22.745 1.219 20.172 1.00 84.81 390 GLN A O 1
ATOM 2957 N N . VAL A 1 391 ? -23.116 -0.362 18.615 1.00 81.12 391 VAL A N 1
ATOM 2958 C CA . VAL A 1 391 ? -24.363 0.255 18.137 1.00 81.12 391 VAL A CA 1
ATOM 2959 C C . VAL A 1 391 ? -25.465 0.090 19.177 1.00 81.12 391 VAL A C 1
ATOM 2961 O O . VAL A 1 391 ? -25.827 -1.011 19.566 1.00 81.12 391 VAL A O 1
ATOM 2964 N N . LYS A 1 392 ? -26.076 1.217 19.555 1.00 70.31 392 LYS A N 1
ATOM 2965 C CA . LYS A 1 392 ? -27.265 1.255 20.421 1.00 70.31 392 LYS A CA 1
ATOM 2966 C C . LYS A 1 392 ? -28.564 1.567 19.663 1.00 70.31 392 LYS A C 1
ATOM 2968 O O . LYS A 1 392 ? -29.646 1.328 20.184 1.00 70.31 392 LYS A O 1
ATOM 2973 N N . THR A 1 393 ? -28.471 2.095 18.438 1.00 69.69 393 THR A N 1
ATOM 2974 C CA . THR A 1 393 ? -29.618 2.607 17.665 1.00 69.69 393 THR A CA 1
ATOM 2975 C C . THR A 1 393 ? -29.982 1.681 16.505 1.00 69.69 393 THR A C 1
ATOM 2977 O O . THR A 1 393 ? -29.140 1.368 15.663 1.00 69.69 393 THR A O 1
ATOM 2980 N N . ALA A 1 394 ? -31.261 1.311 16.393 1.00 64.25 394 ALA A N 1
ATOM 2981 C CA . ALA A 1 394 ? -31.741 0.328 15.415 1.00 64.25 394 ALA A CA 1
ATOM 2982 C C . ALA A 1 394 ? -31.504 0.711 13.936 1.00 64.25 394 ALA A C 1
ATOM 2984 O O . ALA A 1 394 ? -31.181 -0.163 13.129 1.00 64.25 394 ALA A O 1
ATOM 2985 N N . ALA A 1 395 ? -31.634 1.995 13.575 1.00 62.84 395 ALA A N 1
ATOM 2986 C CA . ALA A 1 395 ? -31.463 2.470 12.195 1.00 62.84 395 ALA A CA 1
ATOM 2987 C C . ALA A 1 395 ? -30.005 2.358 11.711 1.00 62.84 395 ALA A C 1
ATOM 2989 O O . ALA A 1 395 ? -29.741 1.731 10.686 1.00 62.84 395 ALA A O 1
ATOM 2990 N N . VAL A 1 396 ? -29.057 2.871 12.505 1.00 67.81 396 VAL A N 1
ATOM 2991 C CA . VAL A 1 396 ? -27.606 2.741 12.263 1.00 67.81 396 VAL A CA 1
ATOM 2992 C C . VAL A 1 396 ? -27.197 1.269 12.218 1.00 67.81 396 VAL A C 1
ATOM 2994 O O . VAL A 1 396 ? -26.397 0.864 11.378 1.00 67.81 396 VAL A O 1
ATOM 2997 N N . GLY A 1 397 ? -27.816 0.443 13.068 1.00 76.56 397 GLY A N 1
ATOM 2998 C CA . GLY A 1 397 ? -27.577 -0.995 13.102 1.00 76.56 397 GLY A CA 1
ATOM 2999 C C . GLY A 1 397 ? -27.933 -1.714 11.802 1.00 76.56 397 GLY A C 1
ATOM 3000 O O . GLY A 1 397 ? -27.241 -2.655 11.437 1.00 76.56 397 GLY A O 1
ATOM 3001 N N . ARG A 1 398 ? -28.968 -1.292 11.061 1.00 81.81 398 ARG A N 1
ATOM 3002 C CA . ARG A 1 398 ? -29.341 -1.962 9.800 1.00 81.81 398 ARG A CA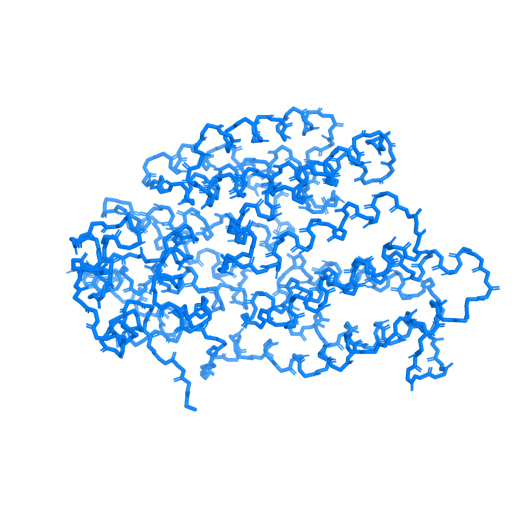 1
ATOM 3003 C C . ARG A 1 398 ? -28.298 -1.745 8.707 1.00 81.81 398 ARG A C 1
ATOM 3005 O O . ARG A 1 398 ? -27.881 -2.705 8.067 1.00 81.81 398 ARG A O 1
ATOM 3012 N N . GLU A 1 399 ? -27.883 -0.500 8.498 1.00 84.62 399 GLU A N 1
ATOM 3013 C CA . GLU A 1 399 ? -26.898 -0.171 7.464 1.00 84.62 399 GLU A CA 1
ATOM 3014 C C . GLU A 1 399 ? -25.530 -0.779 7.774 1.00 84.62 399 GLU A C 1
ATOM 3016 O O . GLU A 1 399 ? -24.882 -1.343 6.891 1.00 84.62 399 GLU A O 1
ATOM 3021 N N . LEU A 1 400 ? -25.126 -0.715 9.044 1.00 87.25 400 LEU A N 1
ATOM 3022 C CA . LEU A 1 400 ? -23.866 -1.274 9.504 1.00 87.25 400 LEU A CA 1
ATOM 3023 C C . LEU A 1 400 ? -23.845 -2.803 9.404 1.00 87.25 400 LEU A C 1
ATOM 3025 O O . LEU A 1 400 ? -22.846 -3.343 8.946 1.00 87.25 400 LEU A O 1
ATOM 3029 N N . ARG A 1 401 ? -24.949 -3.496 9.732 1.00 88.50 401 ARG A N 1
ATOM 3030 C CA . ARG A 1 401 ? -25.085 -4.947 9.500 1.00 88.50 401 ARG A CA 1
ATOM 3031 C C . ARG A 1 401 ? -24.955 -5.309 8.023 1.00 88.50 401 ARG A C 1
ATOM 3033 O O . ARG A 1 401 ? -24.275 -6.268 7.690 1.00 88.50 401 ARG A O 1
ATOM 3040 N N . GLY A 1 402 ? -25.542 -4.511 7.129 1.00 90.00 402 GLY A N 1
ATOM 3041 C CA . GLY A 1 402 ? -25.388 -4.719 5.689 1.00 90.00 402 GLY A CA 1
ATOM 3042 C C . GLY A 1 402 ? -23.931 -4.617 5.227 1.00 90.00 402 GLY A C 1
ATOM 3043 O O . GLY A 1 402 ? -23.493 -5.418 4.406 1.00 90.00 402 GLY A O 1
ATOM 3044 N N . MET A 1 403 ? -23.172 -3.652 5.756 1.00 92.62 403 MET A N 1
ATOM 3045 C CA . MET A 1 403 ? -21.735 -3.538 5.480 1.00 92.62 403 MET A CA 1
ATOM 3046 C C . MET A 1 403 ? -20.934 -4.676 6.132 1.00 92.62 403 MET A C 1
ATOM 3048 O O . MET A 1 403 ? -20.055 -5.242 5.490 1.00 92.62 403 MET A O 1
ATOM 3052 N N . ALA A 1 404 ? -21.271 -5.052 7.367 1.00 90.94 404 ALA A N 1
ATOM 3053 C CA . ALA A 1 404 ? -20.654 -6.158 8.094 1.00 90.94 404 ALA A CA 1
ATOM 3054 C C . ALA A 1 404 ? -20.791 -7.492 7.342 1.00 90.94 404 ALA A C 1
ATOM 3056 O O . ALA A 1 404 ? -19.804 -8.211 7.201 1.00 90.94 404 ALA A O 1
ATOM 3057 N N . ALA A 1 405 ? -21.966 -7.770 6.769 1.00 90.44 405 ALA A N 1
ATOM 3058 C CA . ALA A 1 405 ? -22.208 -8.948 5.938 1.00 90.44 405 ALA A CA 1
ATOM 3059 C C . ALA A 1 405 ? -21.237 -9.044 4.750 1.00 90.44 405 ALA A C 1
ATOM 3061 O O . ALA A 1 405 ? -20.638 -10.091 4.520 1.00 90.44 405 ALA A O 1
ATOM 3062 N N . ARG A 1 406 ? -21.033 -7.934 4.029 1.00 92.06 406 ARG A N 1
ATOM 3063 C CA . ARG A 1 406 ? -20.138 -7.870 2.856 1.00 92.06 406 ARG A CA 1
ATOM 3064 C C . ARG A 1 406 ? -18.648 -7.891 3.215 1.00 92.06 406 ARG A C 1
ATOM 3066 O O . ARG A 1 406 ? -17.817 -8.140 2.354 1.00 92.06 406 ARG A O 1
ATOM 3073 N N . LEU A 1 407 ? -18.319 -7.636 4.482 1.00 89.56 407 LEU A N 1
ATOM 3074 C CA . LEU A 1 407 ? -16.975 -7.756 5.062 1.00 89.56 407 LEU A CA 1
ATOM 3075 C C . LEU A 1 407 ? -16.740 -9.121 5.742 1.00 89.56 407 LEU A C 1
ATOM 3077 O O . LEU A 1 407 ? -15.737 -9.301 6.436 1.00 89.56 407 LEU A O 1
ATOM 3081 N N . GLY A 1 408 ? -17.695 -10.055 5.641 1.00 85.88 408 GLY A N 1
ATOM 3082 C CA . GLY A 1 408 ? -17.604 -11.361 6.298 1.00 85.88 408 GLY A CA 1
ATOM 3083 C C . GLY A 1 408 ? -17.490 -11.265 7.823 1.00 85.88 408 GLY A C 1
ATOM 3084 O O . GLY A 1 408 ? -16.735 -12.016 8.442 1.00 85.88 408 GLY A O 1
ATOM 3085 N N . ILE A 1 409 ? -18.154 -10.283 8.435 1.00 87.25 409 ILE A N 1
ATOM 3086 C CA . ILE A 1 409 ? -18.206 -10.110 9.890 1.00 87.25 409 ILE A CA 1
ATOM 3087 C C . ILE A 1 409 ? -19.496 -10.773 10.400 1.00 87.25 409 ILE A C 1
ATOM 3089 O O . ILE A 1 409 ? -20.568 -10.458 9.870 1.00 87.25 409 ILE A O 1
ATOM 3093 N N . PRO A 1 410 ? -19.436 -11.649 11.420 1.00 77.25 410 PRO A N 1
ATOM 3094 C CA . PRO A 1 410 ? -20.631 -12.163 12.093 1.00 77.25 410 PRO A CA 1
ATOM 3095 C C . PRO A 1 410 ? -21.478 -11.014 12.663 1.00 77.25 410 PRO A C 1
ATOM 3097 O O . PRO A 1 410 ? -20.922 -10.113 13.294 1.00 77.25 410 PRO A O 1
ATOM 3100 N N . HIS A 1 411 ? -22.793 -11.002 12.417 1.00 69.44 411 HIS A N 1
ATOM 3101 C CA . HIS A 1 411 ? -23.647 -9.838 12.698 1.00 69.44 411 HIS A CA 1
ATOM 3102 C C . HIS A 1 411 ? -25.112 -10.157 13.000 1.00 69.44 411 HIS A C 1
ATOM 3104 O O . HIS A 1 411 ? -25.572 -11.259 12.630 1.00 69.44 411 HIS A O 1
#

Radius of gyration: 21.05 Å; Cα contacts (8 Å, |Δi|>4): 693; chains: 1; bounding box: 53×46×61 Å

InterPro domains:
  IPR001387 Cro/C1-type, helix-turn-helix domain [PS50943] (11-66)
  IPR001387 Cro/C1-type, helix-turn-helix domain [SM00530] (10-66)
  IPR001387 Cro/C1-type, helix-turn-helix domain [cd00093] (8-66)
  IPR010982 Lambda repressor-like, DNA-binding domain superfamily [G3DSA:1.10.260.40] (4-83)
  IPR010982 Lambda repressor-like, DNA-binding domain superfamily [SSF47413] (3-70)

Mean predicted aligned error: 4.33 Å

Sequence (411 aa):
MYDETTIGARLRILRKWRGMTLEQLGGQADLSVSFLSMAERGLRALDRRSHIAALAAALRVSETDLVGGPHLTADTEQSDPHSVIPGLRIAVLTPITRPNIEQARPVSVLASEMTNTIEPLHKACKYSAEGRILPDLIEELTVHAAAPADEATHRLALSTLVEAYHRTAAIARALNYHDLALLAASKAEQAAEILDDPVARGKAAFTAVQNGPKTGTVSGLSAWDRAYTSVRRAIDEMSPYISRPDGIEVLGMLALNAALCAAALNDGQGAQEWLGHAAELATQAPDDPVGNWGAFSATNVAIWRVGVNVELGEGGNRVLELGRTVQVAKLDTYRARKSAFFAEMGRGLARESKTRQSALTWLRQAEALAPQRVRNDMKVRESVAVMLEQVKTAAVGRELRGMAARLGIPH

Solvent-accessible surface area (backbone atoms only — not comparable to full-atom values): 20531 Å² total; per-residue (Å²): 133,65,67,59,70,50,45,24,50,36,47,47,52,52,37,54,76,70,71,48,53,60,64,58,48,16,68,63,37,75,42,57,48,67,57,52,59,30,18,42,68,34,70,36,66,89,67,36,63,41,58,48,27,29,45,18,46,61,68,71,50,53,55,51,73,39,68,50,62,64,63,66,55,93,49,57,66,46,32,51,45,60,72,27,49,65,51,40,53,54,37,61,67,50,46,56,71,54,44,95,61,93,76,54,76,60,63,69,57,53,49,46,42,47,61,74,46,39,48,55,28,52,32,48,39,35,51,53,63,35,39,67,48,49,26,62,51,47,46,32,33,16,36,32,48,47,62,44,92,44,71,70,50,27,50,52,22,24,56,43,44,28,53,52,20,43,50,49,17,52,50,27,46,46,54,46,37,50,69,57,8,31,53,19,15,52,51,7,38,53,30,17,59,75,56,69,38,64,57,49,37,32,52,17,48,48,38,31,57,74,37,47,68,64,54,53,70,59,95,91,36,42,27,49,55,51,40,36,54,50,37,50,50,42,40,64,69,30,58,88,44,39,87,44,86,62,16,50,27,40,44,30,49,30,29,48,50,37,13,42,33,26,20,43,70,70,33,63,64,58,18,50,51,25,49,47,52,26,44,59,50,22,74,79,42,68,76,35,42,77,81,33,53,97,24,34,15,47,45,42,47,34,43,48,53,40,46,37,40,39,49,64,64,47,33,34,69,61,42,54,59,42,53,70,65,37,58,64,78,71,29,75,84,27,30,43,60,45,21,50,43,27,38,41,52,11,52,16,14,54,74,30,84,92,32,33,69,59,11,52,53,29,37,50,53,11,31,75,52,20,43,45,47,45,40,43,30,67,57,54,42,41,44,51,51,23,48,59,71,65,54,87,50,72,70,66,43,53,59,50,42,57,52,30,55,64,41,53,39,83,123

Nearest PDB structures (foldseek):
  5a7d-assembly2_E  TM=4.582E-01  e=1.933E-02  Drosophila melanogaster
  4a1s-assembly1_B  TM=4.549E-01  e=1.851E-02  Drosophila melanogaster
  6q6h-assembly1_O  TM=5.166E-01  e=7.035E-02  Homo sapiens
  6tnt-assembly1_O  TM=4.995E-01  e=1.342E-01  Homo sapiens
  5khr-assembly1_O  TM=4.591E-01  e=1.180E-01  Homo sapiens

pLDDT: mean 93.92, std 7.06, range [37.5, 98.88]